Protein AF-0000000078271928 (afdb_homodimer)

Structure (mmCIF, N/CA/C/O backbone):
data_AF-0000000078271928-model_v1
#
loop_
_entity.id
_entity.type
_entity.pdbx_description
1 polymer 'Legionaminic acid synthase'
#
loop_
_atom_site.group_PDB
_atom_site.id
_atom_site.type_symbol
_atom_site.label_atom_id
_atom_site.label_alt_id
_atom_site.label_comp_id
_atom_site.label_asym_id
_atom_site.label_entity_id
_atom_site.label_seq_id
_atom_site.pdbx_PDB_ins_code
_atom_site.Cartn_x
_atom_site.Cartn_y
_atom_site.Cartn_z
_atom_site.occupancy
_atom_site.B_iso_or_equiv
_atom_site.auth_seq_id
_atom_site.auth_comp_id
_atom_site.auth_asym_id
_atom_site.auth_atom_id
_atom_site.pdbx_PDB_model_num
ATOM 1 N N . MET A 1 1 ? -13.625 1.66 -7.652 1 68.38 1 MET A N 1
ATOM 2 C CA . MET A 1 1 ? -12.797 0.526 -8.039 1 68.38 1 MET A CA 1
ATOM 3 C C . MET A 1 1 ? -13.531 -0.791 -7.824 1 68.38 1 MET A C 1
ATOM 5 O O . MET A 1 1 ? -14.406 -0.883 -6.957 1 68.38 1 MET A O 1
ATOM 9 N N . GLN A 1 2 ? -13.359 -1.696 -8.812 1 79.31 2 GLN A N 1
ATOM 10 C CA . GLN A 1 2 ? -13.93 -3.031 -8.688 1 79.31 2 GLN A CA 1
ATOM 11 C C . GLN A 1 2 ? -13.32 -3.781 -7.504 1 79.31 2 GLN A C 1
ATOM 13 O O . GLN A 1 2 ? -12.172 -3.533 -7.133 1 79.31 2 GLN A O 1
ATOM 18 N N . LYS A 1 3 ? -14.109 -4.551 -6.777 1 96.62 3 LYS A N 1
ATOM 19 C CA . LYS A 1 3 ? -13.672 -5.363 -5.648 1 96.62 3 LYS A CA 1
ATOM 20 C C . LYS A 1 3 ? -12.5 -6.258 -6.031 1 96.62 3 LYS A C 1
ATOM 22 O O . LYS A 1 3 ? -12.539 -6.941 -7.055 1 96.62 3 LYS A O 1
ATOM 27 N N . VAL A 1 4 ? -11.406 -6.168 -5.281 1 98.81 4 VAL A N 1
ATOM 28 C CA . VAL A 1 4 ? -10.234 -7.004 -5.508 1 98.81 4 VAL A CA 1
ATOM 29 C C . VAL A 1 4 ? -10.539 -8.445 -5.105 1 98.81 4 VAL A C 1
ATOM 31 O O . VAL A 1 4 ? -11.086 -8.695 -4.031 1 98.81 4 VAL A O 1
ATOM 34 N N . TYR A 1 5 ? -10.305 -9.352 -5.98 1 98.81 5 TYR A N 1
ATOM 35 C CA . TYR A 1 5 ? -10.445 -10.773 -5.719 1 98.81 5 TYR A CA 1
ATOM 36 C C . TYR A 1 5 ? -9.219 -11.32 -4.984 1 98.81 5 TYR A C 1
ATOM 38 O O . TYR A 1 5 ? -8.109 -11.297 -5.52 1 98.81 5 TYR A O 1
ATOM 46 N N . ILE A 1 6 ? -9.438 -11.797 -3.736 1 98.94 6 ILE A N 1
ATOM 47 C CA . ILE A 1 6 ? -8.32 -12.219 -2.898 1 98.94 6 ILE A CA 1
ATOM 48 C C . ILE A 1 6 ? -8.297 -13.742 -2.801 1 98.94 6 ILE A C 1
ATOM 50 O O . ILE A 1 6 ? -9.258 -14.359 -2.336 1 98.94 6 ILE A O 1
ATOM 54 N N . ILE A 1 7 ? -7.16 -14.289 -3.209 1 98.94 7 ILE A N 1
ATOM 55 C CA . ILE A 1 7 ? -6.957 -15.734 -3.178 1 98.94 7 ILE A CA 1
ATOM 56 C C . ILE A 1 7 ? -5.992 -16.094 -2.051 1 98.94 7 ILE A C 1
ATOM 58 O O . ILE A 1 7 ? -4.82 -15.727 -2.086 1 98.94 7 ILE A O 1
ATOM 62 N N . ALA A 1 8 ? -6.535 -16.828 -1.062 1 98.81 8 ALA A N 1
ATOM 63 C CA . ALA A 1 8 ? -5.664 -17.453 -0.068 1 98.81 8 ALA A CA 1
ATOM 64 C C . ALA A 1 8 ? -5.051 -18.75 -0.606 1 98.81 8 ALA A C 1
ATOM 66 O O . ALA A 1 8 ? -5.73 -19.766 -0.719 1 98.81 8 ALA A O 1
ATOM 67 N N . GLU A 1 9 ? -3.799 -18.656 -0.856 1 98.56 9 GLU A N 1
ATOM 68 C CA . GLU A 1 9 ? -3.109 -19.812 -1.433 1 98.56 9 GLU A CA 1
ATOM 69 C C . GLU A 1 9 ? -2.633 -20.766 -0.346 1 98.56 9 GLU A C 1
ATOM 71 O O . GLU A 1 9 ? -1.536 -20.609 0.194 1 98.56 9 GLU A O 1
ATOM 76 N N . ALA A 1 10 ? -3.371 -21.828 -0.193 1 97.81 10 ALA A N 1
ATOM 77 C CA . ALA A 1 10 ? -2.975 -22.875 0.736 1 97.81 10 ALA A CA 1
ATOM 78 C C . ALA A 1 10 ? -1.888 -23.766 0.131 1 97.81 10 ALA A C 1
ATOM 80 O O . ALA A 1 10 ? -1.03 -24.281 0.849 1 97.81 10 ALA A O 1
ATOM 81 N N . GLY A 1 11 ? -2.002 -23.828 -1.221 1 96.25 11 GLY A N 1
ATOM 82 C CA . GLY A 1 11 ? -1.016 -24.656 -1.892 1 96.25 11 GLY A CA 1
ATOM 83 C C . GLY A 1 11 ? -0.93 -26.062 -1.319 1 96.25 11 GLY A C 1
ATOM 84 O O . GLY A 1 11 ? -1.929 -26.781 -1.276 1 96.25 11 GLY A O 1
ATOM 85 N N . VAL A 1 12 ? 0.203 -26.391 -0.828 1 94.62 12 VAL A N 1
ATOM 86 C CA . VAL A 1 12 ? 0.433 -27.719 -0.269 1 94.62 12 VAL A CA 1
ATOM 87 C C . VAL A 1 12 ? 0.642 -27.609 1.24 1 94.62 12 VAL A C 1
ATOM 89 O O . VAL A 1 12 ? 1.189 -28.516 1.862 1 94.62 12 VAL A O 1
ATOM 92 N N . ASN A 1 13 ? 0.229 -26.516 1.849 1 95.38 13 ASN A N 1
ATOM 93 C CA . ASN A 1 13 ? 0.478 -26.281 3.266 1 95.38 13 ASN A CA 1
ATOM 94 C C . ASN A 1 13 ? -0.415 -27.141 4.145 1 95.38 13 ASN A C 1
ATOM 96 O O . ASN A 1 13 ? -0.389 -27.031 5.371 1 95.38 13 ASN A O 1
ATOM 100 N N . HIS A 1 14 ? -1.197 -28.016 3.568 1 95.25 14 HIS A N 1
ATOM 101 C CA . HIS A 1 14 ? -1.958 -29.031 4.289 1 95.25 14 HIS A CA 1
ATOM 102 C C . HIS A 1 14 ? -1.08 -30.219 4.656 1 95.25 14 HIS A C 1
ATOM 104 O O . HIS A 1 14 ? -1.471 -31.062 5.473 1 95.25 14 HIS A O 1
ATOM 110 N N . ASN A 1 15 ? 0.002 -30.281 4.035 1 93.19 15 ASN A N 1
ATOM 111 C CA . ASN A 1 15 ? 0.974 -31.328 4.316 1 93.19 15 ASN A CA 1
ATOM 112 C C . ASN A 1 15 ? 0.369 -32.719 4.137 1 93.19 15 ASN A C 1
ATOM 114 O O . ASN A 1 15 ? 0.589 -33.625 4.957 1 93.19 15 ASN A O 1
ATOM 118 N N . GLY A 1 16 ? -0.46 -32.875 3.168 1 93.19 16 GLY A N 1
ATOM 119 C CA . GLY A 1 16 ? -1.031 -34.156 2.803 1 93.19 16 GLY A CA 1
ATOM 120 C C . GLY A 1 16 ? -2.186 -34.594 3.695 1 93.19 16 GLY A C 1
ATOM 121 O O . GLY A 1 16 ? -2.697 -35.688 3.578 1 93.19 16 GLY A O 1
ATOM 122 N N . ASP A 1 17 ? -2.586 -33.688 4.566 1 94.94 17 ASP A N 1
ATOM 123 C CA . ASP A 1 17 ? -3.613 -34 5.551 1 94.94 17 ASP A CA 1
ATOM 124 C C . ASP A 1 17 ? -4.918 -33.281 5.242 1 94.94 17 ASP A C 1
ATOM 126 O O . ASP A 1 17 ? -4.953 -32.062 5.195 1 94.94 17 ASP A O 1
ATOM 130 N N . LEU A 1 18 ? -5.98 -34.094 5.148 1 96.94 18 LEU A N 1
ATOM 131 C CA . LEU A 1 18 ? -7.289 -33.562 4.777 1 96.94 18 LEU A CA 1
ATOM 132 C C . LEU A 1 18 ? -7.82 -32.625 5.859 1 96.94 18 LEU A C 1
ATOM 134 O O . LEU A 1 18 ? -8.414 -31.594 5.555 1 96.94 18 LEU A O 1
ATOM 138 N N . ASN A 1 19 ? -7.641 -33 7.066 1 97.38 19 ASN A N 1
ATOM 139 C CA . ASN A 1 19 ? -8.141 -32.156 8.156 1 97.38 19 ASN A CA 1
ATOM 140 C C . ASN A 1 19 ? -7.438 -30.797 8.195 1 97.38 19 ASN A C 1
ATOM 142 O O . ASN A 1 19 ? -8.07 -29.781 8.43 1 97.38 19 ASN A O 1
ATOM 146 N N . THR A 1 20 ? -6.191 -30.859 8.008 1 97.44 20 THR A N 1
ATOM 147 C CA . THR A 1 20 ? -5.434 -29.625 7.918 1 97.44 20 THR A CA 1
ATOM 148 C C . THR A 1 20 ? -5.926 -28.766 6.754 1 97.44 20 THR A C 1
ATOM 150 O O . THR A 1 20 ? -6.074 -27.547 6.891 1 97.44 20 THR A O 1
ATOM 153 N N . ALA A 1 21 ? -6.188 -29.406 5.672 1 98.12 21 ALA A N 1
ATOM 154 C CA . ALA A 1 21 ? -6.715 -28.703 4.504 1 98.12 21 ALA A CA 1
ATOM 155 C C . ALA A 1 21 ? -8.039 -28.031 4.828 1 98.12 21 ALA A C 1
ATOM 157 O O . ALA A 1 21 ? -8.266 -26.875 4.457 1 98.12 21 ALA A O 1
ATOM 158 N N . LYS A 1 22 ? -8.859 -28.719 5.523 1 98.5 22 LYS A N 1
ATOM 159 C CA . LYS A 1 22 ? -10.156 -28.156 5.898 1 98.5 22 LYS A CA 1
ATOM 160 C C . LYS A 1 22 ? -9.992 -26.953 6.832 1 98.5 22 LYS A C 1
ATOM 162 O O . LYS A 1 22 ? -10.703 -25.953 6.711 1 98.5 22 LYS A O 1
ATOM 167 N N . LYS A 1 23 ? -9.078 -27.109 7.723 1 98.5 23 LYS A N 1
ATOM 168 C CA . LYS A 1 23 ? -8.805 -26 8.641 1 98.5 23 LYS A CA 1
ATOM 169 C C . LYS A 1 23 ? -8.312 -24.766 7.883 1 98.5 23 LYS A C 1
ATOM 171 O O . LYS A 1 23 ? -8.664 -23.641 8.234 1 98.5 23 LYS A O 1
ATOM 176 N N . LEU A 1 24 ? -7.473 -24.984 6.941 1 98.69 24 LEU A N 1
ATOM 177 C CA . LEU A 1 24 ? -6.996 -23.891 6.102 1 98.69 24 LEU A CA 1
ATOM 178 C C . LEU A 1 24 ? -8.156 -23.172 5.414 1 98.69 24 LEU A C 1
ATOM 180 O O . LEU A 1 24 ? -8.188 -21.953 5.344 1 98.69 24 LEU A O 1
ATOM 184 N N . ILE A 1 25 ? -9.086 -23.969 4.934 1 98.81 25 ILE A N 1
ATOM 185 C CA . ILE A 1 25 ? -10.273 -23.406 4.289 1 98.81 25 ILE A CA 1
ATOM 186 C C . ILE A 1 25 ? -11.023 -22.516 5.273 1 98.81 25 ILE A C 1
ATOM 188 O O . ILE A 1 25 ? -11.375 -21.375 4.953 1 98.81 25 ILE A O 1
ATOM 192 N N . ASP A 1 26 ? -11.227 -23 6.465 1 98.88 26 ASP A N 1
ATOM 193 C CA . ASP A 1 26 ? -11.969 -22.266 7.488 1 98.88 26 ASP A CA 1
ATOM 194 C C . ASP A 1 26 ? -11.289 -20.938 7.812 1 98.88 26 ASP A C 1
ATOM 196 O O . ASP A 1 26 ? -11.953 -19.906 7.906 1 98.88 26 ASP A O 1
ATOM 200 N N . GLU A 1 27 ? -9.992 -21 7.98 1 98.81 27 GLU A N 1
ATOM 201 C CA . GLU A 1 27 ? -9.242 -19.812 8.352 1 98.81 27 GLU A CA 1
ATOM 202 C C . GLU A 1 27 ? -9.219 -18.797 7.211 1 98.81 27 GLU A C 1
ATOM 204 O O . GLU A 1 27 ? -9.242 -17.578 7.449 1 98.81 27 GLU A O 1
ATOM 209 N N . ALA A 1 28 ? -9.117 -19.281 6 1 98.88 28 ALA A N 1
ATOM 210 C CA . ALA A 1 28 ? -9.172 -18.375 4.848 1 98.88 28 ALA A CA 1
ATOM 211 C C . ALA A 1 28 ? -10.5 -17.641 4.801 1 98.88 28 ALA A C 1
ATOM 213 O O . ALA A 1 28 ? -10.531 -16.422 4.594 1 98.88 28 ALA A O 1
ATOM 214 N N . LYS A 1 29 ? -11.578 -18.375 5.008 1 98.81 29 LYS A N 1
ATOM 215 C CA . LYS A 1 29 ? -12.914 -17.766 5.031 1 98.81 29 LYS A CA 1
ATOM 216 C C . LYS A 1 29 ? -13.031 -16.75 6.156 1 98.81 29 LYS A C 1
ATOM 218 O O . LYS A 1 29 ? -13.523 -15.633 5.941 1 98.81 29 LYS A O 1
ATOM 223 N N . LYS A 1 30 ? -12.609 -17.156 7.289 1 98.75 30 LYS A N 1
ATOM 224 C CA . LYS A 1 30 ? -12.672 -16.281 8.453 1 98.75 30 LYS A CA 1
ATOM 225 C C . LYS A 1 30 ? -11.906 -14.984 8.211 1 98.75 30 LYS A C 1
ATOM 227 O O . LYS A 1 30 ? -12.328 -13.914 8.656 1 98.75 30 LYS A O 1
ATOM 232 N N . ALA A 1 31 ? -10.82 -15.047 7.523 1 98.69 31 ALA A N 1
ATOM 233 C CA . ALA A 1 31 ? -9.969 -13.891 7.242 1 98.69 31 ALA A CA 1
ATOM 234 C C . ALA A 1 31 ? -10.617 -12.969 6.215 1 98.69 31 ALA A C 1
ATOM 236 O O . ALA A 1 31 ? -10.203 -11.812 6.066 1 98.69 31 ALA A O 1
ATOM 237 N N . GLY A 1 32 ? -11.555 -13.477 5.445 1 98.75 32 GLY A N 1
ATOM 238 C CA . GLY A 1 32 ? -12.273 -12.656 4.488 1 98.75 32 GLY A CA 1
ATOM 239 C C . GLY A 1 32 ? -11.812 -12.859 3.059 1 98.75 32 GLY A C 1
ATOM 240 O O . GLY A 1 32 ? -12.148 -12.07 2.174 1 98.75 32 GLY A O 1
ATOM 241 N N . ALA A 1 33 ? -11.047 -13.914 2.789 1 98.81 33 ALA A N 1
ATOM 242 C CA . ALA A 1 33 ? -10.625 -14.211 1.423 1 98.81 33 ALA A CA 1
ATOM 243 C C . ALA A 1 33 ? -11.82 -14.594 0.553 1 98.81 33 ALA A C 1
ATOM 245 O O . ALA A 1 33 ? -12.844 -15.047 1.062 1 98.81 33 ALA A O 1
ATOM 246 N N . ASP A 1 34 ? -11.625 -14.336 -0.721 1 98.69 34 ASP A N 1
ATOM 247 C CA . ASP A 1 34 ? -12.695 -14.672 -1.659 1 98.69 34 ASP A CA 1
ATOM 248 C C . ASP A 1 34 ? -12.586 -16.125 -2.111 1 98.69 34 ASP A C 1
ATOM 250 O O . ASP A 1 34 ? -13.594 -16.75 -2.455 1 98.69 34 ASP A O 1
ATOM 254 N N . ALA A 1 35 ? -11.391 -16.641 -2.107 1 98.75 35 ALA A N 1
ATOM 255 C CA . ALA A 1 35 ? -11.125 -18.016 -2.527 1 98.75 35 ALA A CA 1
ATOM 256 C C . ALA A 1 35 ? -9.953 -18.609 -1.752 1 98.75 35 ALA A C 1
ATOM 258 O O . ALA A 1 35 ? -9.094 -17.875 -1.256 1 98.75 35 ALA A O 1
ATOM 259 N N . VAL A 1 36 ? -10.008 -19.891 -1.609 1 98.75 36 VAL A N 1
ATOM 260 C CA . VAL A 1 36 ? -8.859 -20.672 -1.157 1 98.75 36 VAL A CA 1
ATOM 261 C C . VAL A 1 36 ? -8.352 -21.547 -2.297 1 98.75 36 VAL A C 1
ATOM 263 O O . VAL A 1 36 ? -9.141 -22.156 -3.025 1 98.75 36 VAL A O 1
ATOM 266 N N . LYS A 1 37 ? -7.078 -21.5 -2.463 1 98.69 37 LYS A N 1
ATOM 267 C CA . LYS A 1 37 ? -6.543 -22.219 -3.619 1 98.69 37 LYS A CA 1
ATOM 268 C C . LYS A 1 37 ? -5.559 -23.297 -3.188 1 98.69 37 LYS A C 1
ATOM 270 O O . LYS A 1 37 ? -4.711 -23.062 -2.324 1 98.69 37 LYS A O 1
ATOM 275 N N . PHE A 1 38 ? -5.695 -24.438 -3.779 1 98.25 38 PHE A N 1
ATOM 276 C CA . PHE A 1 38 ? -4.797 -25.578 -3.576 1 98.25 38 PHE A CA 1
ATOM 277 C C . PHE A 1 38 ? -4.016 -25.875 -4.848 1 98.25 38 PHE A C 1
ATOM 279 O O . PHE A 1 38 ? -4.031 -25.094 -5.797 1 98.25 38 PHE A O 1
ATOM 286 N N . GLN A 1 39 ? -3.229 -26.891 -4.762 1 97.25 39 GLN A N 1
ATOM 287 C CA . GLN A 1 39 ? -2.479 -27.391 -5.906 1 97.25 39 GLN A CA 1
ATOM 288 C C . GLN A 1 39 ? -2.826 -28.859 -6.191 1 97.25 39 GLN A C 1
ATOM 290 O O . GLN A 1 39 ? -2.881 -29.672 -5.277 1 97.25 39 GLN A O 1
ATOM 295 N N . THR A 1 40 ? -3.16 -29.094 -7.414 1 96.75 40 THR A N 1
ATOM 296 C CA . THR A 1 40 ? -3.51 -30.453 -7.816 1 96.75 40 THR A CA 1
ATOM 297 C C . THR A 1 40 ? -2.484 -31 -8.805 1 96.75 40 THR A C 1
ATOM 299 O O . THR A 1 40 ? -2.227 -30.391 -9.844 1 96.75 40 THR A O 1
ATOM 302 N N . PHE A 1 41 ? -1.963 -32.125 -8.43 1 94.94 41 PHE A N 1
ATOM 303 C CA . PHE A 1 41 ? -0.973 -32.781 -9.281 1 94.94 41 PHE A CA 1
ATOM 304 C C . PHE A 1 41 ? -0.906 -34.281 -8.992 1 94.94 41 PHE A C 1
ATOM 306 O O . PHE A 1 41 ? -1.386 -34.719 -7.949 1 94.94 41 PHE A O 1
ATOM 313 N N . LYS A 1 42 ? -0.472 -34.969 -9.945 1 92.81 42 LYS A N 1
ATOM 314 C CA . LYS A 1 42 ? 0.069 -36.312 -9.766 1 92.81 42 LYS A CA 1
ATOM 315 C C . LYS A 1 42 ? 1.595 -36.312 -9.781 1 92.81 42 LYS A C 1
ATOM 317 O O . LYS A 1 42 ? 2.205 -35.938 -10.781 1 92.81 42 LYS A O 1
ATOM 322 N N . ALA A 1 43 ? 2.127 -36.75 -8.641 1 92 43 ALA A N 1
ATOM 323 C CA . ALA A 1 43 ? 3.58 -36.656 -8.516 1 92 43 ALA A CA 1
ATOM 324 C C . ALA A 1 43 ? 4.27 -37.344 -9.695 1 92 43 ALA A C 1
ATOM 326 O O . ALA A 1 43 ? 5.246 -36.812 -10.234 1 92 43 ALA A O 1
ATOM 327 N N . GLU A 1 44 ? 3.727 -38.406 -10.156 1 90.88 44 GLU A N 1
ATOM 328 C CA . GLU A 1 44 ? 4.305 -39.188 -11.242 1 90.88 44 GLU A CA 1
ATOM 329 C C . GLU A 1 44 ? 4.242 -38.438 -12.57 1 90.88 44 GLU A C 1
ATOM 331 O O . GLU A 1 44 ? 5.016 -38.719 -13.484 1 90.88 44 GLU A O 1
ATOM 336 N N . ASN A 1 45 ? 3.344 -37.5 -12.656 1 91.81 45 ASN A N 1
ATOM 337 C CA . ASN A 1 45 ? 3.186 -36.719 -13.883 1 91.81 45 ASN A CA 1
ATOM 338 C C . ASN A 1 45 ? 3.947 -35.406 -13.812 1 91.81 45 ASN A C 1
ATOM 340 O O . ASN A 1 45 ? 4.172 -34.75 -14.836 1 91.81 45 ASN A O 1
ATOM 344 N N . LEU A 1 46 ? 4.285 -35 -12.648 1 89.44 46 LEU A N 1
ATOM 345 C CA . LEU A 1 46 ? 4.844 -33.656 -12.453 1 89.44 46 LEU A CA 1
ATOM 346 C C . LEU A 1 46 ? 6.367 -33.688 -12.531 1 89.44 46 LEU A C 1
ATOM 348 O O . LEU A 1 46 ? 6.973 -32.906 -13.258 1 89.44 46 LEU A O 1
ATOM 352 N N . ALA A 1 47 ? 6.973 -34.594 -11.859 1 90.06 47 ALA A N 1
ATOM 353 C CA . ALA A 1 47 ? 8.43 -34.594 -11.758 1 90.06 47 ALA A CA 1
ATOM 354 C C . ALA A 1 47 ? 9 -35.938 -12.211 1 90.06 47 ALA A C 1
ATOM 356 O O . ALA A 1 47 ? 8.469 -37 -11.875 1 90.06 47 ALA A O 1
ATOM 357 N N . SER A 1 48 ? 10.062 -35.812 -12.914 1 86.94 48 SER A N 1
ATOM 358 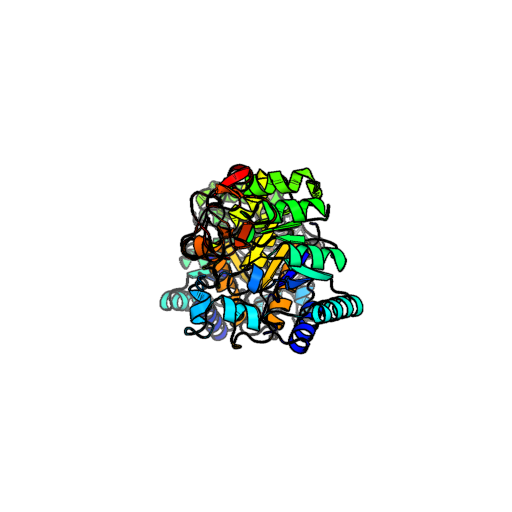C CA . SER A 1 48 ? 10.812 -37.031 -13.234 1 86.94 48 SER A CA 1
ATOM 359 C C . SER A 1 48 ? 11.648 -37.469 -12.039 1 86.94 48 SER A C 1
ATOM 361 O O . SER A 1 48 ? 11.781 -36.75 -11.055 1 86.94 48 SER A O 1
ATOM 363 N N . LYS A 1 49 ? 12.133 -38.656 -12.164 1 80.25 49 LYS A N 1
ATOM 364 C CA . LYS A 1 49 ? 12.961 -39.188 -11.094 1 80.25 49 LYS A CA 1
ATOM 365 C C . LYS A 1 49 ? 14.25 -38.375 -10.945 1 80.25 49 LYS A C 1
ATOM 367 O O . LYS A 1 49 ? 14.891 -38.406 -9.883 1 80.25 49 LYS A O 1
ATOM 372 N N . THR A 1 50 ? 14.531 -37.625 -11.961 1 80.31 50 THR A N 1
ATOM 373 C CA . THR A 1 50 ? 15.789 -36.906 -11.945 1 80.31 50 THR A CA 1
ATOM 374 C C . THR A 1 50 ? 15.578 -35.469 -11.469 1 80.31 50 THR A C 1
ATOM 376 O O . THR A 1 50 ? 16.547 -34.719 -11.266 1 80.31 50 THR A O 1
ATOM 379 N N . ALA A 1 51 ? 14.398 -35.094 -11.375 1 85.38 51 ALA A N 1
ATOM 380 C CA . ALA A 1 51 ? 14.102 -33.688 -11.07 1 85.38 51 ALA A CA 1
ATOM 381 C C . ALA A 1 51 ? 14.703 -33.281 -9.727 1 85.38 51 ALA A C 1
ATOM 383 O O . ALA A 1 51 ? 14.531 -34 -8.727 1 85.38 51 ALA A O 1
ATOM 384 N N . LEU A 1 52 ? 15.359 -32.156 -9.688 1 83.06 52 LEU A N 1
ATOM 385 C CA . LEU A 1 52 ? 15.969 -31.641 -8.469 1 83.06 52 LEU A CA 1
ATOM 386 C C . LEU A 1 52 ? 15.023 -30.672 -7.766 1 83.06 52 LEU A C 1
ATOM 388 O O . LEU A 1 52 ? 14.164 -30.062 -8.406 1 83.06 52 LEU A O 1
ATOM 392 N N . LYS A 1 53 ? 15.273 -30.562 -6.469 1 83.06 53 LYS A N 1
ATOM 393 C CA . LYS A 1 53 ? 14.555 -29.578 -5.672 1 83.06 53 LYS A CA 1
ATOM 394 C C . LYS A 1 53 ? 15.141 -28.188 -5.871 1 83.06 53 LYS A C 1
ATOM 396 O O . LYS A 1 53 ? 16.359 -28.031 -6.047 1 83.06 53 LYS A O 1
ATOM 401 N N . ALA A 1 54 ? 14.242 -27.203 -5.816 1 84.31 54 ALA A N 1
ATOM 402 C CA . ALA A 1 54 ? 14.727 -25.828 -5.754 1 84.31 54 ALA A CA 1
ATOM 403 C C . ALA A 1 54 ? 15.484 -25.562 -4.453 1 84.31 54 ALA A C 1
ATOM 405 O O . ALA A 1 54 ? 15.336 -26.328 -3.486 1 84.31 54 ALA A O 1
ATOM 406 N N . THR A 1 55 ? 16.266 -24.438 -4.426 1 83.69 55 THR A N 1
ATOM 407 C CA . THR A 1 55 ? 17.078 -24.125 -3.26 1 83.69 55 THR A CA 1
ATOM 408 C C . THR A 1 55 ? 16.219 -23.922 -2.025 1 83.69 55 THR A C 1
ATOM 410 O O . THR A 1 55 ? 16.484 -24.484 -0.961 1 83.69 55 THR A O 1
ATOM 413 N N . TYR A 1 56 ? 15.219 -23.219 -2.15 1 84.12 56 TYR A N 1
ATOM 414 C CA . TYR A 1 56 ? 14.359 -22.953 -1.004 1 84.12 56 TYR A CA 1
ATOM 415 C C . TYR A 1 56 ? 13.688 -24.234 -0.516 1 84.12 56 TYR A C 1
ATOM 417 O O . TYR A 1 56 ? 13.477 -24.406 0.687 1 84.12 56 TYR A O 1
ATOM 425 N N . GLN A 1 57 ? 13.32 -25.141 -1.374 1 85 57 GLN A N 1
ATOM 426 C CA . GLN A 1 57 ? 12.719 -26.406 -0.982 1 85 57 GLN A CA 1
ATOM 427 C C . GLN A 1 57 ? 13.703 -27.266 -0.198 1 85 57 GLN A C 1
ATOM 429 O O . GLN A 1 57 ? 13.312 -27.953 0.754 1 85 57 GLN A O 1
ATOM 434 N N . LYS A 1 58 ? 14.945 -27.219 -0.655 1 86.25 58 LYS A N 1
ATOM 435 C CA . LYS A 1 58 ? 15.992 -27.953 0.048 1 86.25 58 LYS A CA 1
ATOM 436 C C . LYS A 1 58 ? 16.156 -27.453 1.477 1 86.25 58 LYS A C 1
ATOM 438 O O . LYS A 1 58 ? 16.422 -28.234 2.393 1 86.25 58 LYS A O 1
ATOM 443 N N . GLN A 1 59 ? 15.945 -26.156 1.632 1 84.56 59 GLN A N 1
ATOM 444 C CA . GLN A 1 59 ? 16.156 -25.516 2.924 1 84.56 59 GLN A CA 1
ATOM 445 C C . GLN A 1 59 ? 14.984 -25.75 3.863 1 84.56 59 GLN A C 1
ATOM 447 O O . GLN A 1 59 ? 15.148 -25.734 5.086 1 84.56 59 GLN A O 1
ATOM 452 N N . THR A 1 60 ? 13.859 -26.078 3.309 1 83.94 60 THR A N 1
ATOM 453 C CA . THR A 1 60 ? 12.664 -26.078 4.145 1 83.94 60 THR A CA 1
ATOM 454 C C . THR A 1 60 ? 12.125 -27.5 4.297 1 83.94 60 THR A C 1
ATOM 456 O O . THR A 1 60 ? 11.188 -27.734 5.059 1 83.94 60 THR A O 1
ATOM 459 N N . THR A 1 61 ? 12.68 -28.422 3.539 1 86.94 61 THR A N 1
ATOM 460 C CA . THR A 1 61 ? 12.289 -29.828 3.615 1 86.94 61 THR A CA 1
ATOM 461 C C . THR A 1 61 ? 13.508 -30.719 3.789 1 86.94 61 THR A C 1
ATOM 463 O O . THR A 1 61 ? 14.633 -30.219 3.898 1 86.94 61 THR A O 1
ATOM 466 N N . ASP A 1 62 ? 13.289 -32.062 3.881 1 83.12 62 ASP A N 1
ATOM 467 C CA . ASP A 1 62 ? 14.383 -33 4.031 1 83.12 62 ASP A CA 1
ATOM 468 C C . ASP A 1 62 ? 15.305 -32.969 2.812 1 83.12 62 ASP A C 1
ATOM 470 O O . ASP A 1 62 ? 14.883 -33.312 1.703 1 83.12 62 ASP A O 1
ATOM 474 N N . SER A 1 63 ? 16.547 -32.594 3.029 1 81.06 63 SER A N 1
ATOM 475 C CA . SER A 1 63 ? 17.5 -32.406 1.943 1 81.06 63 SER A CA 1
ATOM 476 C C . SER A 1 63 ? 17.828 -33.719 1.249 1 81.06 63 SER A C 1
ATOM 478 O O . SER A 1 63 ? 18.234 -33.75 0.086 1 81.06 63 SER A O 1
ATOM 480 N N . LYS A 1 64 ? 17.75 -34.875 2.014 1 79.62 64 LYS A N 1
ATOM 481 C CA . LYS A 1 64 ? 18.109 -36.188 1.469 1 79.62 64 LYS A CA 1
ATOM 482 C C . LYS A 1 64 ? 17 -36.75 0.587 1 79.62 64 LYS A C 1
ATOM 484 O O . LYS A 1 64 ? 17.219 -37.656 -0.186 1 79.62 64 LYS A O 1
ATOM 489 N N . GLN A 1 65 ? 15.703 -36 0.477 1 85.38 65 GLN A N 1
ATOM 490 C CA . GLN A 1 65 ? 14.523 -36.438 -0.264 1 85.38 65 GLN A CA 1
ATOM 491 C C . GLN A 1 65 ? 14.5 -35.844 -1.666 1 85.38 65 GLN A C 1
ATOM 493 O O . GLN A 1 65 ? 14.836 -34.656 -1.849 1 85.38 65 GLN A O 1
ATOM 498 N N . SER A 1 66 ? 14.109 -36.688 -2.701 1 85.19 66 SER A N 1
ATOM 499 C CA . SER A 1 66 ? 13.961 -36.156 -4.059 1 85.19 66 SER A CA 1
ATOM 500 C C . SER A 1 66 ? 12.727 -35.281 -4.184 1 85.19 66 SER A C 1
ATOM 502 O O . SER A 1 66 ? 11.867 -35.25 -3.297 1 85.19 66 SER A O 1
ATOM 504 N N . GLN A 1 67 ? 12.695 -34.469 -5.266 1 88.62 67 GLN A N 1
ATOM 505 C CA . GLN A 1 67 ? 11.5 -33.688 -5.5 1 88.62 67 GLN A CA 1
ATOM 506 C C . GLN A 1 67 ? 10.266 -34.562 -5.645 1 88.62 67 GLN A C 1
ATOM 508 O O . GLN A 1 67 ? 9.195 -34.25 -5.133 1 88.62 67 GLN A O 1
ATOM 513 N N . TYR A 1 68 ? 10.438 -35.688 -6.297 1 88.06 68 TYR A N 1
ATOM 514 C CA . TYR A 1 68 ? 9.344 -36.625 -6.488 1 88.06 68 TYR A CA 1
ATOM 515 C C . TYR A 1 68 ? 8.789 -37.094 -5.148 1 88.06 68 TYR A C 1
ATOM 517 O O . TYR A 1 68 ? 7.578 -37.094 -4.926 1 88.06 68 TYR A O 1
ATOM 525 N N . GLU A 1 69 ? 9.602 -37.5 -4.289 1 88.31 69 GLU A N 1
ATOM 526 C CA . GLU A 1 69 ? 9.188 -38 -2.979 1 88.31 69 GLU A CA 1
ATOM 527 C C . GLU A 1 69 ? 8.484 -36.938 -2.17 1 88.31 69 GLU A C 1
ATOM 529 O O . GLU A 1 69 ? 7.484 -37.188 -1.5 1 88.31 69 GLU A O 1
ATOM 534 N N . MET A 1 70 ? 9.039 -35.781 -2.254 1 89 70 MET A N 1
ATOM 535 C CA . MET A 1 70 ? 8.422 -34.656 -1.575 1 89 70 MET A CA 1
ATOM 536 C C . MET A 1 70 ? 7 -34.438 -2.08 1 89 70 MET A C 1
ATOM 538 O O . MET A 1 70 ? 6.062 -34.344 -1.288 1 89 70 MET A O 1
ATOM 542 N N . LEU A 1 71 ? 6.863 -34.406 -3.385 1 91.38 71 LEU A N 1
ATOM 543 C CA . LEU A 1 71 ? 5.574 -34.156 -4.012 1 91.38 71 LEU A CA 1
ATOM 544 C C . LEU A 1 71 ? 4.586 -35.281 -3.713 1 91.38 71 LEU A C 1
ATOM 546 O O . LEU A 1 71 ? 3.402 -35 -3.479 1 91.38 71 LEU A O 1
ATOM 550 N N . LYS A 1 72 ? 5.043 -36.5 -3.711 1 90.88 72 LYS A N 1
ATOM 551 C CA . LYS A 1 72 ? 4.188 -37.656 -3.443 1 90.88 72 LYS A CA 1
ATOM 552 C C . LYS A 1 72 ? 3.57 -37.562 -2.049 1 90.88 72 LYS A C 1
ATOM 554 O O . LYS A 1 72 ? 2.4 -37.906 -1.859 1 90.88 72 LYS A O 1
ATOM 559 N N . ALA A 1 73 ? 4.332 -37.062 -1.144 1 89.44 73 ALA A N 1
ATOM 560 C CA . ALA A 1 73 ? 3.873 -36.938 0.238 1 89.44 73 ALA A CA 1
ATOM 561 C C . ALA A 1 73 ? 2.783 -35.875 0.361 1 89.44 73 ALA A C 1
ATOM 563 O O . ALA A 1 73 ? 2.004 -35.906 1.316 1 89.44 73 ALA A O 1
ATOM 564 N N . LEU A 1 74 ? 2.734 -35 -0.614 1 91.38 74 LEU A N 1
ATOM 565 C CA . LEU A 1 74 ? 1.831 -33.844 -0.557 1 91.38 74 LEU A CA 1
ATOM 566 C C . LEU A 1 74 ? 0.61 -34.062 -1.441 1 91.38 74 LEU A C 1
ATOM 568 O O . LEU A 1 74 ? -0.308 -33.25 -1.464 1 91.38 74 LEU A O 1
ATOM 572 N N . GLU A 1 75 ? 0.584 -35.125 -2.139 1 92.12 75 GLU A N 1
ATOM 573 C CA . GLU A 1 75 ? -0.499 -35.438 -3.066 1 92.12 75 GLU A CA 1
ATOM 574 C C . GLU A 1 75 ? -1.783 -35.781 -2.318 1 92.12 75 GLU A C 1
ATOM 576 O O . GLU A 1 75 ? -1.76 -36.562 -1.354 1 92.12 75 GLU A O 1
ATOM 581 N N . LEU A 1 76 ? -2.914 -35.219 -2.701 1 92.44 76 LEU A N 1
ATOM 582 C CA . LEU A 1 76 ? -4.227 -35.531 -2.146 1 92.44 76 LEU A CA 1
ATOM 583 C C . LEU A 1 76 ? -5.016 -36.406 -3.1 1 92.44 76 LEU A C 1
ATOM 585 O O . LEU A 1 76 ? -4.859 -36.312 -4.316 1 92.44 76 LEU A O 1
ATOM 589 N N . SER A 1 77 ? -5.91 -37.188 -2.562 1 92.06 77 SER A N 1
ATOM 590 C CA . SER A 1 77 ? -6.742 -38.094 -3.361 1 92.06 77 SER A CA 1
ATOM 591 C C . SER A 1 77 ? -7.914 -37.344 -3.984 1 92.06 77 SER A C 1
ATOM 593 O O . SER A 1 77 ? -8.266 -36.25 -3.539 1 92.06 77 SER A O 1
ATOM 595 N N . ILE A 1 78 ? -8.461 -37.938 -5.004 1 92.12 78 ILE A N 1
ATOM 596 C CA . ILE A 1 78 ? -9.641 -37.375 -5.648 1 92.12 78 ILE A CA 1
ATOM 597 C C . ILE A 1 78 ? -10.75 -37.219 -4.625 1 92.12 78 ILE A C 1
ATOM 599 O O . ILE A 1 78 ? -11.445 -36.188 -4.621 1 92.12 78 ILE A O 1
ATOM 603 N N . LYS A 1 79 ? -10.906 -38.156 -3.754 1 94.81 79 LYS A N 1
ATOM 604 C CA . LYS A 1 79 ? -11.922 -38.094 -2.703 1 94.81 79 LYS A CA 1
ATOM 605 C C . LYS A 1 79 ? -11.688 -36.906 -1.792 1 94.81 79 LYS A C 1
ATOM 607 O O . LYS A 1 79 ? -12.641 -36.25 -1.343 1 94.81 79 LYS A O 1
ATOM 612 N N . SER A 1 80 ? -10.461 -36.688 -1.542 1 95.31 80 SER A N 1
ATOM 613 C CA . SER A 1 80 ? -10.125 -35.531 -0.707 1 95.31 80 SER A CA 1
ATOM 614 C C . SER A 1 80 ? -10.57 -34.219 -1.356 1 95.31 80 SER A C 1
ATOM 616 O O . SER A 1 80 ? -11.125 -33.344 -0.688 1 95.31 80 SER A O 1
ATOM 618 N N . TYR A 1 81 ? -10.375 -34.125 -2.625 1 95.75 81 TYR A N 1
ATOM 619 C CA . TYR A 1 81 ? -10.766 -32.906 -3.33 1 95.75 81 TYR A CA 1
ATOM 620 C C . TYR A 1 81 ? -12.281 -32.719 -3.301 1 95.75 81 TYR A C 1
ATOM 622 O O . TYR A 1 81 ? -12.773 -31.594 -3.121 1 95.75 81 TYR A O 1
ATOM 630 N N . THR A 1 82 ? -12.984 -33.781 -3.479 1 96.88 82 THR A N 1
ATOM 631 C CA . THR A 1 82 ? -14.438 -33.719 -3.416 1 96.88 82 THR A CA 1
ATOM 632 C C . THR A 1 82 ? -14.898 -33.188 -2.053 1 96.88 82 THR A C 1
ATOM 634 O O . THR A 1 82 ? -15.773 -32.344 -1.97 1 96.88 82 THR A O 1
ATOM 637 N N . LYS A 1 83 ? -14.273 -33.688 -1.057 1 97.69 83 LYS A N 1
ATOM 638 C CA . LYS A 1 83 ? -14.609 -33.281 0.302 1 97.69 83 LYS A CA 1
ATOM 639 C C . LYS A 1 83 ? -14.266 -31.812 0.531 1 97.69 83 LYS A C 1
ATOM 641 O O . LYS A 1 83 ? -15.016 -31.094 1.188 1 97.69 83 LYS A O 1
ATOM 646 N N . LEU A 1 84 ? -13.148 -31.422 0.036 1 98.19 84 LEU A N 1
ATOM 647 C CA . LEU A 1 84 ? -12.734 -30.031 0.189 1 98.19 84 LEU A CA 1
ATOM 648 C C . LEU A 1 84 ? -13.695 -29.109 -0.538 1 98.19 84 LEU A C 1
ATOM 650 O O . LEU A 1 84 ? -14.086 -28.062 0.004 1 98.19 84 LEU A O 1
ATOM 654 N N . ILE A 1 85 ? -14.102 -29.406 -1.732 1 98.12 85 ILE A N 1
ATOM 655 C CA . ILE A 1 85 ? -15.016 -28.609 -2.531 1 98.12 85 ILE A CA 1
ATOM 656 C C . ILE A 1 85 ? -16.359 -28.5 -1.823 1 98.12 85 ILE A C 1
ATOM 658 O O . ILE A 1 85 ? -16.938 -27.406 -1.731 1 98.12 85 ILE A O 1
ATOM 662 N N . GLU A 1 86 ? -16.797 -29.625 -1.344 1 97.88 86 GLU A N 1
ATOM 663 C CA . GLU A 1 86 ? -18.062 -29.625 -0.594 1 97.88 86 GLU A CA 1
ATOM 664 C C . GLU A 1 86 ? -17.969 -28.703 0.622 1 97.88 86 GLU A C 1
ATOM 666 O O . GLU A 1 86 ? -18.906 -27.938 0.901 1 97.88 86 GLU A O 1
ATOM 671 N N . HIS A 1 87 ? -16.859 -28.812 1.326 1 98.31 87 HIS A N 1
ATOM 672 C CA . HIS A 1 87 ? -16.656 -27.984 2.514 1 98.31 87 HIS A CA 1
ATOM 673 C C . HIS A 1 87 ? -16.672 -26.516 2.162 1 98.31 87 HIS A C 1
ATOM 675 O O . HIS A 1 87 ? -17.312 -25.703 2.848 1 98.31 87 HIS A O 1
ATOM 681 N N . THR A 1 88 ? -15.969 -26.141 1.099 1 98.38 88 THR A N 1
ATOM 682 C CA . THR A 1 88 ? -15.922 -24.75 0.679 1 98.38 88 THR A CA 1
ATOM 683 C C . THR A 1 88 ? -17.312 -24.25 0.298 1 98.38 88 THR A C 1
ATOM 685 O O . THR A 1 88 ? -17.688 -23.125 0.597 1 98.38 88 THR A O 1
ATOM 688 N N . LYS A 1 89 ? -18.125 -25.062 -0.336 1 97.81 89 LYS A N 1
ATOM 689 C CA . LYS A 1 89 ? -19.5 -24.703 -0.683 1 97.81 89 LYS A CA 1
ATOM 690 C C . LYS A 1 89 ? -20.328 -24.453 0.568 1 97.81 89 LYS A C 1
ATOM 692 O O . LYS A 1 89 ? -21.094 -23.484 0.629 1 97.81 89 LYS A O 1
ATOM 697 N N . ASN A 1 90 ? -20.141 -25.281 1.479 1 98.25 90 ASN A N 1
ATOM 698 C CA . ASN A 1 90 ? -20.922 -25.203 2.711 1 98.25 90 ASN A CA 1
ATOM 699 C C . ASN A 1 90 ? -20.656 -23.906 3.463 1 98.25 90 ASN A C 1
ATOM 701 O O . ASN A 1 90 ? -21.578 -23.312 4.023 1 98.25 90 ASN A O 1
ATOM 705 N N . ILE A 1 91 ? -19.438 -23.469 3.488 1 98.06 91 ILE A N 1
ATOM 706 C CA . ILE A 1 91 ? -19.141 -22.312 4.332 1 98.06 91 ILE A CA 1
ATOM 707 C C . ILE A 1 91 ? -19.125 -21.047 3.486 1 98.06 91 ILE A C 1
ATOM 709 O O . ILE A 1 91 ? -19 -19.938 4.02 1 98.06 91 ILE A O 1
ATOM 713 N N . GLY A 1 92 ? -19.172 -21.172 2.188 1 98.12 92 GLY A N 1
ATOM 714 C CA . GLY A 1 92 ? -19.359 -20.031 1.314 1 98.12 92 GLY A CA 1
ATOM 715 C C . GLY A 1 92 ? -18.062 -19.344 0.915 1 98.12 92 GLY A C 1
ATOM 716 O O . GLY A 1 92 ? -17.953 -18.125 1.015 1 98.12 92 GLY A O 1
ATOM 717 N N . ILE A 1 93 ? -17.062 -20.094 0.546 1 98.62 93 ILE A N 1
ATOM 718 C CA . ILE A 1 93 ? -15.828 -19.594 -0.05 1 98.62 93 ILE A CA 1
ATOM 719 C C . ILE A 1 93 ? -15.523 -20.344 -1.339 1 98.62 93 ILE A C 1
ATOM 721 O O . ILE A 1 93 ? -15.828 -21.547 -1.447 1 98.62 93 ILE A O 1
ATOM 725 N N . GLU A 1 94 ? -14.945 -19.703 -2.297 1 98.56 94 GLU A N 1
ATOM 726 C CA . GLU A 1 94 ? -14.688 -20.359 -3.576 1 98.56 94 GLU A CA 1
ATOM 727 C C . GLU A 1 94 ? -13.477 -21.281 -3.492 1 98.56 94 GLU A C 1
ATOM 729 O O . GLU A 1 94 ? -12.461 -20.922 -2.896 1 98.56 94 GLU A O 1
ATOM 734 N N . PHE A 1 95 ? -13.641 -22.469 -4.043 1 98.44 95 PHE A N 1
ATOM 735 C CA . PHE A 1 95 ? -12.539 -23.406 -4.164 1 98.44 95 PHE A CA 1
ATOM 736 C C . PHE A 1 95 ? -11.805 -23.219 -5.488 1 98.44 95 PHE A C 1
ATOM 738 O O . PHE A 1 95 ? -12.438 -23.203 -6.551 1 98.44 95 PHE A O 1
ATOM 745 N N . LEU A 1 96 ? -10.508 -23.031 -5.398 1 98.38 96 LEU A N 1
ATOM 746 C CA . LEU A 1 96 ? -9.648 -23.031 -6.57 1 98.38 96 LEU A CA 1
ATOM 747 C C . LEU A 1 96 ? -8.508 -24.031 -6.418 1 98.38 96 LEU A C 1
ATOM 749 O O . LEU A 1 96 ? -8.18 -24.438 -5.301 1 98.38 96 LEU A O 1
ATOM 753 N N . SER A 1 97 ? -8 -24.406 -7.508 1 98.12 97 SER A N 1
ATOM 754 C CA . SER A 1 97 ? -6.797 -25.234 -7.5 1 98.12 97 SER A CA 1
ATOM 755 C C . SER A 1 97 ? -5.992 -25.047 -8.781 1 98.12 97 SER A C 1
ATOM 757 O O . SER A 1 97 ? -6.562 -24.797 -9.852 1 98.12 97 SER A O 1
ATOM 759 N N . THR A 1 98 ? -4.742 -25.141 -8.656 1 97.94 98 THR A N 1
ATOM 760 C CA . THR A 1 98 ? -3.828 -25.094 -9.789 1 97.94 98 THR A CA 1
ATOM 761 C C . THR A 1 98 ? -3.508 -26.484 -10.289 1 97.94 98 THR A C 1
ATOM 763 O O . THR A 1 98 ? -2.965 -27.312 -9.555 1 97.94 98 THR A O 1
ATOM 766 N N . PRO A 1 99 ? -3.826 -26.797 -11.523 1 98.19 99 PRO A N 1
ATOM 767 C CA . PRO A 1 99 ? -3.375 -28.078 -12.094 1 98.19 99 PRO A CA 1
ATOM 768 C C . PRO A 1 99 ? -1.941 -28.016 -12.617 1 98.19 99 PRO A C 1
ATOM 770 O O . PRO A 1 99 ? -1.566 -27.047 -13.289 1 98.19 99 PRO A O 1
ATOM 773 N N . PHE A 1 100 ? -1.177 -29.078 -12.391 1 97.5 100 PHE A N 1
ATOM 774 C CA . PHE A 1 100 ? 0.214 -29.094 -12.828 1 97.5 100 PHE A CA 1
ATOM 775 C C . PHE A 1 100 ? 0.422 -30.141 -13.922 1 97.5 100 PHE A C 1
ATOM 777 O O . PHE A 1 100 ? 1.547 -30.344 -14.375 1 97.5 100 PHE A O 1
ATOM 784 N N . ASP A 1 101 ? -0.633 -30.812 -14.352 1 96.38 101 ASP A N 1
ATOM 785 C CA . ASP A 1 101 ? -0.604 -31.766 -15.453 1 96.38 101 ASP A CA 1
ATOM 786 C C . ASP A 1 101 ? -1.985 -31.906 -16.094 1 96.38 101 ASP A C 1
ATOM 788 O O . ASP A 1 101 ? -2.982 -31.453 -15.531 1 96.38 101 ASP A O 1
ATOM 792 N N . ILE A 1 102 ? -2.045 -32.531 -17.188 1 97.25 102 ILE A N 1
ATOM 793 C CA . ILE A 1 102 ? -3.27 -32.625 -17.969 1 97.25 102 ILE A CA 1
ATOM 794 C C . ILE A 1 102 ? -4.316 -33.438 -17.203 1 97.25 102 ILE A C 1
ATOM 796 O O . ILE A 1 102 ? -5.496 -33.062 -17.188 1 97.25 102 ILE A O 1
ATOM 800 N N . ASP A 1 103 ? -3.914 -34.531 -16.562 1 96.56 103 ASP A N 1
ATOM 801 C CA . ASP A 1 103 ? -4.836 -35.344 -15.773 1 96.56 103 ASP A CA 1
ATOM 802 C C . ASP A 1 103 ? -5.484 -34.531 -14.656 1 96.56 103 ASP A C 1
ATOM 804 O O . ASP A 1 103 ? -6.691 -34.594 -14.438 1 96.56 103 ASP A O 1
ATOM 808 N N . SER A 1 104 ? -4.672 -33.719 -14 1 97.62 104 SER A N 1
ATOM 809 C CA . SER A 1 104 ? -5.16 -32.875 -12.922 1 97.62 104 SER A CA 1
ATOM 810 C C . SER A 1 104 ? -6.094 -31.797 -13.461 1 97.62 104 SER A C 1
ATOM 812 O O . SER A 1 104 ? -7.105 -31.469 -12.828 1 97.62 104 SER A O 1
ATOM 814 N N . ALA A 1 105 ? -5.766 -31.234 -14.648 1 98.31 105 ALA A N 1
ATOM 815 C CA . ALA A 1 105 ? -6.641 -30.25 -15.273 1 98.31 105 ALA A CA 1
ATOM 816 C C . ALA A 1 105 ? -8.008 -30.859 -15.594 1 98.31 105 ALA A C 1
ATOM 818 O O . ALA A 1 105 ? -9.039 -30.266 -15.289 1 98.31 105 ALA A O 1
ATOM 819 N N . ASN A 1 106 ? -7.957 -32.031 -16.156 1 97.88 106 ASN A N 1
ATOM 820 C CA . ASN A 1 106 ? -9.195 -32.719 -16.484 1 97.88 106 ASN A CA 1
ATOM 821 C C . ASN A 1 106 ? -10.016 -33.031 -15.234 1 97.88 106 ASN A C 1
ATOM 823 O O . ASN A 1 106 ? -11.234 -32.875 -15.227 1 97.88 106 ASN A O 1
ATOM 827 N N . LEU A 1 107 ? -9.328 -33.5 -14.227 1 97.25 107 LEU A N 1
ATOM 828 C CA . LEU A 1 107 ? -10 -33.781 -12.969 1 97.25 107 LEU A CA 1
ATOM 829 C C . LEU A 1 107 ? -10.719 -32.562 -12.43 1 97.25 107 LEU A C 1
ATOM 831 O O . LEU A 1 107 ? -11.898 -32.625 -12.07 1 97.25 107 LEU A O 1
ATOM 835 N N . LEU A 1 108 ? -9.992 -31.469 -12.375 1 98 108 LEU A N 1
ATOM 836 C CA . LEU A 1 108 ? -10.562 -30.234 -11.836 1 98 108 LEU A CA 1
ATOM 837 C C . LEU A 1 108 ? -11.727 -29.75 -12.68 1 98 108 LEU A C 1
ATOM 839 O O . LEU A 1 108 ? -12.703 -29.203 -12.148 1 98 108 LEU A O 1
ATOM 843 N N . PHE A 1 109 ? -11.633 -29.906 -13.984 1 98.06 109 PHE A N 1
ATOM 844 C CA . PHE A 1 109 ? -12.742 -29.578 -14.883 1 98.06 109 PHE A CA 1
ATOM 845 C C . PHE A 1 109 ? -13.969 -30.422 -14.57 1 98.06 109 PHE A C 1
ATOM 847 O O . PHE A 1 109 ? -15.078 -29.906 -14.477 1 98.06 109 PHE A O 1
ATOM 854 N N . GLU A 1 110 ? -13.742 -31.688 -14.383 1 97.44 110 GLU A N 1
ATOM 855 C CA . GLU A 1 110 ? -14.82 -32.625 -14.094 1 97.44 110 GLU A CA 1
ATOM 856 C C . GLU A 1 110 ? -15.469 -32.312 -12.742 1 97.44 110 GLU A C 1
ATOM 858 O O . GLU A 1 110 ? -16.672 -32.531 -12.562 1 97.44 110 GLU A O 1
ATOM 863 N N . LEU A 1 111 ? -14.641 -31.828 -11.844 1 96.81 111 LEU A N 1
ATOM 864 C CA . LEU A 1 111 ? -15.133 -31.5 -10.516 1 96.81 111 LEU A CA 1
ATOM 865 C C . LEU A 1 111 ? -15.93 -30.203 -10.539 1 96.81 111 LEU A C 1
ATOM 867 O O . LEU A 1 111 ? -16.547 -29.812 -9.539 1 96.81 111 LEU A O 1
ATOM 871 N N . GLY A 1 112 ? -15.859 -29.406 -11.648 1 95.88 112 GLY A N 1
ATOM 872 C CA . GLY A 1 112 ? -16.75 -28.266 -11.844 1 95.88 112 GLY A CA 1
ATOM 873 C C . GLY A 1 112 ? -16.125 -26.938 -11.453 1 95.88 112 GLY A C 1
ATOM 874 O O . GLY A 1 112 ? -16.844 -26 -11.102 1 95.88 112 GLY A O 1
ATOM 875 N N . LEU A 1 113 ? -14.867 -26.812 -11.523 1 96.25 113 LEU A N 1
ATOM 876 C CA . LEU A 1 113 ? -14.242 -25.531 -11.203 1 96.25 113 LEU A CA 1
ATOM 877 C C . LEU A 1 113 ? -14.75 -24.438 -12.133 1 96.25 113 LEU A C 1
ATOM 879 O O . LEU A 1 113 ? -14.914 -24.656 -13.336 1 96.25 113 LEU A O 1
ATOM 883 N N . SER A 1 114 ? -14.922 -23.25 -11.594 1 94.62 114 SER A N 1
ATOM 884 C CA . SER A 1 114 ? -15.492 -22.141 -12.344 1 94.62 114 SER A CA 1
ATOM 885 C C . SER A 1 114 ? -14.406 -21.359 -13.078 1 94.62 114 SER A C 1
ATOM 887 O O . SER A 1 114 ? -14.695 -20.609 -14.016 1 94.62 114 SER A O 1
ATOM 889 N N . LYS A 1 115 ? -13.18 -21.438 -12.664 1 97.81 115 LYS A N 1
ATOM 890 C CA . LYS A 1 115 ? -12.039 -20.766 -13.289 1 97.81 115 LYS A CA 1
ATOM 891 C C . LYS A 1 115 ? -10.75 -21.547 -13.047 1 97.81 115 LYS A C 1
ATOM 893 O O . LYS A 1 115 ? -10.68 -22.375 -12.133 1 97.81 115 LYS A O 1
ATOM 898 N N . PHE A 1 116 ? -9.766 -21.344 -13.898 1 98.62 116 PHE A N 1
ATOM 899 C CA . PHE A 1 116 ? -8.531 -22.109 -13.82 1 98.62 116 PHE A CA 1
ATOM 900 C C . PHE A 1 116 ? -7.34 -21.188 -13.578 1 98.62 116 PHE A C 1
ATOM 902 O O . PHE A 1 116 ? -7.25 -20.109 -14.172 1 98.62 116 PHE A O 1
ATOM 909 N N . LYS A 1 117 ? -6.551 -21.609 -12.656 1 98.75 117 LYS A N 1
ATOM 910 C CA . LYS A 1 117 ? -5.285 -20.953 -12.367 1 98.75 117 LYS A CA 1
ATOM 911 C C . LYS A 1 117 ? -4.113 -21.688 -13.008 1 98.75 117 LYS A C 1
ATOM 913 O O . LYS A 1 117 ? -3.988 -22.906 -12.867 1 98.75 117 LYS A O 1
ATOM 918 N N . ILE A 1 118 ? -3.301 -20.969 -13.758 1 98.81 118 ILE A N 1
ATOM 919 C CA . ILE A 1 118 ? -2.084 -21.516 -14.352 1 98.81 118 ILE A CA 1
ATOM 920 C C . ILE A 1 118 ? -0.861 -20.953 -13.625 1 98.81 118 ILE A C 1
ATOM 922 O O . ILE A 1 118 ? -0.629 -19.75 -13.641 1 98.81 118 ILE A O 1
ATOM 926 N N . PRO A 1 119 ? -0.078 -21.844 -12.992 1 98.38 119 PRO A N 1
ATOM 927 C CA . PRO A 1 119 ? 1.076 -21.359 -12.234 1 98.38 119 PRO A CA 1
ATOM 928 C C . PRO A 1 119 ? 2.242 -20.953 -13.133 1 98.38 119 PRO A C 1
ATOM 930 O O . PRO A 1 119 ? 2.287 -21.344 -14.305 1 98.38 119 PRO A O 1
ATOM 933 N N . SER A 1 120 ? 3.152 -20.25 -12.625 1 98.62 120 SER A N 1
ATOM 934 C CA . SER A 1 120 ? 4.277 -19.688 -13.367 1 98.62 120 SER A CA 1
ATOM 935 C C . SER A 1 120 ? 5.082 -20.781 -14.062 1 98.62 120 SER A C 1
ATOM 937 O O . SER A 1 120 ? 5.527 -20.609 -15.195 1 98.62 120 SER A O 1
ATOM 939 N N . GLY A 1 121 ? 5.25 -21.859 -13.43 1 97.75 121 GLY A N 1
ATOM 940 C CA . GLY A 1 121 ? 6.062 -22.938 -13.984 1 97.75 121 GLY A CA 1
ATOM 941 C C . GLY A 1 121 ? 5.461 -23.562 -15.227 1 97.75 121 GLY A C 1
ATOM 942 O O . GLY A 1 121 ? 6.172 -24.188 -16.016 1 97.75 121 GLY A O 1
ATOM 943 N N . GLU A 1 122 ? 4.18 -23.453 -15.383 1 98.44 122 GLU A N 1
ATOM 944 C CA . GLU A 1 122 ? 3.477 -24.109 -16.484 1 98.44 122 GLU A CA 1
ATOM 945 C C . GLU A 1 122 ? 3.18 -23.125 -17.609 1 98.44 122 GLU A C 1
ATOM 947 O O . GLU A 1 122 ? 2.508 -23.484 -18.594 1 98.44 122 GLU A O 1
ATOM 952 N N . LEU A 1 123 ? 3.688 -21.906 -17.469 1 98.25 123 LEU A N 1
ATOM 953 C CA . LEU A 1 123 ? 3.488 -20.875 -18.469 1 98.25 123 LEU A CA 1
ATOM 954 C C . LEU A 1 123 ? 4.031 -21.312 -19.828 1 98.25 123 LEU A C 1
ATOM 956 O O . LEU A 1 123 ? 3.514 -20.906 -20.875 1 98.25 123 LEU A O 1
ATOM 960 N N . THR A 1 124 ? 5.035 -22.156 -19.844 1 98.44 124 THR A N 1
ATOM 961 C CA . THR A 1 124 ? 5.672 -22.609 -21.078 1 98.44 124 THR A CA 1
ATOM 962 C C . THR A 1 124 ? 5.336 -24.062 -21.344 1 98.44 124 THR A C 1
ATOM 964 O O . THR A 1 124 ? 6.176 -24.828 -21.844 1 98.44 124 THR A O 1
ATOM 967 N N . ASN A 1 125 ? 4.191 -24.5 -21.016 1 98.75 125 ASN A N 1
ATOM 968 C CA . ASN A 1 125 ? 3.703 -25.859 -21.219 1 98.75 125 ASN A CA 1
ATOM 969 C C . ASN A 1 125 ? 2.559 -25.891 -22.234 1 98.75 125 ASN A C 1
ATOM 971 O O . ASN A 1 125 ? 1.39 -25.953 -21.844 1 98.75 125 ASN A O 1
ATOM 975 N N . LEU A 1 126 ? 2.904 -25.969 -23.5 1 98.75 126 LEU A N 1
ATOM 976 C CA . LEU A 1 126 ? 1.962 -25.812 -24.609 1 98.75 126 LEU A CA 1
ATOM 977 C C . LEU A 1 126 ? 0.819 -26.812 -24.5 1 98.75 126 LEU A C 1
ATOM 979 O O . LEU A 1 126 ? -0.354 -26.438 -24.547 1 98.75 126 LEU A O 1
ATOM 983 N N . PRO A 1 127 ? 1.062 -28.141 -24.281 1 98.5 127 PRO A N 1
ATOM 984 C CA . PRO A 1 127 ? -0.052 -29.078 -24.219 1 98.5 127 PRO A CA 1
ATOM 985 C C . PRO A 1 127 ? -1.009 -28.781 -23.062 1 98.5 127 PRO A C 1
ATOM 987 O O . PRO A 1 127 ? -2.227 -28.906 -23.219 1 98.5 127 PRO A O 1
ATOM 990 N N . LEU A 1 128 ? -0.488 -28.406 -21.953 1 98.62 128 LEU A N 1
ATOM 991 C CA . LEU A 1 128 ? -1.344 -28.078 -20.812 1 98.62 128 LEU A CA 1
ATOM 992 C C . LEU A 1 128 ? -2.156 -26.812 -21.094 1 98.62 128 LEU A C 1
ATOM 994 O O . LEU A 1 128 ? -3.357 -26.766 -20.812 1 98.62 128 LEU A O 1
ATOM 998 N N . LEU A 1 129 ? -1.468 -25.781 -21.656 1 98.81 129 LEU A N 1
ATOM 999 C CA . LEU A 1 129 ? -2.145 -24.531 -21.984 1 98.81 129 LEU A CA 1
ATOM 1000 C C . LEU A 1 129 ? -3.301 -24.781 -22.938 1 98.81 129 LEU A C 1
ATOM 1002 O O . LEU A 1 129 ? -4.402 -24.266 -22.75 1 98.81 129 LEU A O 1
ATOM 1006 N N . ARG A 1 130 ? -3.055 -25.594 -23.953 1 98.69 130 ARG A N 1
ATOM 1007 C CA . ARG A 1 130 ? -4.086 -25.922 -24.938 1 98.69 130 ARG A CA 1
ATOM 1008 C C . ARG A 1 130 ? -5.258 -26.641 -24.281 1 98.69 130 ARG A C 1
ATOM 1010 O O . ARG A 1 130 ? -6.418 -26.344 -24.562 1 98.69 130 ARG A O 1
ATOM 1017 N N . THR A 1 131 ? -4.922 -27.562 -23.422 1 98.56 131 THR A N 1
ATOM 1018 C CA . THR A 1 131 ? -5.953 -28.328 -22.719 1 98.56 131 THR A CA 1
ATOM 1019 C C . THR A 1 131 ? -6.84 -27.406 -21.891 1 98.56 131 THR A C 1
ATOM 1021 O O . THR A 1 131 ? -8.07 -27.469 -21.984 1 98.56 131 THR A O 1
ATOM 1024 N N . ILE A 1 132 ? -6.254 -26.516 -21.141 1 98.69 132 ILE A N 1
ATOM 1025 C CA . ILE A 1 132 ? -6.992 -25.625 -20.25 1 98.69 132 ILE A CA 1
ATOM 1026 C C . ILE A 1 132 ? -7.816 -24.641 -21.094 1 98.69 132 ILE A C 1
ATOM 1028 O O . ILE A 1 132 ? -8.961 -24.344 -20.75 1 98.69 132 ILE A O 1
ATOM 1032 N N . ALA A 1 133 ? -7.254 -24.109 -22.188 1 98.56 133 ALA A N 1
ATOM 1033 C CA . ALA A 1 133 ? -7.969 -23.188 -23.062 1 98.56 133 ALA A CA 1
ATOM 1034 C C . ALA A 1 133 ? -9.25 -23.828 -23.594 1 98.56 133 ALA A C 1
ATOM 1036 O O . ALA A 1 133 ? -10.258 -23.141 -23.781 1 98.56 133 ALA A O 1
ATOM 1037 N N . LYS A 1 134 ? -9.195 -25.109 -23.797 1 98.12 134 LYS A N 1
ATOM 1038 C CA . LYS A 1 134 ? -10.32 -25.828 -24.391 1 98.12 134 LYS A CA 1
ATOM 1039 C C . LYS A 1 134 ? -11.5 -25.906 -23.422 1 98.12 134 LYS A C 1
ATOM 1041 O O . LYS A 1 134 ? -12.633 -26.156 -23.828 1 98.12 134 LYS A O 1
ATOM 1046 N N . PHE A 1 135 ? -11.227 -25.734 -22.109 1 98.25 135 PHE A N 1
ATOM 1047 C CA . PHE A 1 135 ? -12.297 -25.781 -21.125 1 98.25 135 PHE A CA 1
ATOM 1048 C C . PHE A 1 135 ? -13.195 -24.547 -21.25 1 98.25 135 PHE A C 1
ATOM 1050 O O . PHE A 1 135 ? -14.305 -24.531 -20.719 1 98.25 135 PHE A O 1
ATOM 1057 N N . LYS A 1 136 ? -12.711 -23.438 -21.891 1 97.88 136 LYS A N 1
ATOM 1058 C CA . LYS A 1 136 ? -13.453 -22.203 -22.125 1 97.88 136 LYS A CA 1
ATOM 1059 C C . LYS A 1 136 ? -13.961 -21.594 -20.828 1 97.88 136 LYS A C 1
ATOM 1061 O O . LYS A 1 136 ? -15.109 -21.172 -20.734 1 97.88 136 LYS A O 1
ATOM 1066 N N . LYS A 1 137 ? -13.164 -21.719 -19.781 1 98.38 137 LYS A N 1
ATOM 1067 C CA . LYS A 1 137 ? -13.422 -21.094 -18.484 1 98.38 137 LYS A CA 1
ATOM 1068 C C . LYS A 1 137 ? -12.477 -19.922 -18.25 1 98.38 137 LYS A C 1
ATOM 1070 O O . LYS A 1 137 ? -11.398 -19.844 -18.844 1 98.38 137 LYS A O 1
ATOM 1075 N N . PRO A 1 138 ? -12.914 -18.938 -17.391 1 98.62 138 PRO A N 1
ATOM 1076 C CA . PRO A 1 138 ? -11.992 -17.859 -17.031 1 98.62 138 PRO A CA 1
ATOM 1077 C C . PRO A 1 138 ? -10.656 -18.375 -16.516 1 98.62 138 PRO A C 1
ATOM 1079 O O . PRO A 1 138 ? -10.609 -19.422 -15.844 1 98.62 138 PRO A O 1
ATOM 1082 N N . ILE A 1 139 ? -9.562 -17.609 -16.812 1 98.75 139 ILE A N 1
ATOM 1083 C CA . ILE A 1 139 ? -8.211 -18.062 -16.5 1 98.75 139 ILE A CA 1
ATOM 1084 C C . ILE A 1 139 ? -7.484 -16.984 -15.703 1 98.75 139 ILE A C 1
ATOM 1086 O O . ILE A 1 139 ? -7.609 -15.789 -16 1 98.75 139 ILE A O 1
ATOM 1090 N N . ILE A 1 140 ? -6.777 -17.406 -14.719 1 98.88 140 ILE A N 1
ATOM 1091 C CA . ILE A 1 140 ? -5.789 -16.594 -14.008 1 98.88 140 ILE A CA 1
ATOM 1092 C C . ILE A 1 140 ? -4.391 -17.141 -14.273 1 98.88 140 ILE A C 1
ATOM 1094 O O . ILE A 1 140 ? -4.086 -18.281 -13.914 1 98.88 140 ILE A O 1
ATOM 1098 N N . LEU A 1 141 ? -3.527 -16.344 -14.906 1 98.88 141 LEU A N 1
ATOM 1099 C CA . LEU A 1 141 ? -2.207 -16.781 -15.344 1 98.88 141 LEU A CA 1
ATOM 1100 C C . LEU A 1 141 ? -1.111 -16.078 -14.555 1 98.88 141 LEU A C 1
ATOM 1102 O O . LEU A 1 141 ? -1.016 -14.844 -14.57 1 98.88 141 LEU A O 1
ATOM 1106 N N . SER A 1 142 ? -0.296 -16.812 -13.852 1 98.88 142 SER A N 1
ATOM 1107 C CA . SER A 1 142 ? 0.874 -16.25 -13.195 1 98.88 142 SER A CA 1
ATOM 1108 C C . SER A 1 142 ? 2.086 -16.25 -14.117 1 98.88 142 SER A C 1
ATOM 1110 O O . SER A 1 142 ? 2.24 -17.141 -14.953 1 98.88 142 SER A O 1
ATOM 1112 N N . THR A 1 143 ? 3.029 -15.328 -13.836 1 98.88 143 THR A N 1
ATOM 1113 C CA . THR A 1 143 ? 4.055 -15.125 -14.852 1 98.88 143 THR A CA 1
ATOM 1114 C C . THR A 1 143 ? 5.438 -15.047 -14.219 1 98.88 143 THR A C 1
ATOM 1116 O O . THR A 1 143 ? 6.324 -14.359 -14.727 1 98.88 143 THR A O 1
ATOM 1119 N N . GLY A 1 144 ? 5.633 -15.656 -13.055 1 98.75 144 GLY A N 1
ATOM 1120 C CA . GLY A 1 144 ? 6.977 -15.758 -12.5 1 98.75 144 GLY A CA 1
ATOM 1121 C C . GLY A 1 144 ? 7.98 -16.328 -13.477 1 98.75 144 GLY A C 1
ATOM 1122 O O . GLY A 1 144 ? 7.656 -17.234 -14.258 1 98.75 144 GLY A O 1
ATOM 1123 N N . MET A 1 145 ? 9.195 -15.828 -13.477 1 98.56 145 MET A N 1
ATOM 1124 C CA . MET A 1 145 ? 10.312 -16.344 -14.266 1 98.56 145 MET A CA 1
ATOM 1125 C C . MET A 1 145 ? 10.133 -15.992 -15.742 1 98.56 145 MET A C 1
ATOM 1127 O O . MET A 1 145 ? 10.953 -16.375 -16.578 1 98.56 145 MET A O 1
ATOM 1131 N N . ALA A 1 146 ? 9.164 -15.289 -16.125 1 98.75 146 ALA A N 1
ATOM 1132 C CA . ALA A 1 146 ? 8.82 -15.148 -17.547 1 98.75 146 ALA A CA 1
ATOM 1133 C C . ALA A 1 146 ? 9.344 -13.828 -18.109 1 98.75 146 ALA A C 1
ATOM 1135 O O . ALA A 1 146 ? 9.484 -12.852 -17.375 1 98.75 146 ALA A O 1
ATOM 1136 N N . THR A 1 147 ? 9.656 -13.805 -19.375 1 98.5 147 THR A N 1
ATOM 1137 C CA . THR A 1 147 ? 9.781 -12.586 -20.172 1 98.5 147 THR A CA 1
ATOM 1138 C C . THR A 1 147 ? 8.438 -12.164 -20.75 1 98.5 147 THR A C 1
ATOM 1140 O O . THR A 1 147 ? 7.484 -12.953 -20.75 1 98.5 147 THR A O 1
ATOM 1143 N N . MET A 1 148 ? 8.398 -10.914 -21.234 1 98.69 148 MET A N 1
ATOM 1144 C CA . MET A 1 148 ? 7.176 -10.438 -21.859 1 98.69 148 MET A CA 1
ATOM 1145 C C . MET A 1 148 ? 6.82 -11.297 -23.078 1 98.69 148 MET A C 1
ATOM 1147 O O . MET A 1 148 ? 5.648 -11.594 -23.312 1 98.69 148 MET A O 1
ATOM 1151 N N . ALA A 1 149 ? 7.816 -11.75 -23.797 1 98.62 149 ALA A N 1
ATOM 1152 C CA . ALA A 1 149 ? 7.605 -12.578 -24.984 1 98.62 149 ALA A CA 1
ATOM 1153 C C . ALA A 1 149 ? 6.965 -13.914 -24.609 1 98.62 149 ALA A C 1
ATOM 1155 O O . ALA A 1 149 ? 6.051 -14.383 -25.297 1 98.62 149 ALA A O 1
ATOM 1156 N N . GLU A 1 150 ? 7.406 -14.492 -23.562 1 98.81 150 GLU A N 1
ATOM 1157 C CA . GLU A 1 150 ? 6.848 -15.766 -23.125 1 98.81 150 GLU A CA 1
ATOM 1158 C C . GLU A 1 150 ? 5.395 -15.602 -22.688 1 98.81 150 GLU A C 1
ATOM 1160 O O . GLU A 1 150 ? 4.578 -16.5 -22.891 1 98.81 150 GLU A O 1
ATOM 1165 N N . ILE A 1 151 ? 5.117 -14.484 -22.078 1 98.94 151 ILE A N 1
ATOM 1166 C CA . ILE A 1 151 ? 3.738 -14.219 -21.688 1 98.94 151 ILE A CA 1
ATOM 1167 C C . ILE A 1 151 ? 2.867 -14.086 -22.938 1 98.94 151 ILE A C 1
ATOM 1169 O O . ILE A 1 151 ? 1.758 -14.625 -22.984 1 98.94 151 ILE A O 1
ATOM 1173 N N . TRP A 1 152 ? 3.412 -13.43 -23.969 1 98.75 152 TRP A N 1
ATOM 1174 C CA . TRP A 1 152 ? 2.693 -13.305 -25.234 1 98.75 152 TRP A CA 1
ATOM 1175 C C . TRP A 1 152 ? 2.383 -14.672 -25.828 1 98.75 152 TRP A C 1
ATOM 1177 O O . TRP A 1 152 ? 1.267 -14.914 -26.281 1 98.75 152 TRP A O 1
ATOM 1187 N N . ASP A 1 153 ? 3.332 -15.539 -25.766 1 98.75 153 ASP A N 1
ATOM 1188 C CA . ASP A 1 153 ? 3.139 -16.875 -26.312 1 98.75 153 ASP A CA 1
ATOM 1189 C C . ASP A 1 153 ? 2.004 -17.609 -25.594 1 98.75 153 ASP A C 1
ATOM 1191 O O . ASP A 1 153 ? 1.104 -18.141 -26.25 1 98.75 153 ASP A O 1
ATOM 1195 N N . ALA A 1 154 ? 2.041 -17.609 -24.312 1 98.88 154 ALA A N 1
ATOM 1196 C CA . ALA A 1 154 ? 1.005 -18.281 -23.516 1 98.88 154 ALA A CA 1
ATOM 1197 C C . ALA A 1 154 ? -0.356 -17.625 -23.734 1 98.88 154 ALA A C 1
ATOM 1199 O O . ALA A 1 154 ? -1.361 -18.312 -23.922 1 98.88 154 ALA A O 1
ATOM 1200 N N . PHE A 1 155 ? -0.346 -16.312 -23.734 1 98.81 155 PHE A N 1
ATOM 1201 C CA . PHE A 1 155 ? -1.565 -15.531 -23.922 1 98.81 155 PHE A CA 1
ATOM 1202 C C . PHE A 1 155 ? -2.234 -15.867 -25.25 1 98.81 155 PHE A C 1
ATOM 1204 O O . PHE A 1 155 ? -3.451 -16.062 -25.297 1 98.81 155 PHE A O 1
ATOM 1211 N N . ASN A 1 156 ? -1.424 -15.93 -26.266 1 98.56 156 ASN A N 1
ATOM 1212 C CA . ASN A 1 156 ? -1.956 -16.219 -27.594 1 98.56 156 ASN A CA 1
ATOM 1213 C C . ASN A 1 156 ? -2.607 -17.609 -27.641 1 98.56 156 ASN A C 1
ATOM 1215 O O . ASN A 1 156 ? -3.631 -17.797 -28.297 1 98.56 156 ASN A O 1
ATOM 1219 N N . ILE A 1 157 ? -2.064 -18.531 -26.969 1 98.56 157 ILE A N 1
ATOM 1220 C CA . ILE A 1 157 ? -2.607 -19.891 -26.906 1 98.56 157 ILE A CA 1
ATOM 1221 C C . ILE A 1 157 ? -3.943 -19.875 -26.172 1 98.56 157 ILE A C 1
ATOM 1223 O O . ILE A 1 157 ? -4.934 -20.438 -26.656 1 98.56 157 ILE A O 1
ATOM 1227 N N . LEU A 1 158 ? -3.979 -19.203 -25.031 1 98.62 158 LEU A N 1
ATOM 1228 C CA . LEU A 1 158 ? -5.172 -19.172 -24.188 1 98.62 158 LEU A CA 1
ATOM 1229 C C . LEU A 1 158 ? -6.297 -18.406 -24.875 1 98.62 158 LEU A C 1
ATOM 1231 O O . LEU A 1 158 ? -7.453 -18.844 -24.859 1 98.62 158 LEU A O 1
ATOM 1235 N N . ASN A 1 159 ? -5.965 -17.297 -25.531 1 97.94 159 ASN A N 1
ATOM 1236 C CA . ASN A 1 159 ? -6.941 -16.391 -26.125 1 97.94 159 ASN A CA 1
ATOM 1237 C C . ASN A 1 159 ? -7.551 -16.969 -27.406 1 97.94 159 ASN A C 1
ATOM 1239 O O . ASN A 1 159 ? -8.477 -16.375 -27.969 1 97.94 159 ASN A O 1
ATOM 1243 N N . THR A 1 160 ? -7.109 -18.094 -27.844 1 97.31 160 THR A N 1
ATOM 1244 C CA . THR A 1 160 ? -7.75 -18.781 -28.953 1 97.31 160 THR A CA 1
ATOM 1245 C C . THR A 1 160 ? -9.164 -19.219 -28.578 1 97.31 160 THR A C 1
ATOM 1247 O O . THR A 1 160 ? -10.055 -19.266 -29.422 1 97.31 160 THR A O 1
ATOM 1250 N N . ASN A 1 161 ? -9.328 -19.531 -27.234 1 97.38 161 ASN A N 1
ATOM 1251 C CA . ASN A 1 161 ? -10.609 -20.109 -26.828 1 97.38 161 ASN A CA 1
ATOM 1252 C C . ASN A 1 161 ? -11.211 -19.359 -25.641 1 97.38 161 ASN A C 1
ATOM 1254 O O . ASN A 1 161 ? -12.359 -19.609 -25.266 1 97.38 161 ASN A O 1
ATOM 1258 N N . VAL A 1 162 ? -10.438 -18.562 -25.031 1 97.88 162 VAL A N 1
ATOM 1259 C CA . VAL A 1 162 ? -10.906 -17.828 -23.859 1 97.88 162 VAL A CA 1
ATOM 1260 C C . VAL A 1 162 ? -10.977 -16.328 -24.203 1 97.88 162 VAL A C 1
ATOM 1262 O O . VAL A 1 162 ? -10.023 -15.766 -24.75 1 97.88 162 VAL A O 1
ATOM 1265 N N . ALA A 1 163 ? -12.102 -15.695 -23.875 1 97.5 163 ALA A N 1
ATOM 1266 C CA . ALA A 1 163 ? -12.297 -14.281 -24.172 1 97.5 163 ALA A CA 1
ATOM 1267 C C . ALA A 1 163 ? -11.336 -13.414 -23.359 1 97.5 163 ALA A C 1
ATOM 1269 O O . ALA A 1 163 ? -10.969 -13.758 -22.25 1 97.5 163 ALA A O 1
ATOM 1270 N N . LEU A 1 164 ? -11.008 -12.328 -23.984 1 97 164 LEU A N 1
ATOM 1271 C CA . LEU A 1 164 ? -10.055 -11.391 -23.391 1 97 164 LEU A CA 1
ATOM 1272 C C . LEU A 1 164 ? -10.484 -11 -21.984 1 97 164 LEU A C 1
ATOM 1274 O O . LEU A 1 164 ? -9.648 -10.945 -21.078 1 97 164 LEU A O 1
ATOM 1278 N N . GLU A 1 165 ? -11.75 -10.766 -21.75 1 97 165 GLU A N 1
ATOM 1279 C CA . GLU A 1 165 ? -12.273 -10.305 -20.469 1 97 165 GLU A CA 1
ATOM 1280 C C . GLU A 1 165 ? -12.195 -11.398 -19.406 1 97 165 GLU A C 1
ATOM 1282 O O . GLU A 1 165 ? -12.328 -11.125 -18.219 1 97 165 GLU A O 1
ATOM 1287 N N . ASP A 1 166 ? -11.938 -12.648 -19.844 1 98.31 166 ASP A N 1
ATOM 1288 C CA . ASP A 1 166 ? -11.906 -13.789 -18.938 1 98.31 166 ASP A CA 1
ATOM 1289 C C . ASP A 1 166 ? -10.469 -14.211 -18.625 1 98.31 166 ASP A C 1
ATOM 1291 O O . ASP A 1 166 ? -10.242 -15.25 -18 1 98.31 166 ASP A O 1
ATOM 1295 N N . ILE A 1 167 ? -9.5 -13.422 -19.094 1 98.75 167 ILE A N 1
ATOM 1296 C CA . ILE A 1 167 ? -8.102 -13.711 -18.812 1 98.75 167 ILE A CA 1
ATOM 1297 C C . ILE A 1 167 ? -7.535 -12.648 -17.875 1 98.75 167 ILE A C 1
ATOM 1299 O O . ILE A 1 167 ? -7.613 -11.453 -18.172 1 98.75 167 ILE A O 1
ATOM 1303 N N . THR A 1 168 ? -7.078 -13.062 -16.75 1 98.88 168 THR A N 1
ATOM 1304 C CA . THR A 1 168 ? -6.352 -12.219 -15.805 1 98.88 168 THR A CA 1
ATOM 1305 C C . THR A 1 168 ? -4.895 -12.672 -15.695 1 98.88 168 THR A C 1
ATOM 1307 O O . THR A 1 168 ? -4.613 -13.859 -15.57 1 98.88 168 THR A O 1
ATOM 1310 N N . ILE A 1 169 ? -3.98 -11.75 -15.789 1 98.94 169 ILE A N 1
ATOM 1311 C CA . ILE A 1 169 ? -2.566 -12.094 -15.703 1 98.94 169 ILE A CA 1
ATOM 1312 C C . ILE A 1 169 ? -1.977 -11.547 -14.406 1 98.94 169 ILE A C 1
ATOM 1314 O O . ILE A 1 169 ? -2.111 -10.359 -14.109 1 98.94 169 ILE A O 1
ATOM 1318 N N . LEU A 1 170 ? -1.396 -12.391 -13.633 1 98.94 170 LEU A N 1
ATOM 1319 C CA . LEU A 1 170 ? -0.746 -12.008 -12.383 1 98.94 170 LEU A CA 1
ATOM 1320 C C . LEU A 1 170 ? 0.766 -11.906 -12.57 1 98.94 170 LEU A C 1
ATOM 1322 O O . LEU A 1 170 ? 1.411 -12.883 -12.961 1 98.94 170 LEU A O 1
ATOM 1326 N N . HIS A 1 171 ? 1.293 -10.727 -12.273 1 98.94 171 HIS A N 1
ATOM 1327 C CA . HIS A 1 171 ? 2.734 -10.664 -12.055 1 98.94 171 HIS A CA 1
ATOM 1328 C C . HIS A 1 171 ? 3.146 -11.469 -10.836 1 98.94 171 HIS A C 1
ATOM 1330 O O . HIS A 1 171 ? 2.371 -11.617 -9.891 1 98.94 171 HIS A O 1
ATOM 1336 N N . ALA A 1 172 ? 4.344 -12.062 -10.93 1 98.62 172 ALA A N 1
ATOM 1337 C CA . ALA A 1 172 ? 4.84 -12.898 -9.836 1 98.62 172 ALA A CA 1
ATOM 1338 C C . ALA A 1 172 ? 6.355 -13.062 -9.922 1 98.62 172 ALA A C 1
ATOM 1340 O O . ALA A 1 172 ? 6.953 -12.828 -10.969 1 98.62 172 ALA A O 1
ATOM 1341 N N . ASN A 1 173 ? 6.945 -13.312 -8.844 1 98.44 173 ASN A N 1
ATOM 1342 C CA . ASN A 1 173 ? 8.32 -13.773 -8.719 1 98.44 173 ASN A CA 1
ATOM 1343 C C . ASN A 1 173 ? 8.398 -15.141 -8.039 1 98.44 173 ASN A C 1
ATOM 1345 O O . ASN A 1 173 ? 7.836 -15.336 -6.961 1 98.44 173 ASN A O 1
ATOM 1349 N N . THR A 1 174 ? 9.07 -16.078 -8.68 1 97.75 174 THR A N 1
ATOM 1350 C CA . THR A 1 174 ? 9.117 -17.453 -8.188 1 97.75 174 THR A CA 1
ATOM 1351 C C . THR A 1 174 ? 10.305 -17.656 -7.258 1 97.75 174 THR A C 1
ATOM 1353 O O . THR A 1 174 ? 11.242 -18.391 -7.582 1 97.75 174 THR A O 1
ATOM 1356 N N . GLU A 1 175 ? 10.414 -17.016 -6.223 1 97.19 175 GLU A N 1
ATOM 1357 C CA . GLU A 1 175 ? 11.312 -17.156 -5.082 1 97.19 175 GLU A CA 1
ATOM 1358 C C . GLU A 1 175 ? 10.555 -17.078 -3.762 1 97.19 175 GLU A C 1
ATOM 1360 O O . GLU A 1 175 ? 9.664 -16.234 -3.609 1 97.19 175 GLU A O 1
ATOM 1365 N N . TYR A 1 176 ? 10.938 -18.016 -2.799 1 94.38 176 TYR A N 1
ATOM 1366 C CA . TYR A 1 176 ? 10.148 -18.172 -1.583 1 94.38 176 TYR A CA 1
ATOM 1367 C C . TYR A 1 176 ? 11.023 -18.047 -0.343 1 94.38 176 TYR A C 1
ATOM 1369 O O . TYR A 1 176 ? 11.617 -19.031 0.102 1 94.38 176 TYR A O 1
ATOM 1377 N N . PRO A 1 177 ? 11.148 -16.875 0.236 1 96.56 177 PRO A N 1
ATOM 1378 C CA . PRO A 1 177 ? 10.414 -15.656 -0.108 1 96.56 177 PRO A CA 1
ATOM 1379 C C . PRO A 1 177 ? 11.109 -14.844 -1.201 1 96.56 177 PRO A C 1
ATOM 1381 O O . PRO A 1 177 ? 12.32 -14.961 -1.391 1 96.56 177 PRO A O 1
ATOM 1384 N N . THR A 1 178 ? 10.297 -14.023 -1.879 1 98.19 178 THR A N 1
ATOM 1385 C CA . THR A 1 178 ? 10.828 -13.07 -2.85 1 98.19 178 THR A CA 1
ATOM 1386 C C . THR A 1 178 ? 11.484 -11.883 -2.146 1 98.19 178 THR A C 1
ATOM 1388 O O . THR A 1 178 ? 10.859 -11.234 -1.305 1 98.19 178 THR A O 1
ATOM 1391 N N . PRO A 1 179 ? 12.805 -11.609 -2.494 1 98.31 179 PRO A N 1
ATOM 1392 C CA . PRO A 1 179 ? 13.352 -10.336 -2.018 1 98.31 179 PRO A CA 1
ATOM 1393 C C . PRO A 1 179 ? 12.586 -9.125 -2.551 1 98.31 179 PRO A C 1
ATOM 1395 O O . PRO A 1 179 ? 12.18 -9.109 -3.715 1 98.31 179 PRO A O 1
ATOM 1398 N N . PHE A 1 180 ? 12.445 -8.133 -1.71 1 98.44 180 PHE A N 1
ATOM 1399 C CA . PHE A 1 180 ? 11.641 -6.977 -2.094 1 98.44 180 PHE A CA 1
ATOM 1400 C C . PHE A 1 180 ? 12.195 -6.332 -3.359 1 98.44 180 PHE A C 1
ATOM 1402 O O . PHE A 1 180 ? 11.438 -5.91 -4.23 1 98.44 180 PHE A O 1
ATOM 1409 N N . CYS A 1 181 ? 13.492 -6.246 -3.529 1 98.25 181 CYS A N 1
ATOM 1410 C CA . CYS A 1 181 ? 14.125 -5.57 -4.66 1 98.25 181 CYS A CA 1
ATOM 1411 C C . CYS A 1 181 ? 13.875 -6.328 -5.957 1 98.25 181 CYS A C 1
ATOM 1413 O O . CYS A 1 181 ? 14.094 -5.793 -7.047 1 98.25 181 CYS A O 1
ATOM 1415 N N . ASP A 1 182 ? 13.328 -7.586 -5.887 1 98.62 182 ASP A N 1
ATOM 1416 C CA . ASP A 1 182 ? 13.102 -8.406 -7.07 1 98.62 182 ASP A CA 1
ATOM 1417 C C . ASP A 1 182 ? 11.617 -8.461 -7.43 1 98.62 182 ASP A C 1
ATOM 1419 O O . ASP A 1 182 ? 11.219 -9.164 -8.359 1 98.62 182 ASP A O 1
ATOM 1423 N N . VAL A 1 183 ? 10.805 -7.742 -6.711 1 98.75 183 VAL A N 1
ATOM 1424 C CA . VAL A 1 183 ? 9.359 -7.789 -6.883 1 98.75 183 VAL A CA 1
ATOM 1425 C C . VAL A 1 183 ? 8.977 -7.137 -8.211 1 98.75 183 VAL A C 1
ATOM 1427 O O . VAL A 1 183 ? 8.352 -7.77 -9.062 1 98.75 183 VAL A O 1
ATOM 1430 N N . ASN A 1 184 ? 9.367 -5.867 -8.406 1 98.62 184 ASN A N 1
ATOM 1431 C CA . ASN A 1 184 ? 9.102 -5.086 -9.609 1 98.62 184 ASN A CA 1
ATOM 1432 C C . ASN A 1 184 ? 7.605 -4.938 -9.859 1 98.62 184 ASN A C 1
ATOM 1434 O O . ASN A 1 184 ? 7.117 -5.289 -10.938 1 98.62 184 ASN A O 1
ATOM 1438 N N . LEU A 1 185 ? 6.879 -4.309 -8.953 1 98.75 185 LEU A N 1
ATOM 1439 C CA . LEU A 1 185 ? 5.43 -4.152 -9.039 1 98.75 185 LEU A CA 1
ATOM 1440 C C . LEU A 1 185 ? 5.035 -3.393 -10.297 1 98.75 185 LEU A C 1
ATOM 1442 O O . LEU A 1 185 ? 3.953 -3.611 -10.844 1 98.75 185 LEU A O 1
ATOM 1446 N N . LYS A 1 186 ? 5.883 -2.564 -10.773 1 98.69 186 LYS A N 1
ATOM 1447 C CA . LYS A 1 186 ? 5.562 -1.811 -11.984 1 98.69 186 LYS A CA 1
ATOM 1448 C C . LYS A 1 186 ? 5.418 -2.738 -13.188 1 98.69 186 LYS A C 1
ATOM 1450 O O . LYS A 1 186 ? 4.715 -2.412 -14.148 1 98.69 186 LYS A O 1
ATOM 1455 N N . ALA A 1 187 ? 6.051 -3.898 -13.141 1 98.88 187 ALA A N 1
ATOM 1456 C CA . ALA A 1 187 ? 5.879 -4.883 -14.203 1 98.88 187 ALA A CA 1
ATOM 1457 C C . ALA A 1 187 ? 4.441 -5.391 -14.258 1 98.88 187 ALA A C 1
ATOM 1459 O O . ALA A 1 187 ? 3.926 -5.703 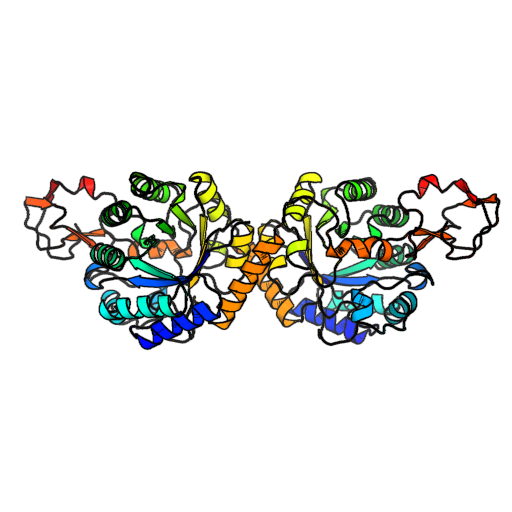-15.336 1 98.88 187 ALA A O 1
ATOM 1460 N N . MET A 1 188 ? 3.797 -5.449 -13.117 1 98.88 188 MET A N 1
ATOM 1461 C CA . MET A 1 188 ? 2.383 -5.812 -13.047 1 98.88 188 MET A CA 1
ATOM 1462 C C . MET A 1 188 ? 1.541 -4.875 -13.906 1 98.88 188 MET A C 1
ATOM 1464 O O . MET A 1 188 ? 0.719 -5.332 -14.703 1 98.88 188 MET A O 1
ATOM 1468 N N . VAL A 1 189 ? 1.81 -3.617 -13.797 1 98.75 189 VAL A N 1
ATOM 1469 C CA . VAL A 1 189 ? 1.081 -2.594 -14.531 1 98.75 189 VAL A CA 1
ATOM 1470 C C . VAL A 1 189 ? 1.406 -2.703 -16.016 1 98.75 189 VAL A C 1
ATOM 1472 O O . VAL A 1 189 ? 0.512 -2.617 -16.859 1 98.75 189 VAL A O 1
ATOM 1475 N N . SER A 1 190 ? 2.691 -2.922 -16.359 1 98.81 190 SER A N 1
ATOM 1476 C CA . SER A 1 190 ? 3.121 -3.084 -17.75 1 98.81 190 SER A CA 1
ATOM 1477 C C . SER A 1 190 ? 2.393 -4.246 -18.422 1 98.81 190 SER A C 1
ATOM 1479 O O . SER A 1 190 ? 1.987 -4.141 -19.578 1 98.81 190 SER A O 1
ATOM 1481 N N . ILE A 1 191 ? 2.262 -5.324 -17.672 1 98.88 191 ILE A N 1
ATOM 1482 C CA . ILE A 1 191 ? 1.583 -6.504 -18.203 1 98.88 191 ILE A CA 1
ATOM 1483 C C . ILE A 1 191 ? 0.133 -6.16 -18.531 1 98.88 191 ILE A C 1
ATOM 1485 O O . ILE A 1 191 ? -0.353 -6.473 -19.625 1 98.88 191 ILE A O 1
ATOM 1489 N N . GLY A 1 192 ? -0.561 -5.492 -17.609 1 98.31 192 GLY A N 1
ATOM 1490 C CA . GLY A 1 192 ? -1.932 -5.082 -17.859 1 98.31 192 GLY A CA 1
ATOM 1491 C C . GLY A 1 192 ? -2.072 -4.207 -19.094 1 98.31 192 GLY A C 1
ATOM 1492 O O . GLY A 1 192 ? -2.971 -4.418 -19.906 1 98.31 192 GLY A O 1
ATOM 1493 N N . ALA A 1 193 ? -1.159 -3.281 -19.234 1 98.25 193 ALA A N 1
ATOM 1494 C CA . ALA A 1 193 ? -1.201 -2.342 -20.359 1 98.25 193 ALA A CA 1
ATOM 1495 C C . ALA A 1 193 ? -0.93 -3.053 -21.672 1 98.25 193 ALA A C 1
ATOM 1497 O O . ALA A 1 193 ? -1.557 -2.746 -22.688 1 98.25 193 ALA A O 1
ATOM 1498 N N . GLU A 1 194 ? 0.005 -3.945 -21.625 1 98.44 194 GLU A N 1
ATOM 1499 C CA . GLU A 1 194 ? 0.438 -4.645 -22.828 1 98.44 194 GLU A CA 1
ATOM 1500 C C . GLU A 1 194 ? -0.672 -5.535 -23.375 1 98.44 194 GLU A C 1
ATOM 1502 O O . GLU A 1 194 ? -0.905 -5.566 -24.594 1 98.44 194 GLU A O 1
ATOM 1507 N N . PHE A 1 195 ? -1.426 -6.188 -22.547 1 98.5 195 PHE A N 1
ATOM 1508 C CA . PHE A 1 195 ? -2.338 -7.23 -23 1 98.5 195 PHE A CA 1
ATOM 1509 C C . PHE A 1 195 ? -3.781 -6.738 -22.969 1 98.5 195 PHE A C 1
ATOM 1511 O O . PHE A 1 195 ? -4.672 -7.371 -23.547 1 98.5 195 PHE A O 1
ATOM 1518 N N . GLY A 1 196 ? -4.023 -5.602 -22.266 1 97.62 196 GLY A N 1
ATOM 1519 C CA . GLY A 1 196 ? -5.371 -5.07 -22.156 1 97.62 196 GLY A CA 1
ATOM 1520 C C . GLY A 1 196 ? -6.309 -5.969 -21.375 1 97.62 196 GLY A C 1
ATOM 1521 O O . GLY A 1 196 ? -7.48 -6.117 -21.734 1 97.62 196 GLY A O 1
ATOM 1522 N N . VAL A 1 197 ? -5.789 -6.672 -20.391 1 97.88 197 VAL A N 1
ATOM 1523 C CA . VAL A 1 197 ? -6.566 -7.594 -19.562 1 97.88 197 VAL A CA 1
ATOM 1524 C C . VAL A 1 197 ? -6.508 -7.152 -18.094 1 97.88 197 VAL A C 1
ATOM 1526 O O . VAL A 1 197 ? -5.707 -6.285 -17.734 1 97.88 197 VAL A O 1
ATOM 1529 N N . LYS A 1 198 ? -7.398 -7.719 -17.266 1 98.12 198 LYS A N 1
ATOM 1530 C CA . LYS A 1 198 ? -7.238 -7.59 -15.828 1 98.12 198 LYS A CA 1
ATOM 1531 C C . LYS A 1 198 ? -5.895 -8.141 -15.375 1 98.12 198 LYS A C 1
ATOM 1533 O O . LYS A 1 198 ? -5.387 -9.109 -15.945 1 98.12 198 LYS A O 1
ATOM 1538 N N . PHE A 1 199 ? -5.32 -7.477 -14.43 1 98.81 199 PHE A N 1
ATOM 1539 C CA . PHE A 1 199 ? -4.023 -7.922 -13.93 1 98.81 199 PHE A CA 1
ATOM 1540 C C . PHE A 1 199 ? -3.99 -7.887 -12.406 1 98.81 199 PHE A C 1
ATOM 1542 O O . PHE A 1 199 ? -4.883 -7.316 -11.773 1 98.81 199 PHE A O 1
ATOM 1549 N N . GLY A 1 200 ? -3.068 -8.562 -11.82 1 98.88 200 GLY A N 1
ATOM 1550 C CA . GLY A 1 200 ? -2.865 -8.617 -10.383 1 98.88 200 GLY A CA 1
ATOM 1551 C C . GLY A 1 200 ? -1.485 -9.117 -9.992 1 98.88 200 GLY A C 1
ATOM 1552 O O . GLY A 1 200 ? -0.546 -9.039 -10.789 1 98.88 200 GLY A O 1
ATOM 1553 N N . TYR A 1 201 ? -1.433 -9.547 -8.789 1 98.94 201 TYR A N 1
ATOM 1554 C CA . TYR A 1 201 ? -0.125 -9.922 -8.266 1 98.94 201 TYR A CA 1
ATOM 1555 C C . TYR A 1 201 ? -0.218 -11.203 -7.434 1 98.94 201 TYR A C 1
ATOM 1557 O O . TYR A 1 201 ? -1.085 -11.32 -6.566 1 98.94 201 TYR A O 1
ATOM 1565 N N . SER A 1 202 ? 0.562 -12.211 -7.75 1 98.88 202 SER A N 1
ATOM 1566 C CA . SER A 1 202 ? 0.794 -13.391 -6.922 1 98.88 202 SER A CA 1
ATOM 1567 C C . SER A 1 202 ? 2.027 -13.211 -6.043 1 98.88 202 SER A C 1
ATOM 1569 O O . SER A 1 202 ? 3.156 -13.242 -6.535 1 98.88 202 SER A O 1
ATOM 1571 N N . ASP A 1 203 ? 1.825 -13.125 -4.766 1 98.56 203 ASP A N 1
ATOM 1572 C CA . ASP A 1 203 ? 2.848 -12.562 -3.889 1 98.56 203 ASP A CA 1
ATOM 1573 C C . ASP A 1 203 ? 3.539 -13.656 -3.082 1 98.56 203 ASP A C 1
ATOM 1575 O O . ASP A 1 203 ? 2.877 -14.508 -2.479 1 98.56 203 ASP A O 1
ATOM 1579 N N . HIS A 1 204 ? 4.898 -13.562 -3.059 1 98.12 204 HIS A N 1
ATOM 1580 C CA . HIS A 1 204 ? 5.703 -14.477 -2.26 1 98.12 204 HIS A CA 1
ATOM 1581 C C . HIS A 1 204 ? 6.633 -13.719 -1.318 1 98.12 204 HIS A C 1
ATOM 1583 O O . HIS A 1 204 ? 7.602 -14.281 -0.804 1 98.12 204 HIS A O 1
ATOM 1589 N N . THR A 1 205 ? 6.434 -12.406 -1.171 1 98.25 205 THR A N 1
ATOM 1590 C CA . THR A 1 205 ? 7.215 -11.625 -0.221 1 98.25 205 THR A CA 1
ATOM 1591 C C . THR A 1 205 ? 6.727 -11.859 1.206 1 98.25 205 THR A C 1
ATOM 1593 O O . THR A 1 205 ? 5.656 -12.438 1.415 1 98.25 205 THR A O 1
ATOM 1596 N N . LEU A 1 206 ? 7.578 -11.406 2.152 1 97.19 206 LEU A N 1
ATOM 1597 C CA . LEU A 1 206 ? 7.152 -11.445 3.547 1 97.19 206 LEU A CA 1
ATOM 1598 C C . LEU A 1 206 ? 6.242 -10.266 3.869 1 97.19 206 LEU A C 1
ATOM 1600 O O . LEU A 1 206 ? 6.461 -9.156 3.377 1 97.19 206 LEU A O 1
ATOM 1604 N N . GLY A 1 207 ? 5.23 -10.562 4.648 1 97.12 207 GLY A N 1
ATOM 1605 C CA . GLY A 1 207 ? 4.383 -9.492 5.145 1 97.12 207 GLY A CA 1
ATOM 1606 C C . GLY A 1 207 ? 3.254 -9.133 4.191 1 97.12 207 GLY A C 1
ATOM 1607 O O . GLY A 1 207 ? 2.916 -9.914 3.303 1 97.12 207 GLY A O 1
ATOM 1608 N N . ILE A 1 208 ? 2.58 -7.953 4.453 1 98.44 208 ILE A N 1
ATOM 1609 C CA . ILE A 1 208 ? 1.346 -7.656 3.734 1 98.44 208 ILE A CA 1
ATOM 1610 C C . ILE A 1 208 ? 1.497 -6.34 2.971 1 98.44 208 ILE A C 1
ATOM 1612 O O . ILE A 1 208 ? 0.552 -5.875 2.328 1 98.44 208 ILE A O 1
ATOM 1616 N N . ALA A 1 209 ? 2.695 -5.695 2.975 1 98.75 209 ALA A N 1
ATOM 1617 C CA . ALA A 1 209 ? 2.898 -4.379 2.371 1 98.75 209 ALA A CA 1
ATOM 1618 C C . ALA A 1 209 ? 2.75 -4.445 0.853 1 98.75 209 ALA A C 1
ATOM 1620 O O . ALA A 1 209 ? 2.086 -3.598 0.25 1 98.75 209 ALA A O 1
ATOM 1621 N N . VAL A 1 210 ? 3.309 -5.477 0.228 1 98.88 210 VAL A N 1
ATOM 1622 C CA . VAL A 1 210 ? 3.393 -5.547 -1.228 1 98.88 210 VAL A CA 1
ATOM 1623 C C . VAL A 1 210 ? 2.004 -5.785 -1.814 1 98.88 210 VAL A C 1
ATOM 1625 O O . VAL A 1 210 ? 1.601 -5.113 -2.766 1 98.88 210 VAL A O 1
ATOM 1628 N N . PRO A 1 211 ? 1.203 -6.719 -1.211 1 98.88 211 PRO A N 1
ATOM 1629 C CA . PRO A 1 211 ? -0.164 -6.852 -1.719 1 98.88 211 PRO A CA 1
ATOM 1630 C C . PRO A 1 211 ? -0.954 -5.547 -1.637 1 98.88 211 PRO A C 1
ATOM 1632 O O . PRO A 1 211 ? -1.704 -5.219 -2.559 1 98.88 211 PRO A O 1
ATOM 1635 N N . ILE A 1 212 ? -0.812 -4.824 -0.595 1 98.81 212 ILE A N 1
ATOM 1636 C CA . ILE A 1 212 ? -1.515 -3.559 -0.423 1 98.81 212 ILE A CA 1
ATOM 1637 C C . ILE A 1 212 ? -1.073 -2.572 -1.503 1 98.81 212 ILE A C 1
ATOM 1639 O O . ILE A 1 212 ? -1.909 -1.935 -2.148 1 98.81 212 ILE A O 1
ATOM 1643 N N . ALA A 1 213 ? 0.201 -2.471 -1.706 1 98.88 213 ALA A N 1
ATOM 1644 C CA . ALA A 1 213 ? 0.757 -1.595 -2.734 1 98.88 213 ALA A CA 1
ATOM 1645 C C . ALA A 1 213 ? 0.27 -1.999 -4.121 1 98.88 213 ALA A C 1
ATOM 1647 O O . ALA A 1 213 ? -0.028 -1.142 -4.957 1 98.88 213 ALA A O 1
ATOM 1648 N N . ALA A 1 214 ? 0.203 -3.307 -4.348 1 98.94 214 ALA A N 1
ATOM 1649 C CA . ALA A 1 214 ? -0.256 -3.807 -5.641 1 98.94 214 ALA A CA 1
ATOM 1650 C C . ALA A 1 214 ? -1.672 -3.326 -5.945 1 98.94 214 ALA A C 1
ATOM 1652 O O . ALA A 1 214 ? -1.972 -2.934 -7.074 1 98.94 214 ALA A O 1
ATOM 1653 N N . VAL A 1 215 ? -2.521 -3.355 -4.984 1 98.88 215 VAL A N 1
ATOM 1654 C CA . VAL A 1 215 ? -3.904 -2.922 -5.152 1 98.88 215 VAL A CA 1
ATOM 1655 C C . VAL A 1 215 ? -3.943 -1.429 -5.473 1 98.88 215 VAL A C 1
ATOM 1657 O O . VAL A 1 215 ? -4.711 -0.99 -6.332 1 98.88 215 VAL A O 1
ATOM 1660 N N . ALA A 1 216 ? -3.096 -0.668 -4.801 1 98.75 216 ALA A N 1
ATOM 1661 C CA . ALA A 1 216 ? -3.016 0.762 -5.09 1 98.75 216 ALA A CA 1
ATOM 1662 C C . ALA A 1 216 ? -2.645 1.007 -6.551 1 98.75 216 ALA A C 1
ATOM 1664 O O . ALA A 1 216 ? -3.096 1.981 -7.156 1 98.75 216 ALA A O 1
ATOM 1665 N N . LEU A 1 217 ? -1.86 0.081 -7.109 1 98.62 217 LEU A N 1
ATOM 1666 C CA . LEU A 1 217 ? -1.376 0.223 -8.477 1 98.62 217 LEU A CA 1
ATOM 1667 C C . LEU A 1 217 ? -2.363 -0.382 -9.469 1 98.62 217 LEU A C 1
ATOM 1669 O O . LEU A 1 217 ? -2.086 -0.442 -10.672 1 98.62 217 LEU A O 1
ATOM 1673 N N . GLY A 1 218 ? -3.461 -0.954 -9 1 98.38 218 GLY A N 1
ATOM 1674 C CA . GLY A 1 218 ? -4.535 -1.327 -9.914 1 98.38 218 GLY A CA 1
ATOM 1675 C C . GLY A 1 218 ? -4.785 -2.822 -9.961 1 98.38 218 GLY A C 1
ATOM 1676 O O . GLY A 1 218 ? -5.582 -3.299 -10.766 1 98.38 218 GLY A O 1
ATOM 1677 N N . ALA A 1 219 ? -4.145 -3.586 -9.078 1 98.81 219 ALA A N 1
ATOM 1678 C CA . ALA A 1 219 ? -4.355 -5.031 -9.078 1 98.81 219 ALA A CA 1
ATOM 1679 C C . ALA A 1 219 ? -5.824 -5.371 -8.836 1 98.81 219 ALA A C 1
ATOM 1681 O O . ALA A 1 219 ? -6.438 -4.848 -7.902 1 98.81 219 ALA A O 1
ATOM 1682 N N . SER A 1 220 ? -6.367 -6.246 -9.656 1 98.62 220 SER A N 1
ATOM 1683 C CA . SER A 1 220 ? -7.738 -6.711 -9.469 1 98.62 220 SER A CA 1
ATOM 1684 C C . SER A 1 220 ? -7.773 -8.055 -8.75 1 98.62 220 SER A C 1
ATOM 1686 O O . SER A 1 220 ? -8.828 -8.484 -8.273 1 98.62 220 SER A O 1
ATOM 1688 N N . VAL A 1 221 ? -6.609 -8.75 -8.695 1 98.88 221 VAL A N 1
ATOM 1689 C CA . VAL A 1 221 ? -6.477 -10.039 -8.031 1 98.88 221 VAL A CA 1
ATOM 1690 C C . VAL A 1 221 ? -5.199 -10.062 -7.191 1 98.88 221 VAL A C 1
ATOM 1692 O O . VAL A 1 221 ? -4.141 -9.625 -7.652 1 98.88 221 VAL A O 1
ATOM 1695 N N . ILE A 1 222 ? -5.34 -10.453 -5.984 1 98.94 222 ILE A N 1
ATOM 1696 C CA . ILE A 1 222 ? -4.184 -10.711 -5.129 1 98.94 222 ILE A CA 1
ATOM 1697 C C . ILE A 1 222 ? -4.176 -12.172 -4.699 1 98.94 222 ILE A C 1
ATOM 1699 O O . ILE A 1 222 ? -5.188 -12.695 -4.234 1 98.94 222 ILE A O 1
ATOM 1703 N N . GLU A 1 223 ? -3.109 -12.812 -4.965 1 98.94 223 GLU A N 1
ATOM 1704 C CA . GLU A 1 223 ? -2.873 -14.164 -4.461 1 98.94 223 GLU A CA 1
ATOM 1705 C C . GLU A 1 223 ? -1.709 -14.188 -3.475 1 98.94 223 GLU A C 1
ATOM 1707 O O . GLU A 1 223 ? -0.647 -13.625 -3.744 1 98.94 223 GLU A O 1
ATOM 1712 N N . LYS A 1 224 ? -1.898 -14.789 -2.322 1 98.75 224 LYS A N 1
ATOM 1713 C CA . LYS A 1 224 ? -0.898 -14.82 -1.26 1 98.75 224 LYS A CA 1
ATOM 1714 C C . LYS A 1 224 ? -0.873 -16.172 -0.567 1 98.75 224 LYS A C 1
ATOM 1716 O O . LYS A 1 224 ? -1.922 -16.719 -0.214 1 98.75 224 LYS A O 1
ATOM 1721 N N . HIS A 1 225 ? 0.347 -16.734 -0.402 1 98.06 225 HIS A N 1
ATOM 1722 C CA . HIS A 1 225 ? 0.49 -17.969 0.352 1 98.06 225 HIS A CA 1
ATOM 1723 C C . HIS A 1 225 ? 0.068 -17.781 1.805 1 98.06 225 HIS A C 1
ATOM 1725 O O . HIS A 1 225 ? 0.356 -16.75 2.412 1 98.06 225 HIS A O 1
ATOM 1731 N N . PHE A 1 226 ? -0.562 -18.828 2.242 1 96.25 226 PHE A N 1
ATOM 1732 C CA . PHE A 1 226 ? -1.051 -18.781 3.615 1 96.25 226 PHE A CA 1
ATOM 1733 C C . PHE A 1 226 ? -0.926 -20.156 4.277 1 96.25 226 PHE A C 1
ATOM 1735 O O . PHE A 1 226 ? -0.927 -21.188 3.594 1 96.25 226 PHE A O 1
ATOM 1742 N N . THR A 1 227 ? -0.694 -20.141 5.605 1 97.94 227 THR A N 1
ATOM 1743 C CA . THR A 1 227 ? -0.486 -21.328 6.41 1 97.94 227 THR A CA 1
ATOM 1744 C C . THR A 1 227 ? -1.122 -21.172 7.789 1 97.94 227 THR A C 1
ATOM 1746 O O . THR A 1 227 ? -1.502 -20.062 8.18 1 97.94 227 THR A O 1
ATOM 1749 N N . LEU A 1 228 ? -1.307 -22.312 8.469 1 97.69 228 LEU A N 1
ATOM 1750 C CA . LEU A 1 228 ? -1.779 -22.25 9.844 1 97.69 228 LEU A CA 1
ATOM 1751 C C . LEU A 1 228 ? -0.648 -21.875 10.797 1 97.69 228 LEU A C 1
ATOM 1753 O O . LEU A 1 228 ? -0.887 -21.266 11.844 1 97.69 228 LEU A O 1
ATOM 1757 N N . ASP A 1 229 ? 0.544 -22.297 10.367 1 95.62 229 ASP A N 1
ATOM 1758 C CA . ASP A 1 229 ? 1.737 -22.094 11.188 1 95.62 229 ASP A CA 1
ATOM 1759 C C . ASP A 1 229 ? 2.994 -22.047 10.32 1 95.62 229 ASP A C 1
ATOM 1761 O O . ASP A 1 229 ? 3.363 -23.062 9.703 1 95.62 229 ASP A O 1
ATOM 1765 N N . LYS A 1 230 ? 3.773 -20.969 10.461 1 93.88 230 LYS A N 1
ATOM 1766 C CA . LYS A 1 230 ? 4.926 -20.734 9.586 1 93.88 230 LYS A CA 1
ATOM 1767 C C . LYS A 1 230 ? 6.082 -21.656 9.961 1 93.88 230 LYS A C 1
ATOM 1769 O O . LYS A 1 230 ? 7.012 -21.844 9.18 1 93.88 230 LYS A O 1
ATOM 1774 N N . THR A 1 231 ? 6.008 -22.203 11.07 1 91.56 231 THR A N 1
ATOM 1775 C CA . THR A 1 231 ? 7.145 -22.969 11.57 1 91.56 231 THR A CA 1
ATOM 1776 C C . THR A 1 231 ? 7.035 -24.438 11.164 1 91.56 231 THR A C 1
ATOM 1778 O O . THR A 1 231 ? 7.961 -25.219 11.375 1 91.56 231 THR A O 1
ATOM 1781 N N . GLN A 1 232 ? 5.965 -24.844 10.562 1 90.81 232 GLN A N 1
ATOM 1782 C CA . GLN A 1 232 ? 5.789 -26.234 10.133 1 90.81 232 GLN A CA 1
ATOM 1783 C C . GLN A 1 232 ? 6.766 -26.594 9.016 1 90.81 232 GLN A C 1
ATOM 1785 O O . GLN A 1 232 ? 7.207 -25.719 8.266 1 90.81 232 GLN A O 1
ATOM 1790 N N . PRO A 1 233 ? 7.098 -27.797 8.961 1 88.25 233 PRO A N 1
ATOM 1791 C CA . PRO A 1 233 ? 7.93 -28.234 7.832 1 88.25 233 PRO A CA 1
ATOM 1792 C C . PRO A 1 233 ? 7.164 -28.25 6.508 1 88.25 233 PRO A C 1
ATOM 1794 O O . PRO A 1 233 ? 5.98 -28.594 6.48 1 88.25 233 PRO A O 1
ATOM 1797 N N . GLY A 1 234 ? 7.848 -27.859 5.477 1 88.12 234 GLY A N 1
ATOM 1798 C CA . GLY A 1 234 ? 7.27 -27.812 4.145 1 88.12 234 GLY A CA 1
ATOM 1799 C C . GLY A 1 234 ? 7.828 -26.688 3.297 1 88.12 234 GLY A C 1
ATOM 1800 O O . GLY A 1 234 ? 8.453 -25.75 3.82 1 88.12 234 GLY A O 1
ATOM 1801 N N . PRO A 1 235 ? 7.605 -26.734 2.098 1 85 235 PRO A N 1
ATOM 1802 C CA . PRO A 1 235 ? 8.32 -25.844 1.181 1 85 235 PRO A CA 1
ATOM 1803 C C . PRO A 1 235 ? 7.812 -24.406 1.244 1 85 235 PRO A C 1
ATOM 1805 O O . PRO A 1 235 ? 8.586 -23.469 1.028 1 85 235 PRO A O 1
ATOM 1808 N N . ASP A 1 236 ? 6.586 -24.219 1.578 1 89 236 ASP A N 1
ATOM 1809 C CA . ASP A 1 236 ? 6.012 -22.906 1.307 1 89 236 ASP A CA 1
ATOM 1810 C C . ASP A 1 236 ? 5.617 -22.188 2.602 1 89 236 ASP A C 1
ATOM 1812 O O . ASP A 1 236 ? 5.184 -21.047 2.58 1 89 236 ASP A O 1
ATOM 1816 N N . HIS A 1 237 ? 5.781 -22.797 3.738 1 89.31 237 HIS A N 1
ATOM 1817 C CA . HIS A 1 237 ? 5.262 -22.266 4.996 1 89.31 237 HIS A CA 1
ATOM 1818 C C . HIS A 1 237 ? 5.945 -20.953 5.367 1 89.31 237 HIS A C 1
ATOM 1820 O O . HIS A 1 237 ? 5.281 -20 5.777 1 89.31 237 HIS A O 1
ATOM 1826 N N . LYS A 1 238 ? 7.199 -20.891 5.164 1 87.81 238 LYS A N 1
ATOM 1827 C CA . LYS A 1 238 ? 7.988 -19.766 5.625 1 87.81 238 LYS A CA 1
ATOM 1828 C C . LYS A 1 238 ? 7.605 -18.484 4.879 1 87.81 238 LYS A C 1
ATOM 1830 O O . LYS A 1 238 ? 7.68 -17.391 5.434 1 87.81 238 LYS A O 1
ATOM 1835 N N . ALA A 1 239 ? 7.191 -18.625 3.703 1 90.38 239 ALA A N 1
ATOM 1836 C CA . ALA A 1 239 ? 6.832 -17.484 2.877 1 90.38 239 ALA A CA 1
ATOM 1837 C C . ALA A 1 239 ? 5.336 -17.188 2.957 1 90.38 239 ALA A C 1
ATOM 1839 O O . ALA A 1 239 ? 4.816 -16.359 2.211 1 90.38 239 ALA A O 1
ATOM 1840 N N . SER A 1 240 ? 4.648 -17.812 3.869 1 96.75 240 SER A N 1
ATOM 1841 C CA . SER A 1 240 ? 3.193 -17.734 3.959 1 96.75 240 SER A CA 1
ATOM 1842 C C . SER A 1 240 ? 2.756 -16.797 5.074 1 96.75 240 SER A C 1
ATOM 1844 O O . SER A 1 240 ? 3.531 -16.516 5.988 1 96.75 240 SER A O 1
ATOM 1846 N N . LEU A 1 241 ? 1.581 -16.297 4.98 1 98.31 241 LEU A N 1
ATOM 1847 C CA . LEU A 1 241 ? 0.943 -15.555 6.066 1 98.31 241 LEU A CA 1
ATOM 1848 C C . LEU A 1 241 ? 0.253 -16.516 7.035 1 98.31 241 LEU A C 1
ATOM 1850 O O . LEU A 1 241 ? -0.324 -17.516 6.617 1 98.31 241 LEU A O 1
ATOM 1854 N N . GLU A 1 242 ? 0.24 -16.188 8.273 1 98.31 242 GLU A N 1
ATOM 1855 C CA . GLU A 1 242 ? -0.639 -16.844 9.227 1 98.31 242 GLU A CA 1
ATOM 1856 C C . GLU A 1 242 ? -2.035 -16.234 9.219 1 98.31 242 GLU A C 1
ATOM 1858 O O . GLU A 1 242 ? -2.252 -15.188 8.602 1 98.31 242 GLU A O 1
ATOM 1863 N N . PRO A 1 243 ? -3.01 -16.859 9.859 1 98.44 243 PRO A N 1
ATOM 1864 C CA . PRO A 1 243 ? -4.406 -16.453 9.734 1 98.44 243 PRO A CA 1
ATOM 1865 C C . PRO A 1 243 ? -4.625 -14.984 10.109 1 98.44 243 PRO A C 1
ATOM 1867 O O . PRO A 1 243 ? -5.316 -14.258 9.391 1 98.44 243 PRO A O 1
ATOM 1870 N N . ASN A 1 244 ? -4.031 -14.547 11.164 1 97.94 244 ASN A N 1
ATOM 1871 C CA . ASN A 1 244 ? -4.191 -13.156 11.578 1 97.94 244 ASN A CA 1
ATOM 1872 C C . ASN A 1 244 ? -3.586 -12.195 10.555 1 97.94 244 ASN A C 1
ATOM 1874 O O . ASN A 1 244 ? -4.145 -11.125 10.305 1 97.94 244 ASN A O 1
ATOM 1878 N N . GLU A 1 245 ? -2.455 -12.539 10.023 1 98.19 245 GLU A N 1
ATOM 1879 C CA . GLU A 1 245 ? -1.816 -11.719 9 1 98.19 245 GLU A CA 1
ATOM 1880 C C . GLU A 1 245 ? -2.664 -11.656 7.734 1 98.19 245 GLU A C 1
ATOM 1882 O O . GLU A 1 245 ? -2.762 -10.609 7.098 1 98.19 245 GLU A O 1
ATOM 1887 N N . LEU A 1 246 ? -3.238 -12.828 7.426 1 98.81 246 LEU A N 1
ATOM 1888 C CA . LEU A 1 246 ? -4.125 -12.852 6.27 1 98.81 246 LEU A CA 1
ATOM 1889 C C . LEU A 1 246 ? -5.316 -11.922 6.477 1 98.81 246 LEU A C 1
ATOM 1891 O O . LEU A 1 246 ? -5.691 -11.18 5.566 1 98.81 246 LEU A O 1
ATOM 1895 N N . ALA A 1 247 ? -5.867 -11.945 7.633 1 98.81 247 ALA A N 1
ATOM 1896 C CA . ALA A 1 247 ? -6.988 -11.062 7.957 1 98.81 247 ALA A CA 1
ATOM 1897 C C . ALA A 1 247 ? -6.582 -9.602 7.836 1 98.81 247 ALA A C 1
ATOM 1899 O O . ALA A 1 247 ? -7.348 -8.773 7.328 1 98.81 247 ALA A O 1
ATOM 1900 N N . GLN A 1 248 ? -5.418 -9.297 8.289 1 98.44 248 GLN A N 1
ATOM 1901 C CA . GLN A 1 248 ? -4.902 -7.934 8.195 1 98.44 248 GLN A CA 1
ATOM 1902 C C . GLN A 1 248 ? -4.719 -7.52 6.738 1 98.44 248 GLN A C 1
ATOM 1904 O O . GLN A 1 248 ? -5.012 -6.383 6.367 1 98.44 248 GLN A O 1
ATOM 1909 N N . MET A 1 249 ? -4.199 -8.453 5.953 1 98.69 249 MET A N 1
ATOM 1910 C CA . MET A 1 249 ? -4.027 -8.172 4.531 1 98.69 249 MET A CA 1
ATOM 1911 C C . MET A 1 249 ? -5.367 -7.871 3.869 1 98.69 249 MET A C 1
ATOM 1913 O O . MET A 1 249 ? -5.496 -6.887 3.137 1 98.69 249 MET A O 1
ATOM 1917 N N . VAL A 1 250 ? -6.348 -8.695 4.168 1 98.88 250 VAL A N 1
ATOM 1918 C CA . VAL A 1 250 ? -7.676 -8.523 3.594 1 98.88 250 VAL A CA 1
ATOM 1919 C C . VAL A 1 250 ? -8.25 -7.172 4.012 1 98.88 250 VAL A C 1
ATOM 1921 O O . VAL A 1 250 ? -8.742 -6.418 3.17 1 98.88 250 VAL A O 1
ATOM 1924 N N . ALA A 1 251 ? -8.125 -6.875 5.254 1 98.75 251 ALA A N 1
ATOM 1925 C CA . ALA A 1 251 ? -8.633 -5.605 5.762 1 98.75 251 ALA A CA 1
ATOM 1926 C C . ALA A 1 251 ? -7.938 -4.426 5.082 1 98.75 251 ALA A C 1
ATOM 1928 O O . ALA A 1 251 ? -8.578 -3.438 4.73 1 98.75 251 ALA A O 1
ATOM 1929 N N . GLY A 1 252 ? -6.648 -4.496 4.965 1 98.69 252 GLY A N 1
ATOM 1930 C CA . GLY A 1 252 ? -5.895 -3.459 4.281 1 98.69 252 GLY A CA 1
ATOM 1931 C C . GLY A 1 252 ? -6.328 -3.258 2.842 1 98.69 252 GLY A C 1
ATOM 1932 O O . GLY A 1 252 ? -6.488 -2.123 2.389 1 98.69 252 GLY A O 1
ATOM 1933 N N . ILE A 1 253 ? -6.508 -4.375 2.16 1 98.81 253 ILE A N 1
ATOM 1934 C CA . ILE A 1 253 ? -6.922 -4.324 0.762 1 98.81 253 ILE A CA 1
ATOM 1935 C C . ILE A 1 253 ? -8.297 -3.676 0.654 1 98.81 253 ILE A C 1
ATOM 1937 O O . ILE A 1 253 ? -8.523 -2.811 -0.197 1 98.81 253 ILE A O 1
ATOM 1941 N N . ARG A 1 254 ? -9.242 -4.09 1.52 1 98.81 254 ARG A N 1
ATOM 1942 C CA . ARG A 1 254 ? -10.578 -3.502 1.518 1 98.81 254 ARG A CA 1
ATOM 1943 C C . ARG A 1 254 ? -10.523 -2.004 1.802 1 98.81 254 ARG A C 1
ATOM 1945 O O . ARG A 1 254 ? -11.258 -1.222 1.194 1 98.81 254 ARG A O 1
ATOM 1952 N N . ALA A 1 255 ? -9.656 -1.589 2.676 1 98.62 255 ALA A N 1
ATOM 1953 C CA . ALA A 1 255 ? -9.461 -0.172 2.975 1 98.62 255 ALA A CA 1
ATOM 1954 C C . ALA A 1 255 ? -9 0.592 1.737 1 98.62 255 ALA A C 1
ATOM 1956 O O . ALA A 1 255 ? -9.5 1.685 1.453 1 98.62 255 ALA A O 1
ATOM 1957 N N . ILE A 1 256 ? -8.078 0.025 1 1 98.75 256 ILE A N 1
ATOM 1958 C CA . ILE A 1 256 ? -7.52 0.707 -0.165 1 98.75 256 ILE A CA 1
ATOM 1959 C C . ILE A 1 256 ? -8.578 0.795 -1.264 1 98.75 256 ILE A C 1
ATOM 1961 O O . ILE A 1 256 ? -8.656 1.798 -1.978 1 98.75 256 ILE A O 1
ATOM 1965 N N . GLU A 1 257 ? -9.438 -0.248 -1.362 1 98.56 257 GLU A N 1
ATOM 1966 C CA . GLU A 1 257 ? -10.555 -0.18 -2.303 1 98.56 257 GLU A CA 1
ATOM 1967 C C . GLU A 1 257 ? -11.375 1.09 -2.096 1 98.56 257 GLU A C 1
ATOM 1969 O O . GLU A 1 257 ? -11.773 1.74 -3.064 1 98.56 257 GLU A O 1
ATOM 1974 N N . LEU A 1 258 ? -11.516 1.412 -0.915 1 98.31 258 LEU A N 1
ATOM 1975 C CA . LEU A 1 258 ? -12.32 2.576 -0.564 1 98.31 258 LEU A CA 1
ATOM 1976 C C . LEU A 1 258 ? -11.508 3.859 -0.694 1 98.31 258 LEU A C 1
ATOM 1978 O O . LEU A 1 258 ? -12.047 4.906 -1.056 1 98.31 258 LEU A O 1
ATOM 1982 N N . ALA A 1 259 ? -10.25 3.818 -0.482 1 98.69 259 ALA A N 1
ATOM 1983 C CA . ALA A 1 259 ? -9.414 4.992 -0.229 1 98.69 259 ALA A CA 1
ATOM 1984 C C . ALA A 1 259 ? -8.914 5.598 -1.535 1 98.69 259 ALA A C 1
ATOM 1986 O O . ALA A 1 259 ? -8.43 6.734 -1.556 1 98.69 259 ALA A O 1
ATOM 1987 N N . LEU A 1 260 ? -8.914 4.934 -2.635 1 98.62 260 LEU A N 1
ATOM 1988 C CA . LEU A 1 260 ? -8.328 5.406 -3.883 1 98.62 260 LEU A CA 1
ATOM 1989 C C . LEU A 1 260 ? -9.039 6.656 -4.383 1 98.62 260 LEU A C 1
ATOM 1991 O O . LEU A 1 260 ? -8.398 7.68 -4.641 1 98.62 260 LEU A O 1
ATOM 1995 N N . GLY A 1 261 ? -10.422 6.559 -4.434 1 97.88 261 GLY A N 1
ATOM 1996 C CA . GLY A 1 261 ? -11.234 7.715 -4.777 1 97.88 261 GLY A CA 1
ATOM 1997 C C . GLY A 1 261 ? -11.188 8.055 -6.258 1 97.88 261 GLY A C 1
ATOM 1998 O O . GLY A 1 261 ? -10.797 7.223 -7.078 1 97.88 261 GLY A O 1
ATOM 1999 N N . ASP A 1 262 ? -11.648 9.266 -6.676 1 97.56 262 ASP A N 1
ATOM 2000 C CA . ASP A 1 262 ? -11.875 9.617 -8.07 1 97.56 262 ASP A CA 1
ATOM 2001 C C . ASP A 1 262 ? -10.797 10.578 -8.578 1 97.56 262 ASP A C 1
ATOM 2003 O O . ASP A 1 262 ? -10.766 10.914 -9.766 1 97.56 262 ASP A O 1
ATOM 2007 N N . GLY A 1 263 ? -9.945 11.086 -7.715 1 98.31 263 GLY A N 1
ATOM 2008 C CA . GLY A 1 263 ? -8.828 11.914 -8.117 1 98.31 263 GLY A CA 1
ATOM 2009 C C . GLY A 1 263 ? -9.18 13.391 -8.211 1 98.31 263 GLY A C 1
ATOM 2010 O O . GLY A 1 263 ? -8.312 14.227 -8.469 1 98.31 263 GLY A O 1
ATOM 2011 N N . ILE A 1 264 ? -10.414 13.727 -7.93 1 98.44 264 ILE A N 1
ATOM 2012 C CA . ILE A 1 264 ? -10.844 15.125 -7.949 1 98.44 264 ILE A CA 1
ATOM 2013 C C . ILE A 1 264 ? -10.664 15.742 -6.562 1 98.44 264 ILE A C 1
ATOM 2015 O O . ILE A 1 264 ? -11.352 15.352 -5.613 1 98.44 264 ILE A O 1
ATOM 2019 N N . LYS A 1 265 ? -9.836 16.688 -6.469 1 98.69 265 LYS A N 1
ATOM 2020 C CA . LYS A 1 265 ? -9.539 17.328 -5.188 1 98.69 265 LYS A CA 1
ATOM 2021 C C . LYS A 1 265 ? -10.656 18.281 -4.773 1 98.69 265 LYS A C 1
ATOM 2023 O O . LYS A 1 265 ? -10.953 19.234 -5.484 1 98.69 265 LYS A O 1
ATOM 2028 N N . SER A 1 266 ? -11.281 18 -3.705 1 98.44 266 SER A N 1
ATOM 2029 C CA . SER A 1 266 ? -12.32 18.812 -3.078 1 98.44 266 SER A CA 1
ATOM 2030 C C . SER A 1 266 ? -12.547 18.391 -1.628 1 98.44 266 SER A C 1
ATOM 2032 O O . SER A 1 266 ? -12.164 17.297 -1.227 1 98.44 266 SER A O 1
ATOM 2034 N N . PRO A 1 267 ? -13.102 19.312 -0.822 1 98.62 267 PRO A N 1
ATOM 2035 C CA . PRO A 1 267 ? -13.438 18.875 0.536 1 98.62 267 PRO A CA 1
ATOM 2036 C C . PRO A 1 267 ? -14.398 17.703 0.555 1 98.62 267 PRO A C 1
ATOM 2038 O O . PRO A 1 267 ? -15.383 17.688 -0.186 1 98.62 267 PRO A O 1
ATOM 2041 N N . SER A 1 268 ? -14.094 16.719 1.336 1 98.38 268 SER A N 1
ATOM 2042 C CA . SER A 1 268 ? -14.945 15.547 1.453 1 98.38 268 SER A CA 1
ATOM 2043 C C . SER A 1 268 ? -16.078 15.773 2.441 1 98.38 268 SER A C 1
ATOM 2045 O O . SER A 1 268 ? -16.062 16.75 3.191 1 98.38 268 SER A O 1
ATOM 2047 N N . PRO A 1 269 ? -17.062 14.836 2.502 1 97.88 269 PRO A N 1
ATOM 2048 C CA . PRO A 1 269 ? -18.188 14.961 3.436 1 97.88 269 PRO A CA 1
ATOM 2049 C C . PRO A 1 269 ? -17.734 14.977 4.895 1 97.88 269 PRO A C 1
ATOM 2051 O O . PRO A 1 269 ? -18.312 15.703 5.711 1 97.88 269 PRO A O 1
ATOM 2054 N N . SER A 1 270 ? -16.688 14.289 5.152 1 97.75 270 SER A N 1
ATOM 2055 C CA . SER A 1 270 ? -16.281 14.156 6.551 1 97.75 270 SER A CA 1
ATOM 2056 C C . SER A 1 270 ? -15.57 15.398 7.043 1 97.75 270 SER A C 1
ATOM 2058 O O . SER A 1 270 ? -15.555 15.68 8.242 1 97.75 270 SER A O 1
ATOM 2060 N N . GLU A 1 271 ? -14.945 16.172 6.082 1 98.06 271 GLU A N 1
ATOM 2061 C CA . GLU A 1 271 ? -14.078 17.234 6.582 1 98.06 271 GLU A CA 1
ATOM 2062 C C . GLU A 1 271 ? -14.688 18.609 6.312 1 98.06 271 GLU A C 1
ATOM 2064 O O . GLU A 1 271 ? -14.172 19.625 6.789 1 98.06 271 GLU A O 1
ATOM 2069 N N . ILE A 1 272 ? -15.844 18.672 5.613 1 97.69 272 ILE A N 1
ATOM 2070 C CA . ILE A 1 272 ? -16.438 19.953 5.254 1 97.69 272 ILE A CA 1
ATOM 2071 C C . ILE A 1 272 ? -16.812 20.734 6.52 1 97.69 272 ILE A C 1
ATOM 2073 O O . ILE A 1 272 ? -16.672 21.953 6.57 1 97.69 272 ILE A O 1
ATOM 2077 N N . LYS A 1 273 ? -17.297 20.047 7.559 1 95.56 273 LYS A N 1
ATOM 2078 C CA . LYS A 1 273 ? -17.703 20.672 8.812 1 95.56 273 LYS A CA 1
ATOM 2079 C C . LYS A 1 273 ? -16.531 21.328 9.523 1 95.56 273 LYS A C 1
ATOM 2081 O O . LYS A 1 273 ? -16.703 22.203 10.367 1 95.56 273 LYS A O 1
ATOM 2086 N N . ASN A 1 274 ? -15.328 20.922 9.188 1 96.44 274 ASN A N 1
ATOM 2087 C CA . ASN A 1 274 ? -14.141 21.391 9.898 1 96.44 274 ASN A CA 1
ATOM 2088 C C . ASN A 1 274 ? -13.562 22.641 9.25 1 96.44 274 ASN A C 1
ATOM 2090 O O . ASN A 1 274 ? -12.695 23.297 9.828 1 96.44 274 ASN A O 1
ATOM 2094 N N . ILE A 1 275 ? -14.023 23.031 8.055 1 97.12 275 ILE A N 1
ATOM 2095 C CA . ILE A 1 275 ? -13.484 24.172 7.316 1 97.12 275 ILE A CA 1
ATOM 2096 C C . ILE A 1 275 ? -13.602 25.438 8.156 1 97.12 275 ILE A C 1
ATOM 2098 O O . ILE A 1 275 ? -12.609 26.125 8.398 1 97.12 275 ILE A O 1
ATOM 2102 N N . ASN A 1 276 ? -14.773 25.641 8.758 1 93.5 276 ASN A N 1
ATOM 2103 C CA . ASN A 1 276 ? -15.023 26.875 9.484 1 93.5 276 ASN A CA 1
ATOM 2104 C C . ASN A 1 276 ? -14.391 26.844 10.875 1 93.5 276 ASN A C 1
ATOM 2106 O O . ASN A 1 276 ? -14.273 27.891 11.523 1 93.5 276 ASN A O 1
ATOM 2110 N N . ILE A 1 277 ? -14 25.688 11.273 1 93.62 277 ILE A N 1
ATOM 2111 C CA . ILE A 1 277 ? -13.414 25.531 12.602 1 93.62 277 ILE A CA 1
ATOM 2112 C C . ILE A 1 277 ? -11.898 25.688 12.516 1 93.62 277 ILE A C 1
ATOM 2114 O O . ILE A 1 277 ? -11.281 26.297 13.398 1 93.62 277 ILE A O 1
ATOM 2118 N N . ALA A 1 278 ? -11.359 25.188 11.43 1 94.81 278 ALA A N 1
ATOM 2119 C CA . ALA A 1 278 ? -9.906 25.078 11.328 1 94.81 278 ALA A CA 1
ATOM 2120 C C . ALA A 1 278 ? -9.32 26.297 10.609 1 94.81 278 ALA A C 1
ATOM 2122 O O . ALA A 1 278 ? -8.164 26.656 10.836 1 94.81 278 ALA A O 1
ATOM 2123 N N . ARG A 1 279 ? -10.062 26.969 9.781 1 97.38 279 ARG A N 1
ATOM 2124 C CA . ARG A 1 279 ? -9.555 28.094 9.023 1 97.38 279 ARG A CA 1
ATOM 2125 C C . ARG A 1 279 ? -9.766 29.406 9.781 1 97.38 279 ARG A C 1
ATOM 2127 O O . ARG A 1 279 ? -10.617 29.484 10.672 1 97.38 279 ARG A O 1
ATOM 2134 N N . LYS A 1 280 ? -9.047 30.375 9.406 1 97.81 280 LYS A N 1
ATOM 2135 C CA . LYS A 1 280 ? -9.039 31.625 10.172 1 97.81 280 LYS A CA 1
ATOM 2136 C C . LYS A 1 280 ? -9.789 32.719 9.43 1 97.81 280 LYS A C 1
ATOM 2138 O O . LYS A 1 280 ? -10.047 32.625 8.234 1 97.81 280 LYS A O 1
ATOM 2143 N N . SER A 1 281 ? -10.172 33.688 10.211 1 97.69 281 SER A N 1
ATOM 2144 C CA . SER A 1 281 ? -10.781 34.938 9.727 1 97.69 281 SER A CA 1
ATOM 2145 C C . SER A 1 281 ? -9.945 36.156 10.109 1 97.69 281 SER A C 1
ATOM 2147 O O . SER A 1 281 ? -9.094 36.062 11 1 97.69 281 SER A O 1
ATOM 2149 N N . ILE A 1 282 ? -10.195 37.156 9.414 1 98 282 ILE A N 1
ATOM 2150 C CA . ILE A 1 282 ? -9.547 38.406 9.797 1 98 282 ILE A CA 1
ATOM 2151 C C . ILE A 1 282 ? -10.25 39 11.016 1 98 282 ILE A C 1
ATOM 2153 O O . ILE A 1 282 ? -11.469 39.156 11.031 1 98 282 ILE A O 1
ATOM 2157 N N . VAL A 1 283 ? -9.477 39.312 12.016 1 97.62 283 VAL A N 1
ATOM 2158 C CA . VAL A 1 283 ? -10.016 39.875 13.25 1 97.62 283 VAL A CA 1
ATOM 2159 C C . VAL A 1 283 ? -9.195 41.094 13.672 1 97.62 283 VAL A C 1
ATOM 2161 O O . VAL A 1 283 ? -8.086 41.281 13.172 1 97.62 283 VAL A O 1
ATOM 2164 N N . ALA A 1 284 ? -9.797 41.844 14.562 1 97.31 284 ALA A N 1
ATOM 2165 C CA . ALA A 1 284 ? -9.07 42.969 15.148 1 97.31 284 ALA A CA 1
ATOM 2166 C C . ALA A 1 284 ? -7.98 42.469 16.094 1 97.31 284 ALA A C 1
ATOM 2168 O O . ALA A 1 284 ? -8.25 41.656 17 1 97.31 284 ALA A O 1
ATOM 2169 N N . LYS A 1 285 ? -6.801 42.906 15.773 1 96.56 285 LYS A N 1
ATOM 2170 C CA . LYS A 1 285 ? -5.688 42.594 16.672 1 96.56 285 LYS A CA 1
ATOM 2171 C C . LYS A 1 285 ? -5.77 43.438 17.953 1 96.56 285 LYS A C 1
ATOM 2173 O O . LYS A 1 285 ? -5.43 42.938 19.031 1 96.56 285 LYS A O 1
ATOM 2178 N N . PHE A 1 286 ? -6.137 44.625 17.781 1 95.62 286 PHE A N 1
ATOM 2179 C CA . PHE A 1 286 ? -6.418 45.594 18.844 1 95.62 286 PHE A CA 1
ATOM 2180 C C . PHE A 1 286 ? -7.777 46.25 18.625 1 95.62 286 PHE A C 1
ATOM 2182 O O . PHE A 1 286 ? -8.422 46.031 17.594 1 95.62 286 PHE A O 1
ATOM 2189 N N . ASP A 1 287 ? -8.148 47.031 19.688 1 97.44 287 ASP A N 1
ATOM 2190 C CA . ASP A 1 287 ? -9.344 47.844 19.484 1 97.44 287 ASP A CA 1
ATOM 2191 C C . ASP A 1 287 ? -9.141 48.812 18.312 1 97.44 287 ASP A C 1
ATOM 2193 O O . ASP A 1 287 ? -8.078 49.438 18.172 1 97.44 287 ASP A O 1
ATOM 2197 N N . ILE A 1 288 ? -10.164 48.875 17.422 1 98.06 288 ILE A N 1
ATOM 2198 C CA . ILE A 1 288 ? -10.125 49.75 16.25 1 98.06 288 ILE A CA 1
ATOM 2199 C C . ILE A 1 288 ? -11.336 50.656 16.234 1 98.06 288 ILE A C 1
ATOM 2201 O O . ILE A 1 288 ? -12.477 50.219 16.391 1 98.06 288 ILE A O 1
ATOM 2205 N N . LYS A 1 289 ? -11.07 51.875 16.094 1 97.94 289 LYS A N 1
ATOM 2206 C CA . LYS A 1 289 ? -12.164 52.844 16.094 1 97.94 289 LYS A CA 1
ATOM 2207 C C . LYS A 1 289 ? -12.773 52.969 14.688 1 97.94 289 LYS A C 1
ATOM 2209 O O . LYS A 1 289 ? -12.078 52.781 13.688 1 97.94 289 LYS A O 1
ATOM 2214 N N . LYS A 1 290 ? -14.078 53.281 14.75 1 97.81 290 LYS A N 1
ATOM 2215 C CA . LYS A 1 290 ? -14.719 53.562 13.477 1 97.81 290 LYS A CA 1
ATOM 2216 C C . LYS A 1 290 ? -13.922 54.594 12.688 1 97.81 290 LYS A C 1
ATOM 2218 O O . LYS A 1 290 ? -13.469 55.594 13.242 1 97.81 290 LYS A O 1
ATOM 2223 N N . GLY A 1 291 ? -13.68 54.312 11.453 1 97.94 291 GLY A N 1
ATOM 2224 C CA . GLY A 1 291 ? -12.984 55.219 10.57 1 97.94 291 GLY A CA 1
ATOM 2225 C C . GLY A 1 291 ? -11.484 54.969 10.523 1 97.94 291 GLY A C 1
ATOM 2226 O O . GLY A 1 291 ? -10.805 55.469 9.617 1 97.94 291 GLY A O 1
ATOM 2227 N N . GLU A 1 292 ? -10.945 54.312 11.508 1 98.12 292 GLU A N 1
ATOM 2228 C CA . GLU A 1 292 ? -9.523 53.969 11.523 1 98.12 292 GLU A CA 1
ATOM 2229 C C . GLU A 1 292 ? -9.18 53.031 10.367 1 98.12 292 GLU A C 1
ATOM 2231 O O . GLU A 1 292 ? -9.945 52.125 10.055 1 98.12 292 GLU A O 1
ATOM 2236 N N . ILE A 1 293 ? -8.016 53.188 9.773 1 98.38 293 ILE A N 1
ATOM 2237 C CA . ILE A 1 293 ? -7.59 52.406 8.617 1 98.38 293 ILE A CA 1
ATOM 2238 C C . ILE A 1 293 ? -7.059 51.062 9.078 1 98.38 293 ILE A C 1
ATOM 2240 O O . ILE A 1 293 ? -6.281 50.969 10.031 1 98.38 293 ILE A O 1
ATOM 2244 N N . PHE A 1 294 ? -7.566 49.969 8.469 1 98.31 294 PHE A N 1
ATOM 2245 C CA . PHE A 1 294 ? -7.012 48.656 8.742 1 98.31 294 PHE A CA 1
ATOM 2246 C C . PHE A 1 294 ? -5.574 48.562 8.242 1 98.31 294 PHE A C 1
ATOM 2248 O O . PHE A 1 294 ? -5.285 48.938 7.102 1 98.31 294 PHE A O 1
ATOM 2255 N N . THR A 1 295 ? -4.652 48.188 9.039 1 97.94 295 THR A N 1
ATOM 2256 C CA . THR A 1 295 ? -3.242 48 8.711 1 97.94 295 THR A CA 1
ATOM 2257 C C . THR A 1 295 ? -2.754 46.625 9.172 1 97.94 295 THR A C 1
ATOM 2259 O O . THR A 1 295 ? -3.453 45.906 9.906 1 97.94 295 THR A O 1
ATOM 2262 N N . ASP A 1 296 ? -1.559 46.281 8.734 1 97 296 ASP A N 1
ATOM 2263 C CA . ASP A 1 296 ? -0.939 45.031 9.156 1 97 296 ASP A CA 1
ATOM 2264 C C . ASP A 1 296 ? -0.74 45.031 10.672 1 97 296 ASP A C 1
ATOM 2266 O O . ASP A 1 296 ? -0.562 43.938 11.258 1 97 296 ASP A O 1
ATOM 2270 N N . ASP A 1 297 ? -0.9 46.188 11.25 1 96.25 297 ASP A N 1
ATOM 2271 C CA . ASP A 1 297 ? -0.567 46.281 12.672 1 96.25 297 ASP A CA 1
ATOM 2272 C C . ASP A 1 297 ? -1.817 46.156 13.539 1 96.25 297 ASP A C 1
ATOM 2274 O O . ASP A 1 297 ? -1.727 45.812 14.719 1 96.25 297 ASP A O 1
ATOM 2278 N N . ASN A 1 298 ? -2.939 46.438 12.969 1 97.25 298 ASN A N 1
ATOM 2279 C CA . ASN A 1 298 ? -4.086 46.531 13.867 1 97.25 298 ASN A CA 1
ATOM 2280 C C . ASN A 1 298 ? -5.098 45.406 13.57 1 97.25 298 ASN A C 1
ATOM 2282 O O . ASN A 1 298 ? -6.121 45.312 14.258 1 97.25 298 ASN A O 1
ATOM 2286 N N . ILE A 1 299 ? -4.832 44.562 12.547 1 97.75 299 ILE A N 1
ATOM 2287 C CA . ILE A 1 299 ? -5.652 43.375 12.312 1 97.75 299 ILE A CA 1
ATOM 2288 C C . ILE A 1 299 ? -4.77 42.125 12.312 1 97.75 299 ILE A C 1
ATOM 2290 O O . ILE A 1 299 ? -3.541 42.219 12.258 1 97.75 299 ILE A O 1
ATOM 2294 N N . THR A 1 300 ? -5.32 40.969 12.469 1 97.75 300 THR A N 1
ATOM 2295 C CA . THR A 1 300 ? -4.645 39.688 12.477 1 97.75 300 THR A CA 1
ATOM 2296 C C . THR A 1 300 ? -5.609 38.562 12.086 1 97.75 300 THR A C 1
ATOM 2298 O O . THR A 1 300 ? -6.711 38.812 11.602 1 97.75 300 THR A O 1
ATOM 2301 N N . THR A 1 301 ? -5.16 37.375 12.094 1 97.88 301 THR A N 1
ATOM 2302 C CA . THR A 1 301 ? -5.988 36.219 11.703 1 97.88 301 THR A CA 1
ATOM 2303 C C . THR A 1 301 ? -6.152 35.25 12.875 1 97.88 301 THR A C 1
ATOM 2305 O O . THR A 1 301 ? -5.188 34.969 13.586 1 97.88 301 THR A O 1
ATOM 2308 N N . LYS A 1 302 ? -7.363 34.812 13.18 1 97.44 302 LYS A N 1
ATOM 2309 C CA . LYS A 1 302 ? -7.66 33.812 14.211 1 97.44 302 LYS A CA 1
ATOM 2310 C C . LYS A 1 302 ? -8.805 32.906 13.781 1 97.44 302 LYS A C 1
ATOM 2312 O O . LYS A 1 302 ? -9.578 33.25 12.883 1 97.44 302 LYS A O 1
ATOM 2317 N N . ARG A 1 303 ? -8.852 31.719 14.367 1 96.44 303 ARG A N 1
ATOM 2318 C CA . ARG A 1 303 ? -10.039 30.891 14.234 1 96.44 303 ARG A CA 1
ATOM 2319 C C . ARG A 1 303 ? -11.242 31.531 14.914 1 96.44 303 ARG A C 1
ATOM 2321 O O . ARG A 1 303 ? -11.133 32 16.062 1 96.44 303 ARG A O 1
ATOM 2328 N N . THR A 1 304 ? -12.273 31.578 14.219 1 94.31 304 THR A N 1
ATOM 2329 C CA . THR A 1 304 ? -13.469 32.219 14.758 1 94.31 304 THR A CA 1
ATOM 2330 C C . THR A 1 304 ? -14.703 31.359 14.453 1 94.31 304 THR A C 1
ATOM 2332 O O . THR A 1 304 ? -14.711 30.578 13.5 1 94.31 304 THR A O 1
ATOM 2335 N N . THR A 1 305 ? -15.695 31.516 15.32 1 91.38 305 THR A N 1
ATOM 2336 C CA . THR A 1 305 ? -17.031 31.016 15.047 1 91.38 305 THR A CA 1
ATOM 2337 C C . THR A 1 305 ? -18.078 32.094 15.266 1 91.38 305 THR A C 1
ATOM 2339 O O . THR A 1 305 ? -18.203 32.625 16.375 1 91.38 305 THR A O 1
ATOM 2342 N N . PRO A 1 306 ? -18.812 32.469 14.312 1 92.88 306 PRO A N 1
ATOM 2343 C CA . PRO A 1 306 ? -18.812 31.969 12.93 1 92.88 306 PRO A CA 1
ATOM 2344 C C . PRO A 1 306 ? -17.594 32.438 12.141 1 92.88 306 PRO A C 1
ATOM 2346 O O . PRO A 1 306 ? -16.828 33.281 12.625 1 92.88 306 PRO A O 1
ATOM 2349 N N . ALA A 1 307 ? -17.5 31.922 10.977 1 94.06 307 ALA A N 1
ATOM 2350 C CA . ALA A 1 307 ? -16.406 32.312 10.086 1 94.06 307 ALA A CA 1
ATOM 2351 C C . ALA A 1 307 ? -16.609 33.75 9.562 1 94.06 307 ALA A C 1
ATOM 2353 O O . ALA A 1 307 ? -17.75 34.125 9.242 1 94.06 307 ALA A O 1
ATOM 2354 N N . GLY A 1 308 ? -15.5 34.5 9.492 1 95.69 308 GLY A N 1
ATOM 2355 C CA . GLY A 1 308 ? -15.523 35.844 8.898 1 95.69 308 GLY A CA 1
ATOM 2356 C C . GLY A 1 308 ? -14.852 35.875 7.539 1 95.69 308 GLY A C 1
ATOM 2357 O O . GLY A 1 308 ? -14.93 34.938 6.758 1 95.69 308 GLY A O 1
ATOM 2358 N N . ILE A 1 309 ? -14.281 37.062 7.289 1 97.19 309 ILE A N 1
ATOM 2359 C CA . ILE A 1 309 ? -13.602 37.25 6.016 1 97.19 309 ILE A CA 1
ATOM 2360 C C . ILE A 1 309 ? -12.336 36.406 5.953 1 97.19 309 ILE A C 1
ATOM 2362 O O . ILE A 1 309 ? -11.547 36.406 6.902 1 97.19 309 ILE A O 1
ATOM 2366 N N . SER A 1 310 ? -12.148 35.719 4.82 1 98.06 310 SER A N 1
ATOM 2367 C CA . SER A 1 310 ? -10.953 34.906 4.609 1 98.06 310 SER A CA 1
ATOM 2368 C C . SER A 1 310 ? -9.695 35.781 4.629 1 98.06 310 SER A C 1
ATOM 2370 O O . SER A 1 310 ? -9.664 36.875 4.027 1 98.06 310 SER A O 1
ATOM 2372 N N . PRO A 1 311 ? -8.648 35.25 5.262 1 98.62 311 PRO A N 1
ATOM 2373 C CA . PRO A 1 311 ? -7.367 35.969 5.223 1 98.62 311 PRO A CA 1
ATOM 2374 C C . PRO A 1 311 ? -6.832 36.156 3.803 1 98.62 311 PRO A C 1
ATOM 2376 O O . PRO A 1 311 ? -5.957 37 3.568 1 98.62 311 PRO A O 1
ATOM 2379 N N . MET A 1 312 ? -7.367 35.438 2.869 1 98.56 312 MET A N 1
ATOM 2380 C CA . MET A 1 312 ? -6.93 35.562 1.482 1 98.56 312 MET A CA 1
ATOM 2381 C C . MET A 1 312 ? -7.355 36.875 0.894 1 98.56 312 MET A C 1
ATOM 2383 O O . MET A 1 312 ? -6.836 37.312 -0.14 1 98.56 312 MET A O 1
ATOM 2387 N N . LYS A 1 313 ? -8.258 37.531 1.534 1 98.31 313 LYS A N 1
ATOM 2388 C CA . LYS A 1 313 ? -8.719 38.844 1.105 1 98.31 313 LYS A CA 1
ATOM 2389 C C . LYS A 1 313 ? -7.984 39.969 1.853 1 98.31 313 LYS A C 1
ATOM 2391 O O . LYS A 1 313 ? -8.461 41.094 1.907 1 98.31 313 LYS A O 1
ATOM 2396 N N . TRP A 1 314 ? -6.898 39.625 2.41 1 98.56 314 TRP A N 1
ATOM 2397 C CA . TRP A 1 314 ? -6.113 40.5 3.26 1 98.56 314 TRP A CA 1
ATOM 2398 C C . TRP A 1 314 ? -5.836 41.844 2.553 1 98.56 314 TRP A C 1
ATOM 2400 O O . TRP A 1 314 ? -6.086 42.906 3.109 1 98.56 314 TRP A O 1
ATOM 2410 N N . ASP A 1 315 ? -5.449 41.781 1.312 1 98.25 315 ASP A N 1
ATOM 2411 C CA . ASP A 1 315 ? -5.027 42.938 0.565 1 98.25 315 ASP A CA 1
ATOM 2412 C C . ASP A 1 315 ? -6.223 43.844 0.208 1 98.25 315 ASP A C 1
ATOM 2414 O O . ASP A 1 315 ? -6.07 45.031 -0.024 1 98.25 315 ASP A O 1
ATOM 2418 N N . GLU A 1 316 ? -7.391 43.219 0.167 1 98.12 316 GLU A N 1
ATOM 2419 C CA . GLU A 1 316 ? -8.609 43.969 -0.104 1 98.12 316 GLU A CA 1
ATOM 2420 C C . GLU A 1 316 ? -9.039 44.781 1.117 1 98.12 316 GLU A C 1
ATOM 2422 O O . GLU A 1 316 ? -9.727 45.812 0.985 1 98.12 316 GLU A O 1
ATOM 2427 N N . ILE A 1 317 ? -8.617 44.312 2.27 1 97.94 317 ILE A N 1
ATOM 2428 C CA . ILE A 1 317 ? -9.062 44.938 3.523 1 97.94 317 ILE A CA 1
ATOM 2429 C C . ILE A 1 317 ? -8.07 46 3.965 1 97.94 317 ILE A C 1
ATOM 2431 O O . ILE A 1 317 ? -8.469 47.062 4.41 1 97.94 317 ILE A O 1
ATOM 2435 N N . ILE A 1 318 ? -6.809 45.719 3.805 1 98.19 318 ILE A N 1
ATOM 2436 C CA . ILE A 1 318 ? -5.758 46.656 4.199 1 98.19 318 ILE A CA 1
ATOM 2437 C C . ILE A 1 318 ? -5.945 48 3.463 1 98.19 318 ILE A C 1
ATOM 2439 O O . ILE A 1 318 ? -6.191 48 2.256 1 98.19 318 ILE A O 1
ATOM 2443 N N . GLY A 1 319 ? -5.898 49.062 4.199 1 98 319 GLY A N 1
ATOM 2444 C CA . GLY A 1 319 ? -6.012 50.375 3.602 1 98 319 GLY A CA 1
ATOM 2445 C C . GLY A 1 319 ? -7.43 50.938 3.604 1 98 319 GLY A C 1
ATOM 2446 O O . GLY A 1 319 ? -7.656 52.094 3.289 1 98 319 GLY A O 1
ATOM 2447 N N . THR A 1 320 ? -8.43 50.125 4 1 98.06 320 THR A N 1
ATOM 2448 C CA . THR A 1 320 ? -9.82 50.562 4.059 1 98.06 320 THR A CA 1
ATOM 2449 C C . THR A 1 320 ? -10.188 51 5.477 1 98.06 320 THR A C 1
ATOM 2451 O O . THR A 1 320 ? -9.562 50.594 6.445 1 98.06 320 THR A O 1
ATOM 2454 N N . PRO A 1 321 ? -11.109 51.844 5.625 1 97.94 321 PRO A N 1
ATOM 2455 C CA . PRO A 1 321 ? -11.492 52.281 6.961 1 97.94 321 PRO A CA 1
ATOM 2456 C C . PRO A 1 321 ? -12.445 51.344 7.668 1 97.94 321 PRO A C 1
ATOM 2458 O O . PRO A 1 321 ? -13.305 50.719 7.031 1 97.94 321 PRO A O 1
ATOM 2461 N N . ALA A 1 322 ? -12.367 51.281 8.953 1 97.94 322 ALA A N 1
ATOM 2462 C CA . ALA A 1 322 ? -13.289 50.5 9.773 1 97.94 322 ALA A CA 1
ATOM 2463 C C . ALA A 1 322 ? -14.695 51.094 9.727 1 97.94 322 ALA A C 1
ATOM 2465 O O . ALA A 1 322 ? -14.867 52.312 9.859 1 97.94 322 ALA A O 1
ATOM 2466 N N . GLN A 1 323 ? -15.609 50.219 9.57 1 96.5 323 GLN A N 1
ATOM 2467 C CA . GLN A 1 323 ? -16.984 50.688 9.43 1 96.5 323 GLN A CA 1
ATOM 2468 C C . GLN A 1 323 ? -17.656 50.844 10.789 1 96.5 323 GLN A C 1
ATOM 2470 O O . GLN A 1 323 ? -18.719 51.469 10.898 1 96.5 323 GLN A O 1
ATOM 2475 N N . LYS A 1 324 ? -17.125 50.281 11.805 1 97.69 324 LYS A N 1
ATOM 2476 C CA . LYS A 1 324 ? -17.562 50.375 13.195 1 97.69 324 LYS A CA 1
ATOM 2477 C C . LYS A 1 324 ? -16.391 50.219 14.156 1 97.69 324 LYS A C 1
ATOM 2479 O O . LYS A 1 324 ? -15.242 50.094 13.719 1 97.69 324 LYS A O 1
ATOM 2484 N N . ASN A 1 325 ? -16.734 50.438 15.383 1 98.06 325 ASN A N 1
ATOM 2485 C CA . ASN A 1 325 ? -15.734 50.062 16.391 1 98.06 325 ASN A CA 1
ATOM 2486 C C . ASN A 1 325 ? -15.562 48.562 16.5 1 98.06 325 ASN A C 1
ATOM 2488 O O . ASN A 1 325 ? -16.547 47.812 16.438 1 98.06 325 ASN A O 1
ATOM 2492 N N . TYR A 1 326 ? -14.344 48.125 16.531 1 97.31 326 TYR A N 1
ATOM 2493 C CA . TYR A 1 326 ? -14.031 46.75 16.766 1 97.31 326 TYR A CA 1
ATOM 2494 C C . TYR A 1 326 ? -13.242 46.562 18.062 1 97.31 326 TYR A C 1
ATOM 2496 O O . TYR A 1 326 ? -12.336 47.344 18.344 1 97.31 326 TYR A O 1
ATOM 2504 N N . LYS A 1 327 ? -13.641 45.594 18.844 1 96.62 327 LYS A N 1
ATOM 2505 C CA . LYS A 1 327 ? -12.82 45.156 19.984 1 96.62 327 LYS A CA 1
ATOM 2506 C C . LYS A 1 327 ? -11.805 44.094 19.547 1 96.62 327 LYS A C 1
ATOM 2508 O O . LYS A 1 327 ? -11.969 43.469 18.516 1 96.62 327 LYS A O 1
ATOM 2513 N N . LYS A 1 328 ? -10.789 43.969 20.344 1 95.19 328 LYS A N 1
ATOM 2514 C CA . LYS A 1 328 ? -9.82 42.906 20.094 1 95.19 328 LYS A CA 1
ATOM 2515 C C . LYS A 1 328 ? -10.523 41.562 19.859 1 95.19 328 LYS A C 1
ATOM 2517 O O . LYS A 1 328 ? -11.469 41.219 20.578 1 95.19 328 LYS A O 1
ATOM 2522 N N . ASP A 1 329 ? -10.219 40.844 18.797 1 94.38 329 ASP A N 1
ATOM 2523 C CA . ASP A 1 329 ? -10.648 39.5 18.453 1 94.38 329 ASP A CA 1
ATOM 2524 C C . ASP A 1 329 ? -12 39.5 17.75 1 94.38 329 ASP A C 1
ATOM 2526 O O . ASP A 1 329 ? -12.5 38.469 17.312 1 94.38 329 ASP A O 1
ATOM 2530 N N . GLU A 1 330 ? -12.531 40.688 17.625 1 95.69 330 GLU A N 1
ATOM 2531 C CA . GLU A 1 330 ? -13.789 40.781 16.891 1 95.69 330 GLU A CA 1
ATOM 2532 C C . GLU A 1 330 ? -13.57 40.562 15.398 1 95.69 330 GLU A C 1
ATOM 2534 O O . GLU A 1 330 ? -12.594 41.062 14.828 1 95.69 330 GLU A O 1
ATOM 2539 N N . ILE A 1 331 ? -14.461 39.875 14.805 1 96.06 331 ILE A N 1
ATOM 2540 C CA . ILE A 1 331 ? -14.406 39.562 13.375 1 96.06 331 ILE A CA 1
ATOM 2541 C C . ILE A 1 331 ? -14.562 40.875 12.578 1 96.06 331 ILE A C 1
ATOM 2543 O O . ILE A 1 331 ? -15.453 41.688 12.867 1 96.06 331 ILE A O 1
ATOM 2547 N N . ILE A 1 332 ? -13.68 41.094 11.695 1 96.38 332 ILE A N 1
ATOM 2548 C CA . ILE A 1 332 ? -13.75 42.25 10.797 1 96.38 332 ILE A CA 1
ATOM 2549 C C . ILE A 1 332 ? -14.789 42 9.711 1 96.38 332 ILE A C 1
ATOM 2551 O O . ILE A 1 332 ? -14.844 40.906 9.148 1 96.38 332 ILE A O 1
ATOM 2555 N N . MET B 1 1 ? 13.5 4.477 -7.098 1 68 1 MET B N 1
ATOM 2556 C CA . MET B 1 1 ? 12.672 5.5 -6.461 1 68 1 MET B CA 1
ATOM 2557 C C . MET B 1 1 ? 13.445 6.203 -5.348 1 68 1 MET B C 1
ATOM 2559 O O . MET B 1 1 ? 14.352 5.617 -4.75 1 68 1 MET B O 1
ATOM 2563 N N . GLN B 1 2 ? 13.266 7.543 -5.301 1 78.94 2 GLN B N 1
ATOM 2564 C CA . GLN B 1 2 ? 13.867 8.328 -4.227 1 78.94 2 GLN B CA 1
ATOM 2565 C C . GLN B 1 2 ? 13.312 7.914 -2.867 1 78.94 2 GLN B C 1
ATOM 2567 O O . GLN B 1 2 ? 12.172 7.461 -2.766 1 78.94 2 GLN B O 1
ATOM 2572 N N . LYS B 1 3 ? 14.141 7.875 -1.836 1 96.62 3 LYS B N 1
ATOM 2573 C CA . LYS B 1 3 ? 13.758 7.539 -0.465 1 96.62 3 LYS B CA 1
ATOM 2574 C C . LYS B 1 3 ? 12.594 8.398 0.006 1 96.62 3 LYS B C 1
ATOM 2576 O O . LYS B 1 3 ? 12.609 9.617 -0.15 1 96.62 3 LYS B O 1
ATOM 2581 N N . VAL B 1 4 ? 11.531 7.754 0.483 1 98.81 4 VAL B N 1
ATOM 2582 C CA . VAL B 1 4 ? 10.367 8.445 1.014 1 98.81 4 VAL B CA 1
ATOM 2583 C C . VAL B 1 4 ? 10.711 9.102 2.348 1 98.81 4 VAL B C 1
ATOM 2585 O O . VAL B 1 4 ? 11.312 8.469 3.219 1 98.81 4 VAL B O 1
ATOM 2588 N N . TYR B 1 5 ? 10.453 10.359 2.459 1 98.81 5 TYR B N 1
ATOM 2589 C CA . TYR B 1 5 ? 10.633 11.102 3.701 1 98.81 5 TYR B CA 1
ATOM 2590 C C . TYR B 1 5 ? 9.453 10.875 4.641 1 98.81 5 TYR B C 1
ATOM 2592 O O . TYR B 1 5 ? 8.32 11.242 4.32 1 98.81 5 TYR B O 1
ATOM 2600 N N . ILE B 1 6 ? 9.727 10.25 5.812 1 98.94 6 ILE B N 1
ATOM 2601 C CA . ILE B 1 6 ? 8.648 9.875 6.723 1 98.94 6 ILE B CA 1
ATOM 2602 C C . ILE B 1 6 ? 8.656 10.797 7.941 1 98.94 6 ILE B C 1
ATOM 2604 O O . ILE B 1 6 ? 9.648 10.867 8.672 1 98.94 6 ILE B O 1
ATOM 2608 N N . ILE B 1 7 ? 7.52 11.445 8.125 1 98.94 7 ILE B N 1
ATOM 2609 C CA . ILE B 1 7 ? 7.348 12.367 9.242 1 98.94 7 ILE B CA 1
ATOM 2610 C C . ILE B 1 7 ? 6.438 11.734 10.297 1 98.94 7 ILE B C 1
ATOM 2612 O O . ILE B 1 7 ? 5.254 11.492 10.039 1 98.94 7 ILE B O 1
ATOM 2616 N N . ALA B 1 8 ? 7.027 11.484 11.477 1 98.81 8 ALA B N 1
ATOM 2617 C CA . ALA B 1 8 ? 6.211 11.125 12.633 1 98.81 8 ALA B CA 1
ATOM 2618 C C . ALA B 1 8 ? 5.598 12.367 13.273 1 98.81 8 ALA B C 1
ATOM 2620 O O . ALA B 1 8 ? 6.293 13.141 13.93 1 98.81 8 ALA B O 1
ATOM 2621 N N . GLU B 1 9 ? 4.336 12.469 13.102 1 98.56 9 GLU B N 1
ATOM 2622 C CA . GLU B 1 9 ? 3.646 13.648 13.625 1 98.56 9 GLU B CA 1
ATOM 2623 C C . GLU B 1 9 ? 3.236 13.445 15.078 1 98.56 9 GLU B C 1
ATOM 2625 O O . GLU B 1 9 ? 2.16 12.914 15.359 1 98.56 9 GLU B O 1
ATOM 2630 N N . ALA B 1 10 ? 3.998 14.039 15.945 1 97.88 10 ALA B N 1
ATOM 2631 C CA . ALA B 1 10 ? 3.66 14.023 17.359 1 97.88 10 ALA B CA 1
ATOM 2632 C C . ALA B 1 10 ? 2.562 15.039 17.672 1 97.88 10 ALA B C 1
ATOM 2634 O O . ALA B 1 10 ? 1.746 14.82 18.578 1 97.88 10 ALA B O 1
ATOM 2635 N N . GLY B 1 11 ? 2.625 16.109 16.828 1 96.31 11 GLY B N 1
ATOM 2636 C CA . GLY B 1 11 ? 1.626 17.141 17.062 1 96.31 11 GLY B CA 1
ATOM 2637 C C . GLY B 1 11 ? 1.585 17.625 18.5 1 96.31 11 GLY B C 1
ATOM 2638 O O . GLY B 1 11 ? 2.598 18.078 19.031 1 96.31 11 GLY B O 1
ATOM 2639 N N . VAL B 1 12 ? 0.482 17.438 19.109 1 94.75 12 VAL B N 1
ATOM 2640 C CA . VAL B 1 12 ? 0.297 17.891 20.484 1 94.75 12 VAL B CA 1
ATOM 2641 C C . VAL B 1 12 ? 0.153 16.688 21.406 1 94.75 12 VAL B C 1
ATOM 2643 O O . VAL B 1 12 ? -0.354 16.797 22.516 1 94.75 12 VAL B O 1
ATOM 2646 N N . ASN B 1 13 ? 0.572 15.508 20.969 1 95.44 13 ASN B N 1
ATOM 2647 C CA . ASN B 1 13 ? 0.381 14.281 21.734 1 95.44 13 ASN B CA 1
ATOM 2648 C C . ASN B 1 13 ? 1.328 14.211 22.922 1 95.44 13 ASN B C 1
ATOM 2650 O O . ASN B 1 13 ? 1.347 13.211 23.641 1 95.44 13 ASN B O 1
ATOM 2654 N N . HIS B 1 14 ? 2.105 15.234 23.156 1 95.31 14 HIS B N 1
ATOM 2655 C CA . HIS B 1 14 ? 2.914 15.375 24.359 1 95.31 14 HIS B CA 1
ATOM 2656 C C . HIS B 1 14 ? 2.076 15.867 25.531 1 95.31 14 HIS B C 1
ATOM 2658 O O . HIS B 1 14 ? 2.516 15.805 26.688 1 95.31 14 HIS B O 1
ATOM 2664 N N . ASN B 1 15 ? 0.968 16.359 25.219 1 93.38 15 ASN B N 1
ATOM 2665 C CA . ASN B 1 15 ? 0.028 16.812 26.25 1 93.38 15 ASN B CA 1
ATOM 2666 C C . ASN B 1 15 ? 0.647 17.875 27.141 1 93.38 15 ASN B C 1
ATOM 2668 O O . ASN B 1 15 ? 0.48 17.828 28.359 1 93.38 15 ASN B O 1
ATOM 2672 N N . GLY B 1 16 ? 1.436 18.719 26.594 1 93.25 16 GLY B N 1
ATOM 2673 C CA . GLY B 1 16 ? 2.014 19.859 27.297 1 93.25 16 GLY B CA 1
ATOM 2674 C C . GLY B 1 16 ? 3.211 19.484 28.141 1 93.25 16 GLY B C 1
ATOM 2675 O O . GLY B 1 16 ? 3.74 20.312 28.875 1 93.25 16 GLY B O 1
ATOM 2676 N N . ASP B 1 17 ? 3.629 18.25 28.031 1 95 17 ASP B N 1
ATOM 2677 C CA . ASP B 1 17 ? 4.703 17.734 28.875 1 95 17 ASP B CA 1
ATOM 2678 C C . ASP B 1 17 ? 5.98 17.516 28.078 1 95 17 ASP B C 1
ATOM 2680 O O . ASP B 1 17 ? 5.992 16.75 27.109 1 95 17 ASP B O 1
ATOM 2684 N N . LEU B 1 18 ? 7.055 18.141 28.578 1 96.94 18 LEU B N 1
ATOM 2685 C CA . LEU B 1 18 ? 8.336 18.094 27.875 1 96.94 18 LEU B CA 1
ATOM 2686 C C . LEU B 1 18 ? 8.891 16.672 27.859 1 96.94 18 LEU B C 1
ATOM 2688 O O . LEU B 1 18 ? 9.461 16.234 26.859 1 96.94 18 LEU B O 1
ATOM 2692 N N . ASN B 1 19 ? 8.773 16.016 28.938 1 97.38 19 ASN B N 1
ATOM 2693 C CA . ASN B 1 19 ? 9.297 14.656 29 1 97.38 19 ASN B CA 1
ATOM 2694 C C . ASN B 1 19 ? 8.578 13.719 28.031 1 97.38 19 ASN B C 1
ATOM 2696 O O . ASN B 1 19 ? 9.203 12.883 27.391 1 97.38 19 ASN B O 1
ATOM 2700 N N . THR B 1 20 ? 7.324 13.875 28 1 97.5 20 THR B N 1
ATOM 2701 C CA . THR B 1 20 ? 6.543 13.109 27.047 1 97.5 20 THR B CA 1
ATOM 2702 C C . THR B 1 20 ? 6.969 13.43 25.609 1 97.5 20 THR B C 1
ATOM 2704 O O . THR B 1 20 ? 7.102 12.531 24.781 1 97.5 20 THR B O 1
ATOM 2707 N N . ALA B 1 21 ? 7.199 14.672 25.375 1 98.19 21 ALA B N 1
ATOM 2708 C CA . ALA B 1 21 ? 7.664 15.094 24.062 1 98.19 21 ALA B CA 1
ATOM 2709 C C . ALA B 1 21 ? 8.992 14.43 23.703 1 98.19 21 ALA B C 1
ATOM 2711 O O . ALA B 1 21 ? 9.172 13.961 22.578 1 98.19 21 ALA B O 1
ATOM 2712 N N . LYS B 1 22 ? 9.852 14.375 24.641 1 98.5 22 LYS B N 1
ATOM 2713 C CA . LYS B 1 22 ? 11.148 13.75 24.422 1 98.5 22 LYS B CA 1
ATOM 2714 C C . LYS B 1 22 ? 11 12.258 24.141 1 98.5 22 LYS B C 1
ATOM 2716 O O . LYS B 1 22 ? 11.688 11.703 23.281 1 98.5 22 LYS B O 1
ATOM 2721 N N . LYS B 1 23 ? 10.133 11.664 24.875 1 98.5 23 LYS B N 1
ATOM 2722 C CA . LYS B 1 23 ? 9.875 10.242 24.656 1 98.5 23 LYS B CA 1
ATOM 2723 C C . LYS B 1 23 ? 9.328 9.992 23.25 1 98.5 23 LYS B C 1
ATOM 2725 O O . LYS B 1 23 ? 9.664 9 22.609 1 98.5 23 LYS B O 1
ATOM 2730 N N . LEU B 1 24 ? 8.445 10.828 22.812 1 98.69 24 LEU B N 1
ATOM 2731 C CA . LEU B 1 24 ? 7.914 10.734 21.469 1 98.69 24 LEU B CA 1
ATOM 2732 C C . LEU B 1 24 ? 9.031 10.805 20.438 1 98.69 24 LEU B C 1
ATOM 2734 O O . LEU B 1 24 ? 9.039 10.055 19.453 1 98.69 24 LEU B O 1
ATOM 2738 N N . ILE B 1 25 ? 9.969 11.703 20.688 1 98.81 25 ILE B N 1
ATOM 2739 C CA . ILE B 1 25 ? 11.109 11.844 19.781 1 98.81 25 ILE B CA 1
ATOM 2740 C C . ILE B 1 25 ? 11.891 10.531 19.734 1 98.81 25 ILE B C 1
ATOM 2742 O O . ILE B 1 25 ? 12.203 10.031 18.641 1 98.81 25 ILE B O 1
ATOM 2746 N N . ASP B 1 26 ? 12.148 9.953 20.859 1 98.88 26 ASP B N 1
ATOM 2747 C CA . ASP B 1 26 ? 12.914 8.719 20.953 1 98.88 26 ASP B CA 1
ATOM 2748 C C . ASP B 1 26 ? 12.227 7.586 20.188 1 98.88 26 ASP B C 1
ATOM 2750 O O . ASP B 1 26 ? 12.875 6.852 19.438 1 98.88 26 ASP B O 1
ATOM 2754 N N . GLU B 1 27 ? 10.945 7.484 20.406 1 98.81 27 GLU B N 1
ATOM 2755 C CA . GLU B 1 27 ? 10.188 6.406 19.766 1 98.81 27 GLU B CA 1
ATOM 2756 C C . GLU B 1 27 ? 10.102 6.598 18.266 1 98.81 27 GLU B C 1
ATOM 2758 O O . GLU B 1 27 ? 10.109 5.625 17.5 1 98.81 27 GLU B O 1
ATOM 2763 N N . ALA B 1 28 ? 9.945 7.82 17.844 1 98.88 28 ALA B N 1
ATOM 2764 C CA . ALA B 1 28 ? 9.938 8.102 16.406 1 98.88 28 ALA B CA 1
ATOM 2765 C C . ALA B 1 28 ? 11.25 7.668 15.758 1 98.88 28 ALA B C 1
ATOM 2767 O O . ALA B 1 28 ? 11.25 7.027 14.703 1 98.88 28 ALA B O 1
ATOM 2768 N N . LYS B 1 29 ? 12.359 8.023 16.406 1 98.81 29 LYS B N 1
ATOM 2769 C CA . LYS B 1 29 ? 13.68 7.633 15.914 1 98.81 29 LYS B CA 1
ATOM 2770 C C . LYS B 1 29 ? 13.828 6.117 15.875 1 98.81 29 LYS B C 1
ATOM 2772 O O . LYS B 1 29 ? 14.289 5.559 14.875 1 98.81 29 LYS B O 1
ATOM 2777 N N . LYS B 1 30 ? 13.453 5.527 16.938 1 98.75 30 LYS B N 1
ATOM 2778 C CA . LYS B 1 30 ? 13.555 4.074 17.047 1 98.75 30 LYS B CA 1
ATOM 2779 C C . LYS B 1 30 ? 12.75 3.393 15.945 1 98.75 30 LYS B C 1
ATOM 2781 O O . LYS B 1 30 ? 13.172 2.365 15.406 1 98.75 30 LYS B O 1
ATOM 2786 N N . ALA B 1 31 ? 11.625 3.926 15.586 1 98.69 31 ALA B N 1
ATOM 2787 C CA . ALA B 1 31 ? 10.742 3.363 14.57 1 98.69 31 ALA B CA 1
ATOM 2788 C C . ALA B 1 31 ? 11.328 3.539 13.172 1 98.69 31 ALA B C 1
ATOM 2790 O O . ALA B 1 31 ? 10.891 2.887 12.219 1 98.69 31 ALA B O 1
ATOM 2791 N N . GLY B 1 32 ? 12.242 4.48 13.016 1 98.75 32 GLY B N 1
ATOM 2792 C CA . GLY B 1 32 ? 12.906 4.676 11.734 1 98.75 32 GLY B CA 1
ATOM 2793 C C . GLY B 1 32 ? 12.391 5.875 10.969 1 98.75 32 GLY B C 1
ATOM 2794 O O . GLY B 1 32 ? 12.672 6.031 9.781 1 98.75 32 GLY B O 1
ATOM 2795 N N . ALA B 1 33 ? 11.633 6.754 11.617 1 98.81 33 ALA B N 1
ATOM 2796 C CA . ALA B 1 33 ? 11.164 7.969 10.961 1 98.81 33 ALA B CA 1
ATOM 2797 C C . ALA B 1 33 ? 12.328 8.898 10.633 1 98.81 33 ALA B C 1
ATOM 2799 O O . ALA B 1 33 ? 13.383 8.836 11.266 1 98.81 33 ALA B O 1
ATOM 2800 N N . ASP B 1 34 ? 12.078 9.688 9.609 1 98.69 34 ASP B N 1
ATOM 2801 C CA . ASP B 1 34 ? 13.117 10.641 9.203 1 98.69 34 ASP B CA 1
ATOM 2802 C C . ASP B 1 34 ? 13.016 11.938 10.008 1 98.69 34 ASP B C 1
ATOM 2804 O O . ASP B 1 34 ? 14.016 12.625 10.211 1 98.69 34 ASP B O 1
ATOM 2808 N N . ALA B 1 35 ? 11.828 12.242 10.445 1 98.75 35 ALA B N 1
ATOM 2809 C CA . ALA B 1 35 ? 11.57 13.461 11.219 1 98.75 35 ALA B CA 1
ATOM 2810 C C . ALA B 1 35 ? 10.438 13.242 12.219 1 98.75 35 ALA B C 1
ATOM 2812 O O . ALA B 1 35 ? 9.586 12.375 12.031 1 98.75 35 ALA B O 1
ATOM 2813 N N . VAL B 1 36 ? 10.523 13.977 13.273 1 98.75 36 VAL B N 1
ATOM 2814 C CA . VAL B 1 36 ? 9.414 14.125 14.211 1 98.75 36 VAL B CA 1
ATOM 2815 C C . VAL B 1 36 ? 8.875 15.555 14.141 1 98.75 36 VAL B C 1
ATOM 2817 O O . VAL B 1 36 ? 9.648 16.516 14.086 1 98.75 36 VAL B O 1
ATOM 2820 N N . LYS B 1 37 ? 7.598 15.617 14.039 1 98.69 37 LYS B N 1
ATOM 2821 C CA . LYS B 1 37 ? 7.027 16.953 13.844 1 98.69 37 LYS B CA 1
ATOM 2822 C C . LYS B 1 37 ? 6.082 17.312 14.984 1 98.69 37 LYS B C 1
ATOM 2824 O O . LYS B 1 37 ? 5.266 16.5 15.414 1 98.69 37 LYS B O 1
ATOM 2829 N N . PHE B 1 38 ? 6.211 18.516 15.453 1 98.25 38 PHE B N 1
ATOM 2830 C CA . PHE B 1 38 ? 5.344 19.078 16.484 1 98.25 38 PHE B CA 1
ATOM 2831 C C . PHE B 1 38 ? 4.512 20.234 15.914 1 98.25 38 PHE B C 1
ATOM 2833 O O . PHE B 1 38 ? 4.477 20.422 14.695 1 98.25 38 PHE B O 1
ATOM 2840 N N . GLN B 1 39 ? 3.75 20.812 16.766 1 97.25 39 GLN B N 1
ATOM 2841 C CA . GLN B 1 39 ? 2.961 22 16.438 1 97.25 39 GLN B CA 1
ATOM 2842 C C . GLN B 1 39 ? 3.324 23.172 17.328 1 97.25 39 GLN B C 1
ATOM 2844 O O . GLN B 1 39 ? 3.432 23.031 18.547 1 97.25 39 GLN B O 1
ATOM 2849 N N . THR B 1 40 ? 3.611 24.266 16.703 1 96.75 40 THR B N 1
ATOM 2850 C CA . THR B 1 40 ? 3.967 25.469 17.438 1 96.75 40 THR B CA 1
ATOM 2851 C C . THR B 1 40 ? 2.91 26.547 17.25 1 96.75 40 THR B C 1
ATOM 2853 O O . THR B 1 40 ? 2.594 26.922 16.109 1 96.75 40 THR B O 1
ATOM 2856 N N . PHE B 1 41 ? 2.416 27 18.359 1 95.06 41 PHE B N 1
ATOM 2857 C CA . PHE B 1 41 ? 1.402 28.047 18.328 1 95.06 41 PHE B CA 1
ATOM 2858 C C . PHE B 1 41 ? 1.373 28.797 19.641 1 95.06 41 PHE B C 1
ATOM 2860 O O . PHE B 1 41 ? 1.904 28.328 20.656 1 95.06 41 PHE B O 1
ATOM 2867 N N . LYS B 1 42 ? 0.917 29.984 19.562 1 93 42 LYS B N 1
ATOM 2868 C CA . LYS B 1 42 ? 0.408 30.719 20.719 1 93 42 LYS B CA 1
ATOM 2869 C C . LYS B 1 42 ? -1.117 30.688 20.766 1 93 42 LYS B C 1
ATOM 2871 O O . LYS B 1 42 ? -1.775 31.188 19.844 1 93 42 LYS B O 1
ATOM 2876 N N . ALA B 1 43 ? -1.598 30.109 21.859 1 92.19 43 ALA B N 1
ATOM 2877 C CA . ALA B 1 43 ? -3.045 29.922 21.938 1 92.19 43 ALA B CA 1
ATOM 2878 C C . ALA B 1 43 ? -3.77 31.25 21.703 1 92.19 43 ALA B C 1
ATOM 2880 O O . ALA B 1 43 ? -4.777 31.297 21 1 92.19 43 ALA B O 1
ATOM 2881 N N . GLU B 1 44 ? -3.229 32.312 22.188 1 90.94 44 GLU B N 1
ATOM 2882 C CA . GLU B 1 44 ? -3.84 33.656 22.094 1 90.94 44 GLU B CA 1
ATOM 2883 C C . GLU B 1 44 ? -3.846 34.156 20.641 1 90.94 44 GLU B C 1
ATOM 2885 O O . GLU B 1 44 ? -4.648 35 20.297 1 90.94 44 GLU B O 1
ATOM 2890 N N . ASN B 1 45 ? -2.969 33.625 19.844 1 92.06 45 ASN B N 1
ATOM 2891 C CA . ASN B 1 45 ? -2.875 34.031 18.453 1 92.06 45 ASN B CA 1
ATOM 2892 C C . ASN B 1 45 ? -3.652 33.094 17.531 1 92.06 45 ASN B C 1
ATOM 2894 O O . ASN B 1 45 ? -3.932 33.406 16.375 1 92.06 45 ASN B O 1
ATOM 2898 N N . LEU B 1 46 ? -3.949 31.938 18.016 1 89.88 46 LEU B N 1
ATOM 2899 C CA . LEU B 1 46 ? -4.52 30.906 17.156 1 89.88 46 LEU B CA 1
ATOM 2900 C C . LEU B 1 46 ? -6.043 30.938 17.203 1 89.88 46 LEU B C 1
ATOM 2902 O O . LEU B 1 46 ? -6.695 30.969 16.156 1 89.88 46 LEU B O 1
ATOM 2906 N N . ALA B 1 47 ? -6.605 31 18.328 1 90.5 47 ALA B N 1
ATOM 2907 C CA . ALA B 1 47 ? -8.055 30.906 18.453 1 90.5 47 ALA B CA 1
ATOM 2908 C C . ALA B 1 47 ? -8.625 32.125 19.188 1 90.5 47 ALA B C 1
ATOM 2910 O O . ALA B 1 47 ? -8.055 32.562 20.188 1 90.5 47 ALA B O 1
ATOM 2911 N N . SER B 1 48 ? -9.711 32.531 18.688 1 87.19 48 SER B N 1
ATOM 2912 C CA . SER B 1 48 ? -10.461 33.562 19.422 1 87.19 48 SER B CA 1
ATOM 2913 C C . SER B 1 48 ? -11.234 32.938 20.578 1 87.19 48 SER B C 1
ATOM 2915 O O . SER B 1 48 ? -11.344 31.719 20.688 1 87.19 48 SER B O 1
ATOM 2917 N N . LYS B 1 49 ? -11.703 33.812 21.391 1 80.25 49 LYS B N 1
ATOM 2918 C CA . LYS B 1 49 ? -12.477 33.344 22.531 1 80.25 49 LYS B CA 1
ATOM 2919 C C . LYS B 1 49 ? -13.773 32.688 22.094 1 80.25 49 LYS B C 1
ATOM 2921 O O . LYS B 1 49 ? -14.367 31.906 22.828 1 80.25 49 LYS B O 1
ATOM 2926 N N . THR B 1 50 ? -14.109 32.938 20.875 1 80.38 50 THR B N 1
ATOM 2927 C CA . THR B 1 50 ? -15.383 32.438 20.391 1 80.38 50 THR B CA 1
ATOM 2928 C C . THR B 1 50 ? -15.172 31.141 19.609 1 80.38 50 THR B C 1
ATOM 2930 O O . THR B 1 50 ? -16.141 30.469 19.219 1 80.38 50 THR B O 1
ATOM 2933 N N . ALA B 1 51 ? -13.992 30.844 19.328 1 85.69 51 ALA B N 1
ATOM 2934 C CA . ALA B 1 51 ? -13.711 29.688 18.469 1 85.69 51 ALA B CA 1
ATOM 2935 C C . ALA B 1 51 ? -14.258 28.406 19.062 1 85.69 51 ALA B C 1
ATOM 2937 O O . ALA B 1 51 ? -14.039 28.109 20.25 1 85.69 51 ALA B O 1
ATOM 2938 N N . LEU B 1 52 ? -14.938 27.641 18.281 1 83.75 52 LEU B N 1
ATOM 2939 C CA . LEU B 1 52 ? -15.492 26.359 18.719 1 83.75 52 LEU B CA 1
ATOM 2940 C C . LEU B 1 52 ? -14.539 25.219 18.406 1 83.75 52 LEU B C 1
ATOM 2942 O O . LEU B 1 52 ? -13.719 25.312 17.484 1 83.75 52 LEU B O 1
ATOM 2946 N N . LYS B 1 53 ? -14.727 24.156 19.188 1 83.56 53 LYS B N 1
ATOM 2947 C CA . LYS B 1 53 ? -13.984 22.922 18.922 1 83.56 53 LYS B CA 1
ATOM 2948 C C . LYS B 1 53 ? -14.609 22.141 17.766 1 83.56 53 LYS B C 1
ATOM 2950 O O . LYS B 1 53 ? -15.828 22.141 17.594 1 83.56 53 LYS B O 1
ATOM 2955 N N . ALA B 1 54 ? -13.727 21.469 17.047 1 84.38 54 ALA B N 1
ATOM 2956 C CA . ALA B 1 54 ? -14.242 20.5 16.062 1 84.38 54 ALA B CA 1
ATOM 2957 C C . ALA B 1 54 ? -14.945 19.344 16.766 1 84.38 54 ALA B C 1
ATOM 2959 O O . ALA B 1 54 ? -14.742 19.109 17.953 1 84.38 54 ALA B O 1
ATOM 2960 N N . THR B 1 55 ? -15.75 18.578 15.969 1 84.06 55 THR B N 1
ATOM 2961 C CA . THR B 1 55 ? -16.531 17.469 16.531 1 84.06 55 THR B CA 1
ATOM 2962 C C . THR B 1 5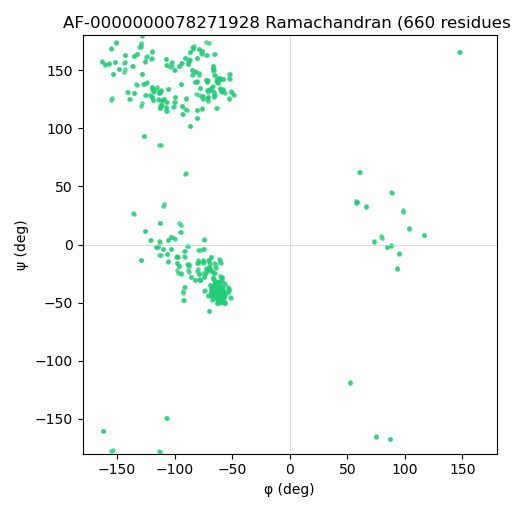5 ? -15.609 16.422 17.141 1 84.06 55 THR B C 1
ATOM 2964 O O . THR B 1 55 ? -15.828 15.977 18.266 1 84.06 55 THR B O 1
ATOM 2967 N N . TYR B 1 56 ? -14.625 16.078 16.5 1 84.31 56 TYR B N 1
ATOM 2968 C CA . TYR B 1 56 ? -13.727 15.047 17.016 1 84.31 56 TYR B CA 1
ATOM 2969 C C . TYR B 1 56 ? -13.008 15.531 18.266 1 84.31 56 TYR B C 1
ATOM 2971 O O . TYR B 1 56 ? -12.75 14.75 19.172 1 84.31 56 TYR B O 1
ATOM 2979 N N . GLN B 1 57 ? -12.664 16.797 18.359 1 84.94 57 GLN B N 1
ATOM 2980 C CA . GLN B 1 57 ? -12.016 17.344 19.547 1 84.94 57 GLN B CA 1
ATOM 2981 C C . GLN B 1 57 ? -12.945 17.297 20.75 1 84.94 57 GLN B C 1
ATOM 2983 O O . GLN B 1 57 ? -12.508 17.047 21.875 1 84.94 57 GLN B O 1
ATOM 2988 N N . LYS B 1 58 ? -14.234 17.578 20.484 1 87.12 58 LYS B N 1
ATOM 2989 C CA . LYS B 1 58 ? -15.227 17.516 21.547 1 87.12 58 LYS B CA 1
ATOM 2990 C C . LYS B 1 58 ? -15.352 16.094 22.109 1 87.12 58 LYS B C 1
ATOM 2992 O O . LYS B 1 58 ? -15.547 15.914 23.312 1 87.12 58 LYS B O 1
ATOM 2997 N N . GLN B 1 59 ? -15.133 15.133 21.219 1 84.88 59 GLN B N 1
ATOM 2998 C CA . GLN B 1 59 ? -15.305 13.734 21.594 1 84.88 59 GLN B CA 1
ATOM 2999 C C . GLN B 1 59 ? -14.086 13.211 22.344 1 84.88 59 GLN B C 1
ATOM 3001 O O . GLN B 1 59 ? -14.195 12.289 23.156 1 84.88 59 GLN B O 1
ATOM 3006 N N . THR B 1 60 ? -12.977 13.844 22.156 1 84.12 60 THR B N 1
ATOM 3007 C CA . THR B 1 60 ? -11.75 13.25 22.656 1 84.12 60 THR B CA 1
ATOM 3008 C C . THR B 1 60 ? -11.18 14.078 23.812 1 84.12 60 THR B C 1
ATOM 3010 O O . THR B 1 60 ? -10.203 13.672 24.453 1 84.12 60 THR B O 1
ATOM 3013 N N . THR B 1 61 ? -11.766 15.25 24.031 1 87.25 61 THR B N 1
ATOM 3014 C CA . THR B 1 61 ? -11.344 16.125 25.125 1 87.25 61 THR B CA 1
ATOM 3015 C C . THR B 1 61 ? -12.539 16.547 25.969 1 87.25 61 THR B C 1
ATOM 3017 O O . THR B 1 61 ? -13.672 16.125 25.703 1 87.25 61 THR B O 1
ATOM 3020 N N . ASP B 1 62 ? -12.281 17.359 27.016 1 83.25 62 ASP B N 1
ATOM 3021 C CA . ASP B 1 62 ? -13.352 17.844 27.875 1 83.25 62 ASP B CA 1
ATOM 3022 C C . ASP B 1 62 ? -14.32 18.734 27.109 1 83.25 62 ASP B C 1
ATOM 3024 O O . ASP B 1 62 ? -13.945 19.797 26.609 1 83.25 62 ASP B O 1
ATOM 3028 N N . SER B 1 63 ? -15.57 18.312 27.016 1 81.25 63 SER B N 1
ATOM 3029 C CA . SER B 1 63 ? -16.578 19 26.203 1 81.25 63 SER B CA 1
ATOM 3030 C C . SER B 1 63 ? -16.891 20.375 26.766 1 81.25 63 SER B C 1
ATOM 3032 O O . SER B 1 63 ? -17.359 21.25 26.031 1 81.25 63 SER B O 1
ATOM 3034 N N . LYS B 1 64 ? -16.734 20.578 28.109 1 79.94 64 LYS B N 1
ATOM 3035 C CA . LYS B 1 64 ? -17.078 21.844 28.75 1 79.94 64 LYS B CA 1
ATOM 3036 C C . LYS B 1 64 ? -16 22.891 28.547 1 79.94 64 LYS B C 1
ATOM 3038 O O . LYS B 1 64 ? -16.219 24.078 28.75 1 79.94 64 LYS B O 1
ATOM 3043 N N . GLN B 1 65 ? -14.75 22.484 27.859 1 85.75 65 GLN B N 1
ATOM 3044 C CA . GLN B 1 65 ? -13.594 23.359 27.641 1 85.75 65 GLN B CA 1
ATOM 3045 C C . GLN B 1 65 ? -13.648 24.016 26.266 1 85.75 65 GLN B C 1
ATOM 3047 O O . GLN B 1 65 ? -14.008 23.375 25.281 1 85.75 65 GLN B O 1
ATOM 3052 N N . SER B 1 66 ? -13.289 25.344 26.219 1 85.44 66 SER B N 1
ATOM 3053 C CA . SER B 1 66 ? -13.211 26.031 24.938 1 85.44 66 SER B CA 1
ATOM 3054 C C . SER B 1 66 ? -12 25.562 24.125 1 85.44 66 SER B C 1
ATOM 3056 O O . SER B 1 66 ? -11.102 24.922 24.672 1 85.44 66 SER B O 1
ATOM 3058 N N . GLN B 1 67 ? -12.031 25.859 22.812 1 89 67 GLN B N 1
ATOM 3059 C CA . GLN B 1 67 ? -10.859 25.547 22 1 89 67 GLN B CA 1
ATOM 3060 C C . GLN B 1 67 ? -9.617 26.266 22.531 1 89 67 GLN B C 1
ATOM 3062 O O . GLN B 1 67 ? -8.531 25.688 22.562 1 89 67 GLN B O 1
ATOM 3067 N N . TYR B 1 68 ? -9.797 27.484 22.938 1 88.31 68 TYR B N 1
ATOM 3068 C CA . TYR B 1 68 ? -8.695 28.281 23.484 1 88.31 68 TYR B CA 1
ATOM 3069 C C . TYR B 1 68 ? -8.078 27.594 24.703 1 88.31 68 TYR B C 1
ATOM 3071 O O . TYR B 1 68 ? -6.859 27.438 24.781 1 88.31 68 TYR B O 1
ATOM 3079 N N . GLU B 1 69 ? -8.852 27.188 25.609 1 88.56 69 GLU B N 1
ATOM 3080 C CA . GLU B 1 69 ? -8.375 26.547 26.812 1 88.56 69 GLU B CA 1
ATOM 3081 C C . GLU B 1 69 ? -7.652 25.234 26.5 1 88.56 69 GLU B C 1
ATOM 3083 O O . GLU B 1 69 ? -6.621 24.922 27.109 1 88.56 69 GLU B O 1
ATOM 3088 N N . MET B 1 70 ? -8.234 24.531 25.625 1 89.19 70 MET B N 1
ATOM 3089 C CA . MET B 1 70 ? -7.602 23.281 25.188 1 89.19 70 MET B CA 1
ATOM 3090 C C . MET B 1 70 ? -6.207 23.547 24.625 1 89.19 70 MET B C 1
ATOM 3092 O O . MET B 1 70 ? -5.234 22.906 25.031 1 89.19 70 MET B O 1
ATOM 3096 N N . LEU B 1 71 ? -6.129 24.531 23.75 1 91.56 71 LEU B N 1
ATOM 3097 C CA . LEU B 1 71 ? -4.871 24.859 23.078 1 91.56 71 LEU B CA 1
ATOM 3098 C C . LEU B 1 71 ? -3.852 25.391 24.094 1 91.56 71 LEU B C 1
ATOM 3100 O O . LEU B 1 71 ? -2.664 25.062 24 1 91.56 71 LEU B O 1
ATOM 3104 N N . LYS B 1 72 ? -4.293 26.172 25.031 1 91 72 LYS B N 1
ATOM 3105 C CA . LYS B 1 72 ? -3.406 26.75 26.047 1 91 72 LYS B CA 1
ATOM 3106 C C . LYS B 1 72 ? -2.734 25.656 26.875 1 91 72 LYS B C 1
ATOM 3108 O O . LYS B 1 72 ? -1.553 25.766 27.203 1 91 72 LYS B O 1
ATOM 3113 N N . ALA B 1 73 ? -3.461 24.641 27.125 1 89.56 73 ALA B N 1
ATOM 3114 C CA . ALA B 1 73 ? -2.945 23.516 27.922 1 89.56 73 ALA B CA 1
ATOM 3115 C C . ALA B 1 73 ? -1.871 22.75 27.156 1 89.56 73 ALA B C 1
ATOM 3117 O O . ALA B 1 73 ? -1.048 22.062 27.766 1 89.56 73 ALA B O 1
ATOM 3118 N N . LEU B 1 74 ? -1.884 22.906 25.844 1 91.5 74 LEU B N 1
ATOM 3119 C CA . LEU B 1 74 ? -0.999 22.125 24.984 1 91.5 74 LEU B CA 1
ATOM 3120 C C . LEU B 1 74 ? 0.187 22.969 24.516 1 91.5 74 LEU B C 1
ATOM 3122 O O . LEU B 1 74 ? 1.091 22.453 23.859 1 91.5 74 LEU B O 1
ATOM 3126 N N . GLU B 1 75 ? 0.198 24.188 24.859 1 92.31 75 GLU B N 1
ATOM 3127 C CA . GLU B 1 75 ? 1.246 25.125 24.438 1 92.31 75 GLU B CA 1
ATOM 3128 C C . GLU B 1 75 ? 2.566 24.812 25.141 1 92.31 75 GLU B C 1
ATOM 3130 O O . GLU B 1 75 ? 2.598 24.578 26.359 1 92.31 75 GLU B O 1
ATOM 3135 N N . LEU B 1 76 ? 3.676 24.734 24.391 1 92.44 76 LEU B N 1
ATOM 3136 C CA . LEU B 1 76 ? 5.016 24.547 24.938 1 92.44 76 LEU B CA 1
ATOM 3137 C C . LEU B 1 76 ? 5.781 25.875 24.953 1 92.44 76 LEU B C 1
ATOM 3139 O O . LEU B 1 76 ? 5.574 26.719 24.094 1 92.44 76 LEU B O 1
ATOM 3143 N N . SER B 1 77 ? 6.711 25.984 25.859 1 92 77 SER B N 1
ATOM 3144 C CA . SER B 1 77 ? 7.527 27.188 25.984 1 92 77 SER B CA 1
ATOM 3145 C C . SER B 1 77 ? 8.656 27.203 24.953 1 92 77 SER B C 1
ATOM 3147 O O . SER B 1 77 ? 9 26.156 24.406 1 92 77 SER B O 1
ATOM 3149 N N . ILE B 1 78 ? 9.164 28.375 24.719 1 92.06 78 ILE B N 1
ATOM 3150 C CA . ILE B 1 78 ? 10.297 28.5 23.812 1 92.06 78 ILE B CA 1
ATOM 3151 C C . ILE B 1 78 ? 11.45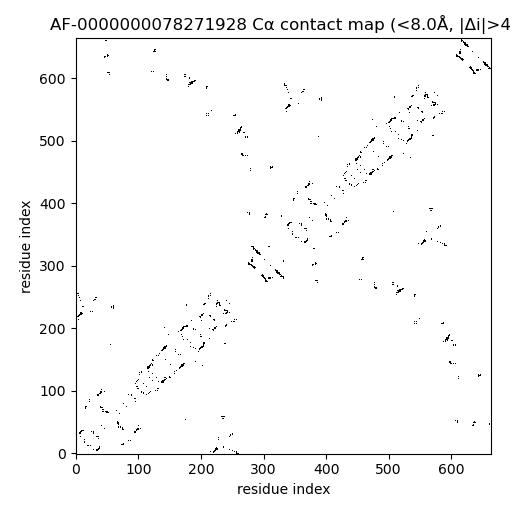3 27.641 24.312 1 92.06 78 ILE B C 1
ATOM 3153 O O . ILE B 1 78 ? 12.125 26.969 23.516 1 92.06 78 ILE B O 1
ATOM 3157 N N . LYS B 1 79 ? 11.664 27.625 25.594 1 94.62 79 LYS B N 1
ATOM 3158 C CA . LYS B 1 79 ? 12.727 26.812 26.203 1 94.62 79 LYS B CA 1
ATOM 3159 C C . LYS B 1 79 ? 12.508 25.328 25.891 1 94.62 79 LYS B C 1
ATOM 3161 O O . LYS B 1 79 ? 13.469 24.594 25.672 1 94.62 79 LYS B O 1
ATOM 3166 N N . SER B 1 80 ? 11.281 24.969 25.938 1 95.25 80 SER B N 1
ATOM 3167 C CA . SER B 1 80 ? 10.961 23.578 25.641 1 95.25 80 SER B CA 1
ATOM 3168 C C . SER B 1 80 ? 11.359 23.219 24.203 1 95.25 80 SER B C 1
ATOM 3170 O O . SER B 1 80 ? 11.922 22.156 23.969 1 95.25 80 SER B O 1
ATOM 3172 N N . TYR B 1 81 ? 11.109 24.094 23.297 1 95.69 81 TYR B N 1
ATOM 3173 C CA . TYR B 1 81 ? 11.445 23.844 21.906 1 95.69 81 TYR B CA 1
ATOM 3174 C C . TYR B 1 81 ? 12.953 23.719 21.719 1 95.69 81 TYR B C 1
ATOM 3176 O O . TYR B 1 81 ? 13.438 22.859 20.984 1 95.69 81 TYR B O 1
ATOM 3184 N N . THR B 1 82 ? 13.672 24.562 22.375 1 96.88 82 THR B N 1
ATOM 3185 C CA . THR B 1 82 ? 15.133 24.5 22.312 1 96.88 82 THR B CA 1
ATOM 3186 C C . THR B 1 82 ? 15.641 23.156 22.797 1 96.88 82 THR B C 1
ATOM 3188 O O . THR B 1 82 ? 16.5 22.547 22.172 1 96.88 82 THR B O 1
ATOM 3191 N N . LYS B 1 83 ? 15.062 22.719 23.859 1 97.62 83 LYS B N 1
ATOM 3192 C CA . LYS B 1 83 ? 15.445 21.422 24.422 1 97.62 83 LYS B CA 1
ATOM 3193 C C . LYS B 1 83 ? 15.086 20.281 23.484 1 97.62 83 LYS B C 1
ATOM 3195 O O . LYS B 1 83 ? 15.852 19.328 23.344 1 97.62 83 LYS B O 1
ATOM 3200 N N . LEU B 1 84 ? 13.945 20.375 22.906 1 98.19 84 LEU B N 1
ATOM 3201 C CA . LEU B 1 84 ? 13.516 19.344 21.984 1 98.19 84 LEU B CA 1
ATOM 3202 C C . LEU B 1 84 ? 14.43 19.297 20.766 1 98.19 84 LEU B C 1
ATOM 3204 O O . LEU B 1 84 ? 14.82 18.219 20.312 1 98.19 84 LEU B O 1
ATOM 3208 N N . ILE B 1 85 ? 14.781 20.406 20.188 1 98.06 85 ILE B N 1
ATOM 3209 C CA . ILE B 1 85 ? 15.648 20.5 19.016 1 98.06 85 ILE B CA 1
ATOM 3210 C C . ILE B 1 85 ? 17.016 19.922 19.344 1 98.06 85 ILE B C 1
ATOM 3212 O O . ILE B 1 85 ? 17.578 19.141 18.562 1 98.06 85 ILE B O 1
ATOM 3216 N N . GLU B 1 86 ? 17.5 20.297 20.5 1 97.88 86 GLU B N 1
ATOM 3217 C CA . GLU B 1 86 ? 18.781 19.766 20.938 1 97.88 86 GLU B CA 1
ATOM 3218 C C . GLU B 1 86 ? 18.734 18.234 21.047 1 97.88 86 GLU B C 1
ATOM 3220 O O . GLU B 1 86 ? 19.672 17.547 20.625 1 97.88 86 GLU B O 1
ATOM 3225 N N . HIS B 1 87 ? 17.656 17.766 21.641 1 98.31 87 HIS B N 1
ATOM 3226 C CA . HIS B 1 87 ? 17.5 16.328 21.797 1 98.31 87 HIS B CA 1
ATOM 3227 C C . HIS B 1 87 ? 17.469 15.617 20.453 1 98.31 87 HIS B C 1
ATOM 3229 O O . HIS B 1 87 ? 18.109 14.586 20.266 1 98.31 87 HIS B O 1
ATOM 3235 N N . THR B 1 88 ? 16.703 16.156 19.516 1 98.38 88 THR B N 1
ATOM 3236 C CA . THR B 1 88 ? 16.625 15.555 18.188 1 98.38 88 THR B CA 1
ATOM 3237 C C . THR B 1 88 ? 17.984 15.547 17.5 1 98.38 88 THR B C 1
ATOM 3239 O O . THR B 1 88 ? 18.344 14.578 16.828 1 98.38 88 THR B O 1
ATOM 3242 N N . LYS B 1 89 ? 18.781 16.578 17.672 1 97.81 89 LYS B N 1
ATOM 3243 C CA . LYS B 1 89 ? 20.141 16.641 17.109 1 97.81 89 LYS B CA 1
ATOM 3244 C C . LYS B 1 89 ? 21.016 15.547 17.719 1 97.81 89 LYS B C 1
ATOM 3246 O O . LYS B 1 89 ? 21.766 14.883 17 1 97.81 89 LYS B O 1
ATOM 3251 N N . ASN B 1 90 ? 20.891 15.391 18.938 1 98.25 90 ASN B N 1
ATOM 3252 C CA . ASN B 1 90 ? 21.719 14.43 19.656 1 98.25 90 ASN B CA 1
ATOM 3253 C C . ASN B 1 90 ? 21.453 13 19.188 1 98.25 90 ASN B C 1
ATOM 3255 O O . ASN B 1 90 ? 22.391 12.203 19.078 1 98.25 90 ASN B O 1
ATOM 3259 N N . ILE B 1 91 ? 20.234 12.664 18.906 1 98.06 91 ILE B N 1
ATOM 3260 C CA . ILE B 1 91 ? 19.938 11.266 18.609 1 98.06 91 ILE B CA 1
ATOM 3261 C C . ILE B 1 91 ? 19.875 11.062 17.094 1 98.06 91 ILE B C 1
ATOM 3263 O O . ILE B 1 91 ? 19.75 9.938 16.625 1 98.06 91 ILE B O 1
ATOM 3267 N N . GLY B 1 92 ? 19.859 12.125 16.344 1 98.12 92 GLY B N 1
ATOM 3268 C CA . GLY B 1 92 ? 20 12.031 14.898 1 98.12 92 GLY B CA 1
ATOM 3269 C C . GLY B 1 92 ? 18.672 11.859 14.18 1 98.12 92 GLY B C 1
ATOM 3270 O O . GLY B 1 92 ? 18.531 10.977 13.336 1 98.12 92 GLY B O 1
ATOM 3271 N N . ILE B 1 93 ? 17.656 12.609 14.539 1 98.62 93 ILE B N 1
ATOM 3272 C CA . ILE B 1 93 ? 16.391 12.711 13.82 1 98.62 93 ILE B CA 1
ATOM 3273 C C . ILE B 1 93 ? 16.062 14.172 13.562 1 98.62 93 ILE B C 1
ATOM 3275 O O . ILE B 1 93 ? 16.391 15.047 14.375 1 98.62 93 ILE B O 1
ATOM 3279 N N . GLU B 1 94 ? 15.43 14.461 12.469 1 98.56 94 GLU B N 1
ATOM 3280 C CA . GLU B 1 94 ? 15.141 15.844 12.133 1 98.56 94 GLU B CA 1
ATOM 3281 C C . GLU B 1 94 ? 13.945 16.375 12.938 1 98.56 94 GLU B C 1
ATOM 3283 O O . GLU B 1 94 ? 12.945 15.664 13.102 1 98.56 94 GLU B O 1
ATOM 3288 N N . PHE B 1 95 ? 14.102 17.562 13.461 1 98.44 95 PHE B N 1
ATOM 3289 C CA . PHE B 1 95 ? 13.008 18.266 14.141 1 98.44 95 PHE B CA 1
ATOM 3290 C C . PHE B 1 95 ? 12.219 19.125 13.164 1 98.44 95 PHE B C 1
ATOM 3292 O O . PHE B 1 95 ? 12.805 19.906 12.422 1 98.44 95 PHE B O 1
ATOM 3299 N N . LEU B 1 96 ? 10.93 18.906 13.133 1 98.38 96 LEU B N 1
ATOM 3300 C CA . LEU B 1 96 ? 10.016 19.766 12.391 1 98.38 96 LEU B CA 1
ATOM 3301 C C . LEU B 1 96 ? 8.906 20.281 13.289 1 98.38 96 LEU B C 1
ATOM 3303 O O . LEU B 1 96 ? 8.625 19.703 14.344 1 98.38 96 LEU B O 1
ATOM 3307 N N . SER B 1 97 ? 8.352 21.344 12.883 1 98.06 97 SER B N 1
ATOM 3308 C CA . SER B 1 97 ? 7.164 21.859 13.562 1 98.06 97 SER B CA 1
ATOM 3309 C C . SER B 1 97 ? 6.305 22.688 12.617 1 98.06 97 SER B C 1
ATOM 3311 O O . SER B 1 97 ? 6.824 23.344 11.711 1 98.06 97 SER B O 1
ATOM 3313 N N . THR B 1 98 ? 5.062 22.625 12.828 1 97.94 98 THR B N 1
ATOM 3314 C CA . THR B 1 98 ? 4.102 23.438 12.086 1 97.94 98 THR B CA 1
ATOM 3315 C C . THR B 1 98 ? 3.785 24.734 12.828 1 97.94 98 THR B C 1
ATOM 3317 O O . THR B 1 98 ? 3.289 24.703 13.953 1 97.94 98 THR B O 1
ATOM 3320 N N . PRO B 1 99 ? 4.059 25.859 12.242 1 98.19 99 PRO B N 1
ATOM 3321 C CA . PRO B 1 99 ? 3.605 27.125 12.844 1 98.19 99 PRO B CA 1
ATOM 3322 C C . PRO B 1 99 ? 2.15 27.438 12.508 1 98.19 99 PRO B C 1
ATOM 3324 O O . PRO B 1 99 ? 1.73 27.297 11.359 1 98.19 99 PRO B O 1
ATOM 3327 N N . PHE B 1 100 ? 1.411 27.953 13.492 1 97.56 100 PHE B N 1
ATOM 3328 C CA . PHE B 1 100 ? 0.004 28.281 13.281 1 97.56 100 PHE B CA 1
ATOM 3329 C C . PHE B 1 100 ? -0.229 29.781 13.352 1 97.56 100 PHE B C 1
ATOM 3331 O O . PHE B 1 100 ? -1.368 30.234 13.25 1 97.56 100 PHE B O 1
ATOM 3338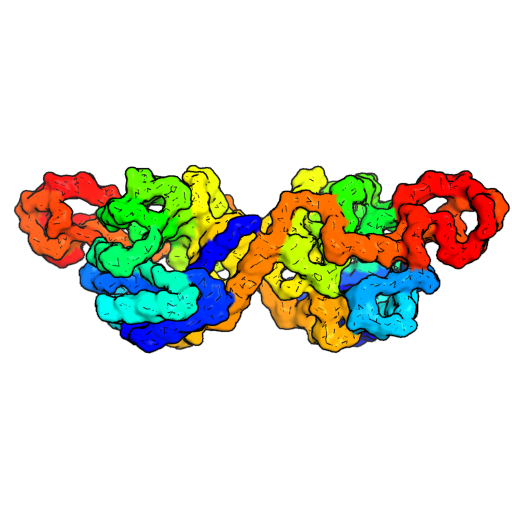 N N . ASP B 1 101 ? 0.824 30.562 13.539 1 96.44 101 ASP B N 1
ATOM 3339 C CA . ASP B 1 101 ? 0.767 32.031 13.531 1 96.44 101 ASP B CA 1
ATOM 3340 C C . ASP B 1 101 ? 2.125 32.625 13.172 1 96.44 101 ASP B C 1
ATOM 3342 O O . ASP B 1 101 ? 3.133 31.922 13.141 1 96.44 101 ASP B O 1
ATOM 3346 N N . ILE B 1 102 ? 2.15 33.844 12.914 1 97.31 102 ILE B N 1
ATOM 3347 C CA . ILE B 1 102 ? 3.342 34.531 12.422 1 97.31 102 ILE B CA 1
ATOM 3348 C C . ILE B 1 102 ? 4.43 34.531 13.492 1 97.31 102 ILE B C 1
ATOM 3350 O O . ILE B 1 102 ? 5.605 34.281 13.188 1 97.31 102 ILE B O 1
ATOM 3354 N N . ASP B 1 103 ? 4.07 34.75 14.758 1 96.62 103 ASP B N 1
ATOM 3355 C CA . ASP B 1 103 ? 5.039 34.688 15.844 1 96.62 103 ASP B CA 1
ATOM 3356 C C . ASP B 1 103 ? 5.715 33.344 15.93 1 96.62 103 ASP B C 1
ATOM 3358 O O . ASP B 1 103 ? 6.934 33.25 16.094 1 96.62 103 ASP B O 1
ATOM 3362 N N . SER B 1 104 ? 4.926 32.281 15.797 1 97.69 104 SER B N 1
ATOM 3363 C CA . SER B 1 104 ? 5.445 30.938 15.836 1 97.69 104 SER B CA 1
ATOM 3364 C C . SER B 1 104 ? 6.336 30.641 14.633 1 97.69 104 SER B C 1
ATOM 3366 O O . SER B 1 104 ? 7.367 29.984 14.758 1 97.69 104 SER B O 1
ATOM 3368 N N . ALA B 1 105 ? 5.949 31.156 13.453 1 98.38 105 ALA B N 1
ATOM 3369 C CA . ALA B 1 105 ? 6.781 31 12.266 1 98.38 105 ALA B CA 1
ATOM 3370 C C . ALA B 1 105 ? 8.141 31.672 12.461 1 98.38 105 ALA B C 1
ATOM 3372 O O . ALA B 1 105 ? 9.18 31.078 12.164 1 98.38 105 ALA B O 1
ATOM 3373 N N . ASN B 1 106 ? 8.086 32.875 12.977 1 97.88 106 ASN B N 1
ATOM 3374 C CA . ASN B 1 106 ? 9.328 33.594 13.227 1 97.88 106 ASN B CA 1
ATOM 3375 C C . ASN B 1 106 ? 10.195 32.875 14.258 1 97.88 106 ASN B C 1
ATOM 3377 O O . ASN B 1 106 ? 11.414 32.781 14.086 1 97.88 106 ASN B O 1
ATOM 3381 N N . LEU B 1 107 ? 9.562 32.406 15.281 1 97.25 107 LEU B N 1
ATOM 3382 C CA . LEU B 1 107 ? 10.289 31.656 16.312 1 97.25 107 LEU B CA 1
ATOM 3383 C C . LEU B 1 107 ? 11.008 30.453 15.703 1 97.25 107 LEU B C 1
ATOM 3385 O O . LEU B 1 107 ? 12.203 30.25 15.945 1 97.25 107 LEU B O 1
ATOM 3389 N N . LEU B 1 108 ? 10.273 29.688 14.938 1 98 108 LEU B N 1
ATOM 3390 C CA . LEU B 1 108 ? 10.836 28.484 14.344 1 98 108 LEU B CA 1
ATOM 3391 C C . LEU B 1 108 ? 11.961 28.828 13.367 1 98 108 LEU B C 1
ATOM 3393 O O . LEU B 1 108 ? 12.953 28.094 13.273 1 98 108 LEU B O 1
ATOM 3397 N N . PHE B 1 109 ? 11.82 29.906 12.641 1 98.06 109 PHE B N 1
ATOM 3398 C CA . PHE B 1 109 ? 12.875 30.375 11.758 1 98.06 109 PHE B CA 1
ATOM 3399 C C . PHE B 1 109 ? 14.133 30.734 12.547 1 98.06 109 PHE B C 1
ATOM 3401 O O . PHE B 1 109 ? 15.242 30.344 12.172 1 98.06 109 PHE B O 1
ATOM 3408 N N . GLU B 1 110 ? 13.938 31.422 13.625 1 97.38 110 GLU B N 1
ATOM 3409 C CA . GLU B 1 110 ? 15.039 31.844 14.484 1 97.38 110 GLU B CA 1
ATOM 3410 C C . GLU B 1 110 ? 15.742 30.641 15.109 1 97.38 110 GLU B C 1
ATOM 3412 O O . GLU B 1 110 ? 16.953 30.672 15.336 1 97.38 110 GLU B O 1
ATOM 3417 N N . LEU B 1 111 ? 14.953 29.625 15.367 1 96.75 111 LEU B N 1
ATOM 3418 C CA . LEU B 1 111 ? 15.492 28.406 15.961 1 96.75 111 LEU B CA 1
ATOM 3419 C C . LEU B 1 111 ? 16.266 27.594 14.93 1 96.75 111 LEU B C 1
ATOM 3421 O O . LEU B 1 111 ? 16.906 26.609 15.273 1 96.75 111 LEU B O 1
ATOM 3425 N N . GLY B 1 112 ? 16.125 27.906 13.609 1 95.75 112 GLY B N 1
ATOM 3426 C CA . GLY B 1 112 ? 16.984 27.344 12.586 1 95.75 112 GLY B CA 1
ATOM 3427 C C . GLY B 1 112 ? 16.359 26.156 11.875 1 95.75 112 GLY B C 1
ATOM 3428 O O . GLY B 1 112 ? 17.078 25.281 11.367 1 95.75 112 GLY B O 1
ATOM 3429 N N . LEU B 1 113 ? 15.094 26.109 11.773 1 96.19 113 LEU B N 1
ATOM 3430 C CA . LEU B 1 113 ? 14.461 25.016 11.047 1 96.19 113 LEU B CA 1
ATOM 3431 C C . LEU B 1 113 ? 14.914 25 9.594 1 96.19 113 LEU B C 1
ATOM 3433 O O . LEU B 1 113 ? 15.039 26.047 8.961 1 96.19 113 LEU B O 1
ATOM 3437 N N . SER B 1 114 ? 15.086 23.812 9.055 1 94.56 114 SER B N 1
ATOM 3438 C CA . SER B 1 114 ? 15.602 23.641 7.699 1 94.56 114 SER B CA 1
ATOM 3439 C C . SER B 1 114 ? 14.469 23.672 6.676 1 94.56 114 SER B C 1
ATOM 3441 O O . SER B 1 114 ? 14.711 23.875 5.484 1 94.56 114 SER B O 1
ATOM 3443 N N . LYS B 1 115 ? 13.266 23.375 7.055 1 97.81 115 LYS B N 1
ATOM 3444 C CA . LYS B 1 115 ? 12.086 23.391 6.191 1 97.81 115 LYS B CA 1
ATOM 3445 C C . LYS B 1 115 ? 10.828 23.688 6.992 1 97.81 115 LYS B C 1
ATOM 3447 O O . LYS B 1 115 ? 10.812 23.547 8.219 1 97.81 115 LYS B O 1
ATOM 3452 N N . PHE B 1 116 ? 9.805 24.188 6.316 1 98.62 116 PHE B N 1
ATOM 3453 C CA . PHE B 1 116 ? 8.586 24.609 6.996 1 98.62 116 PHE B CA 1
ATOM 3454 C C . PHE B 1 116 ? 7.391 23.797 6.516 1 98.62 116 PHE B C 1
ATOM 3456 O O . PHE B 1 116 ? 7.262 23.531 5.316 1 98.62 116 PHE B O 1
ATOM 3463 N N . LYS B 1 117 ? 6.652 23.359 7.461 1 98.75 117 LYS B N 1
ATOM 3464 C CA . LYS B 1 117 ? 5.391 22.672 7.207 1 98.75 117 LYS B CA 1
ATOM 3465 C C . LYS B 1 117 ? 4.203 23.609 7.387 1 98.75 117 LYS B C 1
ATOM 3467 O O . LYS B 1 117 ? 4.102 24.297 8.406 1 98.75 117 LYS B O 1
ATOM 3472 N N . ILE B 1 118 ? 3.344 23.703 6.398 1 98.81 118 ILE B N 1
ATOM 3473 C CA . ILE B 1 118 ? 2.113 24.484 6.48 1 98.81 118 ILE B CA 1
ATOM 3474 C C . ILE B 1 118 ? 0.913 23.531 6.578 1 98.81 118 ILE B C 1
ATOM 3476 O O . ILE B 1 118 ? 0.655 22.75 5.664 1 98.81 118 ILE B O 1
ATOM 3480 N N . PRO B 1 119 ? 0.177 23.641 7.699 1 98.38 119 PRO B N 1
ATOM 3481 C CA . PRO B 1 119 ? -0.953 22.719 7.875 1 98.38 119 PRO B CA 1
ATOM 3482 C C . PRO B 1 119 ? -2.164 23.109 7.031 1 98.38 119 PRO B C 1
ATOM 3484 O O . PRO B 1 119 ? -2.25 24.234 6.555 1 98.38 119 PRO B O 1
ATOM 3487 N N . SER B 1 120 ? -3.07 22.25 6.883 1 98.62 120 SER B N 1
ATOM 3488 C CA . SER B 1 120 ? -4.234 22.406 6.016 1 98.62 120 SER B CA 1
ATOM 3489 C C . SER B 1 120 ? -5.051 23.641 6.414 1 98.62 120 SER B C 1
ATOM 3491 O O . SER B 1 120 ? -5.543 24.359 5.551 1 98.62 120 SER B O 1
ATOM 3493 N N . GLY B 1 121 ? -5.176 23.875 7.648 1 97.75 121 GLY B N 1
ATOM 3494 C CA . GLY B 1 121 ? -5.992 24.984 8.117 1 97.75 121 GLY B CA 1
ATOM 3495 C C . GLY B 1 121 ? -5.43 26.344 7.746 1 97.75 121 GLY B C 1
ATOM 3496 O O . GLY B 1 121 ? -6.16 27.328 7.711 1 97.75 121 GLY B O 1
ATOM 3497 N N . GLU B 1 122 ? -4.16 26.422 7.52 1 98.44 122 GLU B N 1
ATOM 3498 C CA . GLU B 1 122 ? -3.488 27.688 7.262 1 98.44 122 GLU B CA 1
ATOM 3499 C C . GLU B 1 122 ? -3.258 27.891 5.77 1 98.44 122 GLU B C 1
ATOM 3501 O O . GLU B 1 122 ? -2.619 28.875 5.363 1 98.44 122 GLU B O 1
ATOM 3506 N N . LEU B 1 123 ? -3.781 26.969 4.965 1 98.25 123 LEU B N 1
ATOM 3507 C CA . LEU B 1 123 ? -3.646 27.047 3.514 1 98.25 123 LEU B CA 1
ATOM 3508 C C . LEU B 1 123 ? -4.238 28.344 2.977 1 98.25 123 LEU B C 1
ATOM 3510 O O . LEU B 1 123 ? -3.771 28.875 1.966 1 98.25 123 LEU B O 1
ATOM 3514 N N . THR B 1 124 ? -5.223 28.906 3.654 1 98.44 124 THR B N 1
ATOM 3515 C CA . THR B 1 124 ? -5.898 30.109 3.211 1 98.44 124 THR B CA 1
ATOM 3516 C C . THR B 1 124 ? -5.543 31.297 4.113 1 98.44 124 THR B C 1
ATOM 3518 O O . THR B 1 124 ? -6.391 32.156 4.387 1 98.44 124 THR B O 1
ATOM 3521 N N . ASN B 1 125 ? -4.379 31.328 4.617 1 98.75 125 ASN B N 1
ATOM 3522 C CA . ASN B 1 125 ? -3.877 32.375 5.484 1 98.75 125 ASN B CA 1
ATOM 3523 C C . ASN B 1 125 ? -2.777 33.188 4.801 1 98.75 125 ASN B C 1
ATOM 3525 O O . ASN B 1 125 ? -1.592 32.969 5.055 1 98.75 125 ASN B O 1
ATOM 3529 N N . LEU B 1 126 ? -3.174 34.188 4.031 1 98.75 126 LEU B N 1
ATOM 3530 C CA . LEU B 1 126 ? -2.283 34.938 3.148 1 98.75 126 LEU B CA 1
ATOM 3531 C C . LEU B 1 126 ? -1.117 35.531 3.93 1 98.75 126 LEU B C 1
ATOM 3533 O O . LEU B 1 126 ? 0.044 35.344 3.561 1 98.75 126 LEU B O 1
ATOM 3537 N N . PRO B 1 127 ? -1.331 36.25 5.074 1 98.5 127 PRO B N 1
ATOM 3538 C CA . PRO B 1 127 ? -0.197 36.844 5.789 1 98.5 127 PRO B CA 1
ATOM 3539 C C . PRO B 1 127 ? 0.804 35.812 6.277 1 98.5 127 PRO B C 1
ATOM 3541 O O . PRO B 1 127 ? 2.016 36.031 6.219 1 98.5 127 PRO B O 1
ATOM 3544 N N . LEU B 1 128 ? 0.323 34.688 6.742 1 98.69 128 LEU B N 1
ATOM 3545 C CA . LEU B 1 128 ? 1.221 33.656 7.203 1 98.69 128 LEU B CA 1
ATOM 3546 C C . LEU B 1 128 ? 1.998 33.062 6.039 1 98.69 128 LEU B C 1
ATOM 3548 O O . LEU B 1 128 ? 3.209 32.844 6.141 1 98.69 128 LEU B O 1
ATOM 3552 N N . LEU B 1 129 ? 1.271 32.781 4.93 1 98.81 129 LEU B N 1
ATOM 3553 C CA . LEU B 1 129 ? 1.91 32.219 3.742 1 98.81 129 LEU B CA 1
ATOM 3554 C C . LEU B 1 129 ? 3.029 33.125 3.248 1 98.81 129 LEU B C 1
ATOM 3556 O O . LEU B 1 129 ? 4.125 32.656 2.939 1 98.81 129 LEU B O 1
ATOM 3560 N N . ARG B 1 130 ? 2.748 34.406 3.211 1 98.69 130 ARG B N 1
ATOM 3561 C CA . ARG B 1 130 ? 3.744 35.375 2.766 1 98.69 130 ARG B CA 1
ATOM 3562 C C . ARG B 1 130 ? 4.953 35.406 3.695 1 98.69 130 ARG B C 1
ATOM 3564 O O . ARG B 1 130 ? 6.094 35.438 3.234 1 98.69 130 ARG B O 1
ATOM 3571 N N . THR B 1 131 ? 4.672 35.344 4.969 1 98.56 131 THR B N 1
ATOM 3572 C CA . THR B 1 131 ? 5.742 35.344 5.957 1 98.56 131 THR B CA 1
ATOM 3573 C C . THR B 1 131 ? 6.648 34.125 5.77 1 98.56 131 THR B C 1
ATOM 3575 O O . THR B 1 131 ? 7.875 34.281 5.711 1 98.56 131 THR B O 1
ATOM 3578 N N . ILE B 1 132 ? 6.082 32.969 5.621 1 98.69 132 ILE B N 1
ATOM 3579 C CA . ILE B 1 132 ? 6.84 31.734 5.492 1 98.69 132 ILE B CA 1
ATOM 3580 C C . ILE B 1 132 ? 7.609 31.734 4.172 1 98.69 132 ILE B C 1
ATOM 3582 O O . ILE B 1 132 ? 8.766 31.312 4.121 1 98.69 132 ILE B O 1
ATOM 3586 N N . ALA B 1 133 ? 7.004 32.188 3.084 1 98.56 133 ALA B N 1
ATOM 3587 C CA . ALA B 1 133 ? 7.664 32.281 1.782 1 98.56 133 ALA B CA 1
ATOM 3588 C C . ALA B 1 133 ? 8.93 33.125 1.856 1 98.56 133 ALA B C 1
ATOM 3590 O O . ALA B 1 133 ? 9.914 32.844 1.181 1 98.56 133 ALA B O 1
ATOM 3591 N N . LYS B 1 134 ? 8.883 34.094 2.689 1 98.12 134 LYS B N 1
ATOM 3592 C CA . LYS B 1 134 ? 9.992 35.031 2.799 1 98.12 134 LYS B CA 1
ATOM 3593 C C . LYS B 1 134 ? 11.211 34.375 3.438 1 98.12 134 LYS B C 1
ATOM 3595 O O . LYS B 1 134 ? 12.336 34.875 3.303 1 98.12 134 LYS B O 1
ATOM 3600 N N . PHE B 1 135 ? 10.992 33.281 4.188 1 98.25 135 PHE B N 1
ATOM 3601 C CA . PHE B 1 135 ? 12.102 32.594 4.82 1 98.25 135 PHE B CA 1
ATOM 3602 C C . PHE B 1 135 ? 12.969 31.891 3.775 1 98.25 135 PHE B C 1
ATOM 3604 O O . PHE B 1 135 ? 14.109 31.516 4.059 1 98.25 135 PHE B O 1
ATOM 3611 N N . LYS B 1 136 ? 12.445 31.625 2.541 1 97.88 136 LYS B N 1
ATOM 3612 C CA . LYS B 1 136 ? 13.148 31.016 1.419 1 97.88 136 LYS B CA 1
ATOM 3613 C C . LYS B 1 136 ? 13.695 29.641 1.799 1 97.88 136 LYS B C 1
ATOM 3615 O O . LYS B 1 136 ? 14.844 29.328 1.486 1 97.88 136 LYS B O 1
ATOM 3620 N N . LYS B 1 137 ? 12.945 28.922 2.602 1 98.31 137 LYS B N 1
ATOM 3621 C CA . LYS B 1 137 ? 13.25 27.547 2.971 1 98.31 137 LYS B CA 1
ATOM 3622 C C . LYS B 1 137 ? 12.297 26.578 2.287 1 98.31 137 LYS B C 1
ATOM 3624 O O . LYS B 1 137 ? 11.195 26.953 1.881 1 98.31 137 LYS B O 1
ATOM 3629 N N . PRO B 1 138 ? 12.758 25.297 2.096 1 98.62 138 PRO B N 1
ATOM 3630 C CA . PRO B 1 138 ? 11.828 24.297 1.555 1 98.62 138 PRO B CA 1
ATOM 3631 C C . PRO B 1 138 ? 10.523 24.219 2.342 1 98.62 138 PRO B C 1
ATOM 3633 O O . PRO B 1 138 ? 10.523 24.391 3.564 1 98.62 138 PRO B O 1
ATOM 3636 N N . ILE B 1 139 ? 9.406 23.922 1.597 1 98.75 139 ILE B N 1
ATOM 3637 C CA . ILE B 1 139 ? 8.078 23.953 2.195 1 98.75 139 ILE B CA 1
ATOM 3638 C C . ILE B 1 139 ? 7.367 22.625 1.938 1 98.75 139 ILE B C 1
ATOM 3640 O O . ILE B 1 139 ? 7.461 22.062 0.843 1 98.75 139 ILE B O 1
ATOM 3644 N N . ILE B 1 140 ? 6.707 22.141 2.943 1 98.88 140 ILE B N 1
ATOM 3645 C CA . ILE B 1 140 ? 5.734 21.062 2.838 1 98.88 140 ILE B CA 1
ATOM 3646 C C . ILE B 1 140 ? 4.336 21.594 3.139 1 98.88 140 ILE B C 1
ATOM 3648 O O . ILE B 1 140 ? 4.07 22.078 4.242 1 98.88 140 ILE B O 1
ATOM 3652 N N . LEU B 1 141 ? 3.438 21.531 2.158 1 98.88 141 LEU B N 1
ATOM 3653 C CA . LEU B 1 141 ? 2.107 22.125 2.252 1 98.88 141 LEU B CA 1
ATOM 3654 C C . LEU B 1 141 ? 1.034 21.047 2.293 1 98.88 141 LEU B C 1
ATOM 3656 O O . LEU B 1 141 ? 0.917 20.234 1.36 1 98.88 141 LEU B O 1
ATOM 3660 N N . SER B 1 142 ? 0.266 20.984 3.34 1 98.88 142 SER B N 1
ATOM 3661 C CA . SER B 1 142 ? -0.885 20.094 3.395 1 98.88 142 SER B CA 1
ATOM 3662 C C . SER B 1 142 ? -2.135 20.766 2.838 1 98.88 142 SER B C 1
ATOM 3664 O O . SER B 1 142 ? -2.312 21.984 2.982 1 98.88 142 SER B O 1
ATOM 3666 N N . THR B 1 143 ? -3.084 19.922 2.373 1 98.88 143 THR B N 1
ATOM 3667 C CA . THR B 1 143 ? -4.152 20.547 1.597 1 98.88 143 THR B CA 1
ATOM 3668 C C . THR B 1 143 ? -5.512 19.984 2.012 1 98.88 143 THR B C 1
ATOM 3670 O O . THR B 1 143 ? -6.43 19.906 1.194 1 98.88 143 THR B O 1
ATOM 3673 N N . GLY B 1 144 ? -5.648 19.516 3.238 1 98.75 144 GLY B N 1
ATOM 3674 C CA . GLY B 1 144 ? -6.965 19.125 3.723 1 98.75 144 GLY B CA 1
ATOM 3675 C C . GLY B 1 144 ? -8 20.219 3.557 1 98.75 144 GLY B C 1
ATOM 3676 O O . GLY B 1 144 ? -7.691 21.406 3.709 1 98.75 144 GLY B O 1
ATOM 3677 N N . MET B 1 145 ? -9.219 19.859 3.232 1 98.56 145 MET B N 1
ATOM 3678 C CA . MET B 1 145 ? -10.359 20.781 3.145 1 98.56 145 MET B CA 1
ATOM 3679 C C . MET B 1 145 ? -10.25 21.656 1.908 1 98.56 145 MET B C 1
ATOM 3681 O O . MET B 1 145 ? -11.102 22.516 1.684 1 98.56 145 MET B O 1
ATOM 3685 N N . ALA B 1 146 ? -9.305 21.516 1.087 1 98.75 146 ALA B N 1
ATOM 3686 C CA . ALA B 1 146 ? -9.023 22.484 0.04 1 98.75 146 ALA B CA 1
ATOM 3687 C C . ALA B 1 146 ? -9.594 22.031 -1.301 1 98.75 146 ALA B C 1
ATOM 3689 O O . ALA B 1 146 ? -9.727 20.828 -1.551 1 98.75 146 ALA B O 1
ATOM 3690 N N . THR B 1 147 ? -9.953 22.969 -2.141 1 98.5 147 THR B N 1
ATOM 3691 C CA . THR B 1 147 ? -10.141 22.766 -3.57 1 98.5 147 THR B CA 1
ATOM 3692 C C . THR B 1 147 ? -8.82 22.938 -4.32 1 98.5 147 THR B C 1
ATOM 3694 O O . THR B 1 147 ? -7.859 23.484 -3.771 1 98.5 147 THR B O 1
ATOM 3697 N N . MET B 1 148 ? -8.836 22.484 -5.59 1 98.69 148 MET B N 1
ATOM 3698 C CA . MET B 1 148 ? -7.645 22.672 -6.414 1 98.69 148 MET B CA 1
ATOM 3699 C C . MET B 1 148 ? -7.328 24.156 -6.578 1 98.69 148 MET B C 1
ATOM 3701 O O . MET B 1 148 ? -6.16 24.547 -6.555 1 98.69 148 MET B O 1
ATOM 3705 N N . ALA B 1 149 ? -8.344 25 -6.672 1 98.62 149 ALA B N 1
ATOM 3706 C CA . ALA B 1 149 ? -8.164 26.438 -6.84 1 98.62 149 ALA B CA 1
ATOM 3707 C C . ALA B 1 149 ? -7.488 27.047 -5.617 1 98.62 149 ALA B C 1
ATOM 3709 O O . ALA B 1 149 ? -6.602 27.891 -5.75 1 98.62 149 ALA B O 1
ATOM 3710 N N . GLU B 1 150 ? -7.875 26.625 -4.473 1 98.81 150 GLU B N 1
ATOM 3711 C CA . GLU B 1 150 ? -7.277 27.141 -3.244 1 98.81 150 GLU B CA 1
ATOM 3712 C C . GLU B 1 150 ? -5.809 26.734 -3.137 1 98.81 150 GLU B C 1
ATOM 3714 O O . GLU B 1 150 ? -4.988 27.5 -2.629 1 98.81 150 GLU B O 1
ATOM 3719 N N . ILE B 1 151 ? -5.531 25.547 -3.588 1 98.94 151 ILE B N 1
ATOM 3720 C CA . ILE B 1 151 ? -4.141 25.109 -3.594 1 98.94 151 ILE B CA 1
ATOM 3721 C C . ILE B 1 151 ? -3.326 25.969 -4.547 1 98.94 151 ILE B C 1
ATOM 3723 O O . ILE B 1 151 ? -2.211 26.391 -4.219 1 98.94 151 ILE B O 1
ATOM 3727 N N . TRP B 1 152 ? -3.92 26.312 -5.691 1 98.75 152 TRP B N 1
ATOM 3728 C CA . TRP B 1 152 ? -3.258 27.188 -6.648 1 98.75 152 TRP B CA 1
ATOM 3729 C C . TRP B 1 152 ? -2.945 28.547 -6.02 1 98.75 152 TRP B C 1
ATOM 3731 O O . TRP B 1 152 ? -1.848 29.078 -6.191 1 98.75 152 TRP B O 1
ATOM 3741 N N . ASP B 1 153 ? -3.877 29.047 -5.293 1 98.75 153 ASP B N 1
ATOM 3742 C CA . ASP B 1 153 ? -3.682 30.344 -4.656 1 98.75 153 ASP B CA 1
ATOM 3743 C C . ASP B 1 153 ? -2.506 30.312 -3.682 1 98.75 153 ASP B C 1
ATOM 3745 O O . ASP B 1 153 ? -1.622 31.172 -3.732 1 98.75 153 ASP B O 1
ATOM 3749 N N . ALA B 1 154 ? -2.496 29.344 -2.822 1 98.88 154 ALA B N 1
ATOM 3750 C CA . ALA B 1 154 ? -1.417 29.203 -1.847 1 98.88 154 ALA B CA 1
ATOM 3751 C C . ALA B 1 154 ? -0.078 28.969 -2.541 1 98.88 154 ALA B C 1
ATOM 3753 O O . ALA B 1 154 ? 0.93 29.578 -2.184 1 98.88 154 ALA B O 1
ATOM 3754 N N . PHE B 1 155 ? -0.103 28.109 -3.535 1 98.81 155 PHE B N 1
ATOM 3755 C CA . PHE B 1 155 ? 1.094 27.75 -4.293 1 98.81 155 PHE B CA 1
ATOM 3756 C C . PHE B 1 155 ? 1.713 28.984 -4.93 1 98.81 155 PHE B C 1
ATOM 3758 O O . PHE B 1 155 ? 2.928 29.188 -4.867 1 98.81 155 PHE B O 1
ATOM 3765 N N . ASN B 1 156 ? 0.861 29.797 -5.523 1 98.56 156 ASN B N 1
ATOM 3766 C CA . ASN B 1 156 ? 1.342 31 -6.191 1 98.56 156 ASN B CA 1
ATOM 3767 C C . ASN B 1 156 ? 2.014 31.953 -5.207 1 98.56 156 ASN B C 1
ATOM 3769 O O . ASN B 1 156 ? 3.006 32.594 -5.543 1 98.56 156 ASN B O 1
ATOM 3773 N N . ILE B 1 157 ? 1.517 32.031 -4.047 1 98.56 157 ILE B N 1
ATOM 3774 C CA . ILE B 1 157 ? 2.084 32.875 -3.012 1 98.56 157 ILE B CA 1
ATOM 3775 C C . ILE B 1 157 ? 3.449 32.344 -2.588 1 98.56 157 ILE B C 1
ATOM 3777 O O . ILE B 1 157 ? 4.426 33.094 -2.52 1 98.56 157 ILE B O 1
ATOM 3781 N N . LEU B 1 158 ? 3.521 31.047 -2.342 1 98.62 158 LEU B N 1
ATOM 3782 C CA . LEU B 1 158 ? 4.746 30.406 -1.862 1 98.62 158 LEU B CA 1
ATOM 3783 C C . LEU B 1 158 ? 5.828 30.453 -2.936 1 98.62 158 LEU B C 1
ATOM 3785 O O . LEU B 1 158 ? 6.992 30.734 -2.643 1 98.62 158 LEU B O 1
ATOM 3789 N N . ASN B 1 159 ? 5.449 30.219 -4.195 1 97.94 159 ASN B N 1
ATOM 3790 C CA . ASN B 1 159 ? 6.387 30.078 -5.305 1 97.94 159 ASN B CA 1
ATOM 3791 C C . ASN B 1 159 ? 6.949 31.438 -5.73 1 97.94 159 ASN B C 1
ATOM 3793 O O . ASN B 1 159 ? 7.832 31.516 -6.586 1 97.94 159 ASN B O 1
ATOM 3797 N N . THR B 1 160 ? 6.512 32.5 -5.152 1 97.25 160 THR B N 1
ATOM 3798 C CA . THR B 1 160 ? 7.113 33.812 -5.383 1 97.25 160 THR B CA 1
ATOM 3799 C C . THR B 1 160 ? 8.555 33.844 -4.871 1 97.25 160 THR B C 1
ATOM 3801 O O . THR B 1 160 ? 9.406 34.531 -5.441 1 97.25 160 THR B O 1
ATOM 3804 N N . ASN B 1 161 ? 8.789 33.031 -3.762 1 97.31 161 ASN B N 1
ATOM 3805 C CA . ASN B 1 161 ? 10.094 33.125 -3.115 1 97.31 161 ASN B CA 1
ATOM 3806 C C . ASN B 1 161 ? 10.734 31.766 -2.928 1 97.31 161 ASN B C 1
ATOM 3808 O O . ASN B 1 161 ? 11.898 31.656 -2.553 1 97.31 161 ASN B O 1
ATOM 3812 N N . VAL B 1 162 ? 9.977 30.75 -3.094 1 97.81 162 VAL B N 1
ATOM 3813 C CA . VAL B 1 162 ? 10.477 29.391 -2.914 1 97.81 162 VAL B CA 1
ATOM 3814 C C . VAL B 1 162 ? 10.5 28.672 -4.262 1 97.81 162 VAL B C 1
ATOM 3816 O O . VAL B 1 162 ? 9.516 28.703 -5.004 1 97.81 162 VAL B O 1
ATOM 3819 N N . ALA B 1 163 ? 11.625 28.031 -4.562 1 97.44 163 ALA B N 1
ATOM 3820 C CA . ALA B 1 163 ? 11.781 27.328 -5.836 1 97.44 163 ALA B CA 1
ATOM 3821 C C . ALA B 1 163 ? 10.836 26.141 -5.926 1 97.44 163 ALA B C 1
ATOM 3823 O O . ALA B 1 163 ? 10.516 25.516 -4.91 1 97.44 163 ALA B O 1
ATOM 3824 N N . LEU B 1 164 ? 10.469 25.875 -7.125 1 96.94 164 LEU B N 1
ATOM 3825 C CA . LEU B 1 164 ? 9.523 24.797 -7.406 1 96.94 164 LEU B CA 1
ATOM 3826 C C . LEU B 1 164 ? 10 23.484 -6.797 1 96.94 164 LEU B C 1
ATOM 3828 O O . LEU B 1 164 ? 9.211 22.734 -6.211 1 96.94 164 LEU B O 1
ATOM 3832 N N . GLU B 1 165 ? 11.266 23.188 -6.871 1 97 165 GLU B N 1
ATOM 3833 C CA . GLU B 1 165 ? 11.844 21.922 -6.406 1 97 165 GLU B CA 1
ATOM 3834 C C . GLU B 1 165 ? 11.828 21.844 -4.883 1 97 165 GLU B C 1
ATOM 3836 O O . GLU B 1 165 ? 12.008 20.766 -4.312 1 97 165 GLU B O 1
ATOM 3841 N N . ASP B 1 166 ? 11.57 22.984 -4.215 1 98.25 166 ASP B N 1
ATOM 3842 C CA . ASP B 1 166 ? 11.602 23.047 -2.756 1 98.25 166 ASP B CA 1
ATOM 3843 C C . ASP B 1 166 ? 10.188 23.062 -2.178 1 98.25 166 ASP B C 1
ATOM 3845 O O . ASP B 1 166 ? 10.008 23.25 -0.973 1 98.25 166 ASP B O 1
ATOM 3849 N N . ILE B 1 167 ? 9.18 22.875 -3.039 1 98.75 167 ILE B N 1
ATOM 3850 C CA . ILE B 1 167 ? 7.801 22.828 -2.58 1 98.75 167 ILE B CA 1
ATOM 3851 C C . ILE B 1 167 ? 7.258 21.406 -2.746 1 98.75 167 ILE B C 1
ATOM 3853 O O . ILE B 1 167 ? 7.309 20.844 -3.84 1 98.75 167 ILE B O 1
ATOM 3857 N N . THR B 1 168 ? 6.852 20.828 -1.676 1 98.81 168 THR B N 1
ATOM 3858 C CA . THR B 1 168 ? 6.148 19.562 -1.663 1 98.81 168 THR B CA 1
ATOM 3859 C C . THR B 1 168 ? 4.707 19.734 -1.192 1 98.81 168 THR B C 1
ATOM 3861 O O . THR B 1 168 ? 4.457 20.422 -0.192 1 98.81 168 THR B O 1
ATOM 3864 N N . ILE B 1 169 ? 3.768 19.188 -1.905 1 98.94 169 ILE B N 1
ATOM 3865 C CA . ILE B 1 169 ? 2.363 19.328 -1.533 1 98.94 169 ILE B CA 1
ATOM 3866 C C . ILE B 1 169 ? 1.817 17.984 -1.073 1 98.94 169 ILE B C 1
ATOM 3868 O O . ILE B 1 169 ? 1.938 16.984 -1.784 1 98.94 169 ILE B O 1
ATOM 3872 N N . LEU B 1 170 ? 1.287 17.938 0.097 1 98.94 170 LEU B N 1
ATOM 3873 C CA . LEU B 1 170 ? 0.681 16.734 0.648 1 98.94 170 LEU B CA 1
ATOM 3874 C C . LEU B 1 170 ? -0.837 16.781 0.516 1 98.94 170 LEU B C 1
ATOM 3876 O O . LEU B 1 170 ? -1.481 17.703 1.018 1 98.94 170 LEU B O 1
ATOM 3880 N N . HIS B 1 171 ? -1.374 15.766 -0.15 1 98.94 171 HIS B N 1
ATOM 3881 C CA . HIS B 1 171 ? -2.807 15.539 0.002 1 98.94 171 HIS B CA 1
ATOM 3882 C C . HIS B 1 171 ? -3.152 15.133 1.433 1 98.94 171 HIS B C 1
ATOM 3884 O O . HIS B 1 171 ? -2.336 14.523 2.123 1 98.94 171 HIS B O 1
ATOM 3890 N N . ALA B 1 172 ? -4.34 15.57 1.864 1 98.62 172 ALA B N 1
ATOM 3891 C CA . ALA B 1 172 ? -4.777 15.281 3.227 1 98.62 172 ALA B CA 1
ATOM 3892 C C . ALA B 1 172 ? -6.289 15.422 3.361 1 98.62 172 ALA B C 1
ATOM 3894 O O . ALA B 1 172 ? -6.938 16.047 2.52 1 98.62 172 ALA B O 1
ATOM 3895 N N . ASN B 1 173 ? -6.832 14.766 4.289 1 98.5 173 ASN B N 1
ATOM 3896 C CA . ASN B 1 173 ? -8.195 14.945 4.773 1 98.5 173 ASN B CA 1
ATOM 3897 C C . ASN B 1 173 ? -8.219 15.336 6.25 1 98.5 173 ASN B C 1
ATOM 3899 O O . ASN B 1 173 ? -7.605 14.664 7.082 1 98.5 173 ASN B O 1
ATOM 3903 N N . THR B 1 174 ? -8.898 16.422 6.555 1 97.81 174 THR B N 1
ATOM 3904 C CA . THR B 1 174 ? -8.898 16.953 7.91 1 97.81 174 THR B CA 1
ATOM 3905 C C . THR B 1 174 ? -10.047 16.359 8.727 1 97.81 174 THR B C 1
ATOM 3907 O O . THR B 1 174 ? -10.977 17.078 9.109 1 97.81 174 THR B O 1
ATOM 3910 N N . GLU B 1 175 ? -10.117 15.164 8.93 1 97.25 175 GLU B N 1
ATOM 3911 C CA . GLU B 1 175 ? -10.961 14.391 9.828 1 97.25 175 GLU B CA 1
ATOM 3912 C C . GLU B 1 175 ? -10.148 13.352 10.594 1 97.25 175 GLU B C 1
ATOM 3914 O O . GLU B 1 175 ? -9.266 12.703 10.031 1 97.25 175 GLU B O 1
ATOM 3919 N N . TYR B 1 176 ? -10.477 13.234 11.945 1 94.56 176 TYR B N 1
ATOM 3920 C CA . TYR B 1 176 ? -9.641 12.43 12.828 1 94.56 176 TYR B CA 1
ATOM 3921 C C . TYR B 1 176 ? -10.469 11.398 13.586 1 94.56 176 TYR B C 1
ATOM 3923 O O . TYR B 1 176 ? -11.023 11.703 14.648 1 94.56 176 TYR B O 1
ATOM 3931 N N . PRO B 1 177 ? -10.586 10.195 13.094 1 96.56 177 PRO B N 1
ATOM 3932 C CA . PRO B 1 177 ? -9.891 9.672 11.922 1 96.56 177 PRO B CA 1
ATOM 3933 C C . PRO B 1 177 ? -10.641 9.945 10.617 1 96.56 177 PRO B C 1
ATOM 3935 O O . PRO B 1 177 ? -11.859 10.133 10.633 1 96.56 177 PRO B O 1
ATOM 3938 N N . THR B 1 178 ? -9.875 9.922 9.523 1 98.25 178 THR B N 1
ATOM 3939 C CA . THR B 1 178 ? -10.461 10.016 8.195 1 98.25 178 THR B CA 1
ATOM 3940 C C . THR B 1 178 ? -11.102 8.695 7.793 1 98.25 178 THR B C 1
ATOM 3942 O O . THR B 1 178 ? -10.453 7.648 7.828 1 98.25 178 THR B O 1
ATOM 3945 N N . PRO B 1 179 ? -12.445 8.758 7.398 1 98.31 179 PRO B N 1
ATOM 3946 C CA . PRO B 1 179 ? -12.992 7.547 6.777 1 98.31 179 PRO B CA 1
ATOM 3947 C C . PRO B 1 179 ? -12.273 7.172 5.484 1 98.31 179 PRO B C 1
ATOM 3949 O O . PRO B 1 179 ? -11.914 8.055 4.695 1 98.31 179 PRO B O 1
ATOM 3952 N N . PHE B 1 180 ? -12.125 5.883 5.285 1 98.5 180 PHE B N 1
ATOM 3953 C CA . PHE B 1 180 ? -11.367 5.43 4.125 1 98.5 180 PHE B CA 1
ATOM 3954 C C . PHE B 1 180 ? -11.984 5.949 2.834 1 98.5 180 PHE B C 1
ATOM 3956 O O . PHE B 1 180 ? -11.266 6.348 1.913 1 98.5 180 PHE B O 1
ATOM 3963 N N . CYS B 1 181 ? -13.289 6 2.713 1 98.25 181 CYS B N 1
ATOM 3964 C CA . CYS B 1 181 ? -13.977 6.395 1.488 1 98.25 181 CYS B CA 1
ATOM 3965 C C . CYS B 1 181 ? -13.766 7.875 1.198 1 98.25 181 CYS B C 1
ATOM 3967 O O . CYS B 1 181 ? -14.047 8.344 0.093 1 98.25 181 CYS B O 1
ATOM 3969 N N . ASP B 1 182 ? -13.188 8.664 2.174 1 98.62 182 ASP B N 1
ATOM 3970 C CA . ASP B 1 182 ? -13 10.102 2.008 1 98.62 182 ASP B CA 1
ATOM 3971 C C . ASP B 1 182 ? -11.531 10.43 1.749 1 98.62 182 ASP B C 1
ATOM 3973 O O . ASP B 1 182 ? -11.164 11.602 1.649 1 98.62 182 ASP B O 1
ATOM 3977 N N . VAL B 1 183 ? -10.711 9.43 1.645 1 98.75 183 VAL B N 1
ATOM 3978 C CA . VAL B 1 183 ? -9.266 9.625 1.506 1 98.75 183 VAL B CA 1
ATOM 3979 C C . VAL B 1 183 ? -8.953 10.203 0.128 1 98.75 183 VAL B C 1
ATOM 3981 O O . VAL B 1 183 ? -8.359 11.273 0.02 1 98.75 183 VAL B O 1
ATOM 3984 N N . ASN B 1 184 ? -9.359 9.508 -0.943 1 98.62 184 ASN B N 1
ATOM 3985 C CA . ASN B 1 184 ? -9.164 9.906 -2.332 1 98.62 184 ASN B CA 1
ATOM 3986 C C . ASN B 1 184 ? -7.68 10.031 -2.672 1 98.62 184 ASN B C 1
ATOM 3988 O O . ASN B 1 184 ? -7.23 11.078 -3.133 1 98.62 184 ASN B O 1
ATOM 3992 N N . LEU B 1 185 ? -6.93 8.938 -2.582 1 98.75 185 LEU B N 1
ATOM 3993 C CA . LEU B 1 185 ? -5.488 8.93 -2.812 1 98.75 185 LEU B CA 1
ATOM 3994 C C . LEU B 1 185 ? -5.16 9.383 -4.23 1 98.75 185 LEU B C 1
ATOM 3996 O O . LEU B 1 185 ? -4.098 9.961 -4.469 1 98.75 185 LEU B O 1
ATOM 4000 N N . LYS B 1 186 ? -6.047 9.195 -5.129 1 98.69 186 LYS B N 1
ATOM 4001 C CA . LYS B 1 186 ? -5.793 9.617 -6.504 1 98.69 186 LYS B CA 1
ATOM 4002 C C . LYS B 1 186 ? -5.68 11.141 -6.598 1 98.69 186 LYS B C 1
ATOM 4004 O O . LYS B 1 186 ? -5.023 11.664 -7.5 1 98.69 186 LYS B O 1
ATOM 4009 N N . ALA B 1 187 ? -6.281 11.852 -5.668 1 98.88 187 ALA B N 1
ATOM 4010 C CA . ALA B 1 187 ? -6.137 13.297 -5.629 1 98.88 187 ALA B CA 1
ATOM 4011 C C . ALA B 1 187 ? -4.691 13.695 -5.34 1 98.88 187 ALA B C 1
ATOM 4013 O O . ALA B 1 187 ? -4.215 14.727 -5.832 1 98.88 187 ALA B O 1
ATOM 4014 N N . MET B 1 188 ? -4.004 12.883 -4.578 1 98.88 188 MET B N 1
ATOM 4015 C CA . MET B 1 188 ? -2.582 13.102 -4.32 1 98.88 188 MET B CA 1
ATOM 4016 C C . MET B 1 188 ? -1.792 13.148 -5.621 1 98.88 188 MET B C 1
ATOM 4018 O O . MET B 1 188 ? -0.997 14.062 -5.836 1 98.88 188 MET B O 1
ATOM 4022 N N . VAL B 1 189 ? -2.074 12.234 -6.477 1 98.75 189 VAL B N 1
ATOM 4023 C CA . VAL B 1 189 ? -1.396 12.133 -7.762 1 98.75 189 VAL B CA 1
ATOM 4024 C C . VAL B 1 189 ? -1.78 13.32 -8.641 1 98.75 189 VAL B C 1
ATOM 4026 O O . VAL B 1 189 ? -0.923 13.914 -9.297 1 98.75 189 VAL B O 1
ATOM 4029 N N . SER B 1 190 ? -3.074 13.695 -8.648 1 98.81 190 SER B N 1
ATOM 4030 C CA . SER B 1 190 ? -3.559 14.836 -9.414 1 98.81 190 SER B CA 1
ATOM 4031 C C . SER B 1 190 ? -2.84 16.109 -9.016 1 98.81 190 SER B C 1
ATOM 4033 O O . SER B 1 190 ? -2.488 16.938 -9.867 1 98.81 190 SER B O 1
ATOM 4035 N N . ILE B 1 191 ? -2.658 16.266 -7.723 1 98.88 191 ILE B N 1
ATOM 4036 C CA . ILE B 1 191 ? -1.982 17.453 -7.203 1 98.88 191 ILE B CA 1
ATOM 4037 C C . ILE B 1 191 ? -0.554 17.516 -7.742 1 98.88 191 ILE B C 1
ATOM 4039 O O . ILE B 1 191 ? -0.109 18.547 -8.242 1 98.88 191 ILE B O 1
ATOM 4043 N N . GLY B 1 192 ? 0.168 16.391 -7.672 1 98.38 192 GLY B N 1
ATOM 4044 C CA . GLY B 1 192 ? 1.52 16.344 -8.203 1 98.38 192 GLY B CA 1
ATOM 4045 C C . GLY B 1 192 ? 1.593 16.703 -9.672 1 98.38 192 GLY B C 1
ATOM 4046 O O . GLY B 1 192 ? 2.455 17.469 -10.086 1 98.38 192 GLY B O 1
ATOM 4047 N N . ALA B 1 193 ? 0.665 16.172 -10.422 1 98.25 193 ALA B N 1
ATOM 4048 C CA . ALA B 1 193 ? 0.644 16.406 -11.867 1 98.25 193 ALA B CA 1
ATOM 4049 C C . ALA B 1 193 ? 0.327 17.859 -12.188 1 98.25 193 ALA B C 1
ATOM 4051 O O . ALA B 1 193 ? 0.906 18.438 -13.109 1 98.25 193 ALA B O 1
ATOM 4052 N N . GLU B 1 194 ? -0.594 18.375 -11.438 1 98.44 194 GLU B N 1
ATOM 4053 C CA . GLU B 1 194 ? -1.068 19.734 -11.68 1 98.44 194 GLU B CA 1
ATOM 4054 C C . GLU B 1 194 ? 0.032 20.766 -11.414 1 98.44 194 GLU B C 1
ATOM 4056 O O . GLU B 1 194 ? 0.208 21.703 -12.188 1 98.44 194 GLU B O 1
ATOM 4061 N N . PHE B 1 195 ? 0.83 20.578 -10.414 1 98.5 195 PHE B N 1
ATOM 4062 C CA . PHE B 1 195 ? 1.739 21.625 -9.961 1 98.5 195 PHE B CA 1
ATOM 4063 C C . PHE B 1 195 ? 3.174 21.312 -10.367 1 98.5 195 PHE B C 1
ATOM 4065 O O . PHE B 1 195 ? 4.047 22.188 -10.305 1 98.5 195 PHE B O 1
ATOM 4072 N N . GLY B 1 196 ? 3.422 20.031 -10.781 1 97.62 196 GLY B N 1
ATOM 4073 C CA . GLY B 1 196 ? 4.766 19.641 -11.172 1 97.62 196 GLY B CA 1
ATOM 4074 C C . GLY B 1 196 ? 5.754 19.656 -10.023 1 97.62 196 GLY B C 1
ATOM 4075 O O . GLY B 1 196 ? 6.91 20.047 -10.195 1 97.62 196 GLY B O 1
ATOM 4076 N N . VAL B 1 197 ? 5.297 19.359 -8.82 1 97.94 197 VAL B N 1
ATOM 4077 C CA . VAL B 1 197 ? 6.125 19.359 -7.621 1 97.94 197 VAL B CA 1
ATOM 4078 C C . VAL B 1 197 ? 6.117 17.953 -6.996 1 97.94 197 VAL B C 1
ATOM 4080 O O . VAL B 1 197 ? 5.316 17.109 -7.379 1 97.94 197 VAL B O 1
ATOM 4083 N N . LYS B 1 198 ? 7.051 17.719 -6.059 1 98.12 198 LYS B N 1
ATOM 4084 C CA . LYS B 1 198 ? 6.945 16.547 -5.203 1 98.12 198 LYS B CA 1
ATOM 4085 C C . LYS B 1 198 ? 5.625 16.547 -4.434 1 98.12 198 LYS B C 1
ATOM 4087 O O . LYS B 1 198 ? 5.113 17.594 -4.062 1 98.12 198 LYS B O 1
ATOM 4092 N N . PHE B 1 199 ? 5.078 15.383 -4.293 1 98.81 199 PHE B N 1
ATOM 4093 C CA . PHE B 1 199 ? 3.812 15.273 -3.572 1 98.81 199 PHE B CA 1
ATOM 4094 C C . PHE B 1 199 ? 3.844 14.102 -2.598 1 98.81 199 PHE B C 1
ATOM 4096 O O . PHE B 1 199 ? 4.746 13.266 -2.648 1 98.81 199 PHE B O 1
ATOM 4103 N N . GLY B 1 200 ? 2.959 14.086 -1.665 1 98.88 200 GLY B N 1
ATOM 4104 C CA . GLY B 1 200 ? 2.816 13.039 -0.667 1 98.88 200 GLY B CA 1
ATOM 4105 C C . GLY B 1 200 ? 1.465 13.047 0.019 1 98.88 200 GLY B C 1
ATOM 4106 O O . GLY B 1 200 ? 0.491 13.578 -0.521 1 98.88 200 GLY B O 1
ATOM 4107 N N . TYR B 1 201 ? 1.472 12.422 1.144 1 98.94 201 TYR B N 1
ATOM 4108 C CA . TYR B 1 201 ? 0.194 12.25 1.826 1 98.94 201 TYR B CA 1
ATOM 4109 C C . TYR B 1 201 ? 0.344 12.461 3.328 1 98.94 201 TYR B C 1
ATOM 4111 O O . TYR B 1 201 ? 1.248 11.898 3.953 1 98.94 201 TYR B O 1
ATOM 4119 N N . SER B 1 202 ? -0.431 13.359 3.912 1 98.88 202 SER B N 1
ATOM 4120 C CA . SER B 1 202 ? -0.605 13.5 5.355 1 98.88 202 SER B CA 1
ATOM 4121 C C . SER B 1 202 ? -1.803 12.695 5.848 1 98.88 202 SER B C 1
ATOM 4123 O O . SER B 1 202 ? -2.951 13.062 5.598 1 98.88 202 SER B O 1
ATOM 4125 N N . ASP B 1 203 ? -1.55 11.672 6.605 1 98.56 203 ASP B N 1
ATOM 4126 C CA . ASP B 1 203 ? -2.545 10.625 6.801 1 98.56 203 ASP B CA 1
ATOM 4127 C C . ASP B 1 203 ? -3.182 10.719 8.188 1 98.56 203 ASP B C 1
ATOM 4129 O O . ASP B 1 203 ? -2.477 10.836 9.195 1 98.56 203 ASP B O 1
ATOM 4133 N N . HIS B 1 204 ? -4.539 10.609 8.18 1 98.19 204 HIS B N 1
ATOM 4134 C CA . HIS B 1 204 ? -5.293 10.586 9.43 1 98.19 204 HIS B CA 1
ATOM 4135 C C . HIS B 1 204 ? -6.191 9.359 9.508 1 98.19 204 HIS B C 1
ATOM 4137 O O . HIS B 1 204 ? -7.129 9.328 10.312 1 98.19 204 HIS B O 1
ATOM 4143 N N . THR B 1 205 ? -6.012 8.398 8.617 1 98.25 205 THR B N 1
ATOM 4144 C CA . THR B 1 205 ? -6.766 7.148 8.68 1 98.25 205 THR B CA 1
ATOM 4145 C C . THR B 1 205 ? -6.219 6.238 9.773 1 98.25 205 THR B C 1
ATOM 4147 O O . THR B 1 205 ? -5.129 6.477 10.297 1 98.25 205 THR B O 1
ATOM 4150 N N . LEU B 1 206 ? -7.039 5.211 10.078 1 97.25 206 LEU B N 1
ATOM 4151 C CA . LEU B 1 206 ? -6.555 4.191 11.008 1 97.25 206 LEU B CA 1
ATOM 4152 C C . LEU B 1 206 ? -5.656 3.191 10.289 1 97.25 206 LEU B C 1
ATOM 4154 O O . LEU B 1 206 ? -5.91 2.836 9.133 1 97.25 206 LEU B O 1
ATOM 4158 N N . GLY B 1 207 ? -4.609 2.812 10.984 1 97.19 207 GLY B N 1
ATOM 4159 C CA . GLY B 1 207 ? -3.764 1.752 10.461 1 97.19 207 GLY B CA 1
ATOM 4160 C C . GLY B 1 207 ? -2.682 2.26 9.523 1 97.19 207 GLY B C 1
ATOM 4161 O O . GLY B 1 207 ? -2.367 3.451 9.516 1 97.19 207 GLY B O 1
ATOM 4162 N N . ILE B 1 208 ? -2.016 1.305 8.781 1 98.5 208 ILE B N 1
ATOM 4163 C CA . ILE B 1 208 ? -0.819 1.678 8.031 1 98.5 208 ILE B CA 1
ATOM 4164 C C . ILE B 1 208 ? -1.027 1.393 6.547 1 98.5 208 ILE B C 1
ATOM 4166 O O . ILE B 1 208 ? -0.12 1.595 5.738 1 98.5 208 ILE B O 1
ATOM 4170 N N . ALA B 1 209 ? -2.234 0.944 6.109 1 98.75 209 ALA B N 1
ATOM 4171 C CA . ALA B 1 209 ? -2.486 0.533 4.73 1 98.75 209 ALA B CA 1
ATOM 4172 C C . ALA B 1 209 ? -2.4 1.723 3.781 1 98.75 209 ALA B C 1
ATOM 4174 O O . ALA B 1 209 ? -1.779 1.634 2.719 1 98.75 209 ALA B O 1
ATOM 4175 N N . VAL B 1 210 ? -2.957 2.863 4.168 1 98.88 210 VAL B N 1
ATOM 4176 C CA . VAL B 1 210 ? -3.1 4.004 3.273 1 98.88 210 VAL B CA 1
ATOM 4177 C C . VAL B 1 210 ? -1.73 4.633 3.014 1 98.88 210 VAL B C 1
ATOM 4179 O O . VAL B 1 210 ? -1.38 4.918 1.866 1 98.88 210 VAL B O 1
ATOM 4182 N N . PRO B 1 211 ? -0.891 4.801 4.082 1 98.88 211 PRO B N 1
ATOM 4183 C CA . PRO B 1 211 ? 0.458 5.293 3.797 1 98.88 211 PRO B CA 1
ATOM 4184 C C . PRO B 1 211 ? 1.225 4.391 2.83 1 98.88 211 PRO B C 1
ATOM 4186 O O . PRO B 1 211 ? 1.929 4.887 1.946 1 98.88 211 PRO B O 1
ATOM 4189 N N . ILE B 1 212 ? 1.106 3.129 2.971 1 98.81 212 ILE B N 1
ATOM 4190 C CA . ILE B 1 212 ? 1.792 2.18 2.1 1 98.81 212 ILE B CA 1
ATOM 4191 C C . ILE B 1 212 ? 1.287 2.338 0.666 1 98.81 212 ILE B C 1
ATOM 4193 O O . ILE B 1 212 ? 2.082 2.422 -0.273 1 98.81 212 ILE B O 1
ATOM 4197 N N . ALA B 1 213 ? 0.004 2.404 0.51 1 98.88 213 ALA B N 1
ATOM 4198 C CA . ALA B 1 213 ? -0.611 2.594 -0.802 1 98.88 213 ALA B CA 1
ATOM 4199 C C . ALA B 1 213 ? -0.174 3.916 -1.428 1 98.88 213 ALA B C 1
ATOM 4201 O O . ALA B 1 213 ? 0.07 3.986 -2.635 1 98.88 213 ALA B O 1
ATOM 4202 N N . ALA B 1 214 ? -0.091 4.941 -0.589 1 98.94 214 ALA B N 1
ATOM 4203 C CA . ALA B 1 214 ? 0.325 6.254 -1.08 1 98.94 214 ALA B CA 1
ATOM 4204 C C . ALA B 1 214 ? 1.717 6.191 -1.702 1 98.94 214 ALA B C 1
ATOM 4206 O O . ALA B 1 214 ? 1.962 6.789 -2.752 1 98.94 214 ALA B O 1
ATOM 4207 N N . VAL B 1 215 ? 2.607 5.508 -1.083 1 98.88 215 VAL B N 1
ATOM 4208 C CA . VAL B 1 215 ? 3.973 5.375 -1.58 1 98.88 215 VAL B CA 1
ATOM 4209 C C . VAL B 1 215 ? 3.969 4.633 -2.914 1 98.88 215 VAL B C 1
ATOM 4211 O O . VAL B 1 215 ? 4.695 5.004 -3.842 1 98.88 215 VAL B O 1
ATOM 4214 N N . ALA B 1 216 ? 3.125 3.613 -3.014 1 98.75 216 ALA B N 1
ATOM 4215 C CA . ALA B 1 216 ? 3.004 2.889 -4.277 1 98.75 216 ALA B CA 1
ATOM 4216 C C . ALA B 1 216 ? 2.57 3.82 -5.402 1 98.75 216 ALA B C 1
ATOM 4218 O O . ALA B 1 216 ? 2.98 3.646 -6.555 1 98.75 216 ALA B O 1
ATOM 4219 N N . LEU B 1 217 ? 1.786 4.832 -5.035 1 98.62 217 LEU B N 1
ATOM 4220 C CA . LEU B 1 217 ? 1.244 5.762 -6.023 1 98.62 217 LEU B CA 1
ATOM 4221 C C . LEU B 1 217 ? 2.201 6.926 -6.258 1 98.62 217 LEU B C 1
ATOM 4223 O O . LEU B 1 217 ? 1.878 7.863 -6.988 1 98.62 217 LEU B O 1
ATOM 4227 N N . GLY B 1 218 ? 3.324 6.969 -5.566 1 98.38 218 GLY B N 1
ATOM 4228 C CA . GLY B 1 218 ? 4.367 7.914 -5.926 1 98.38 218 GLY B CA 1
ATOM 4229 C C . GLY B 1 218 ? 4.648 8.938 -4.84 1 98.38 218 GLY B C 1
ATOM 4230 O O . GLY B 1 218 ? 5.426 9.875 -5.047 1 98.38 218 GLY B O 1
ATOM 4231 N N . ALA B 1 219 ? 4.062 8.766 -3.662 1 98.81 219 ALA B N 1
ATOM 4232 C CA . ALA B 1 219 ? 4.301 9.719 -2.58 1 98.81 219 ALA B CA 1
ATOM 4233 C C . ALA B 1 219 ? 5.785 9.789 -2.225 1 98.81 219 ALA B C 1
ATOM 4235 O O . ALA B 1 219 ? 6.43 8.75 -2.031 1 98.81 219 ALA B O 1
ATOM 4236 N N . SER B 1 220 ? 6.301 10.992 -2.127 1 98.62 220 SER B N 1
ATOM 4237 C CA . SER B 1 220 ? 7.688 11.188 -1.712 1 98.62 220 SER B CA 1
ATOM 4238 C C . SER B 1 220 ? 7.777 11.531 -0.23 1 98.62 220 SER B C 1
ATOM 4240 O O . SER B 1 220 ? 8.859 11.469 0.363 1 98.62 220 SER B O 1
ATOM 4242 N N . VAL B 1 221 ? 6.629 11.93 0.381 1 98.88 221 VAL B N 1
ATOM 4243 C CA . VAL B 1 221 ? 6.551 12.266 1.797 1 98.88 221 VAL B CA 1
ATOM 4244 C C . VAL B 1 221 ? 5.309 11.625 2.416 1 98.88 221 VAL B C 1
ATOM 4246 O O . VAL B 1 221 ? 4.227 11.664 1.829 1 98.88 221 VAL B O 1
ATOM 4249 N N . ILE B 1 222 ? 5.512 10.977 3.498 1 98.94 222 ILE B N 1
ATOM 4250 C CA . ILE B 1 222 ? 4.398 10.477 4.301 1 98.94 222 ILE B CA 1
ATOM 4251 C C . ILE B 1 222 ? 4.438 11.117 5.688 1 98.94 222 ILE B C 1
ATOM 4253 O O . ILE B 1 222 ? 5.48 11.133 6.34 1 98.94 222 ILE B O 1
ATOM 4257 N N . GLU B 1 223 ? 3.377 11.719 6.035 1 98.94 223 GLU B N 1
ATOM 4258 C CA . GLU B 1 223 ? 3.188 12.219 7.395 1 98.94 223 GLU B CA 1
ATOM 4259 C C . GLU B 1 223 ? 2.068 11.469 8.109 1 98.94 223 GLU B C 1
ATOM 4261 O O . GLU B 1 223 ? 0.987 11.273 7.551 1 98.94 223 GLU B O 1
ATOM 4266 N N . LYS B 1 224 ? 2.316 10.992 9.312 1 98.75 224 LYS B N 1
ATOM 4267 C CA . LYS B 1 224 ? 1.362 10.195 10.078 1 98.75 224 LYS B CA 1
ATOM 4268 C C . LYS B 1 224 ? 1.393 10.562 11.555 1 98.75 224 LYS B C 1
ATOM 4270 O O . LYS B 1 224 ? 2.467 10.664 12.156 1 98.75 224 LYS B O 1
ATOM 4275 N N . HIS B 1 225 ? 0.192 10.781 12.125 1 98.19 225 HIS B N 1
ATOM 4276 C CA . HIS B 1 225 ? 0.104 11.023 13.562 1 98.19 225 HIS B CA 1
ATOM 4277 C C . HIS B 1 225 ? 0.568 9.805 14.352 1 98.19 225 HIS B C 1
ATOM 4279 O O . HIS B 1 225 ? 0.269 8.664 13.984 1 98.19 225 HIS B O 1
ATOM 4285 N N . PHE B 1 226 ? 1.271 10.133 15.398 1 96.19 226 PHE B N 1
ATOM 4286 C CA . PHE B 1 226 ? 1.74 9.047 16.25 1 96.19 226 PHE B CA 1
ATOM 4287 C C . PHE B 1 226 ? 1.703 9.461 17.719 1 96.19 226 PHE B C 1
ATOM 4289 O O . PHE B 1 226 ? 1.721 10.656 18.031 1 96.19 226 PHE B O 1
ATOM 4296 N N . THR B 1 227 ? 1.524 8.484 18.594 1 97.94 227 THR B N 1
ATOM 4297 C CA . THR B 1 227 ? 1.382 8.664 20.031 1 97.94 227 THR B CA 1
ATOM 4298 C C . THR B 1 227 ? 2.076 7.535 20.781 1 97.94 227 THR B C 1
ATOM 4300 O O . THR B 1 227 ? 2.463 6.527 20.188 1 97.94 227 THR B O 1
ATOM 4303 N N . LEU B 1 228 ? 2.312 7.781 22.078 1 97.69 228 LEU B N 1
ATOM 4304 C CA . LEU B 1 228 ? 2.842 6.719 22.922 1 97.69 228 LEU B CA 1
ATOM 4305 C C . LEU B 1 228 ? 1.745 5.734 23.312 1 97.69 228 LEU B C 1
ATOM 4307 O O . LEU B 1 228 ? 2.016 4.551 23.531 1 97.69 228 LEU B O 1
ATOM 4311 N N . ASP B 1 229 ? 0.541 6.312 23.391 1 95.69 229 ASP B N 1
ATOM 4312 C CA . ASP B 1 229 ? -0.622 5.547 23.844 1 95.69 229 ASP B CA 1
ATOM 4313 C C . ASP B 1 229 ? -1.915 6.145 23.297 1 95.69 229 ASP B C 1
ATOM 4315 O O . ASP B 1 229 ? -2.291 7.262 23.656 1 95.69 229 ASP B O 1
ATOM 4319 N N . LYS B 1 230 ? -2.703 5.309 22.594 1 94 230 LYS B N 1
ATOM 4320 C CA . LYS B 1 230 ? -3.895 5.793 21.906 1 94 230 LYS B CA 1
ATOM 4321 C C . LYS B 1 230 ? -5.02 6.094 22.891 1 94 230 LYS B C 1
ATOM 4323 O O . LYS B 1 230 ? -5.98 6.789 22.547 1 94 230 LYS B O 1
ATOM 4328 N N . THR B 1 231 ? -4.883 5.633 24.016 1 91.81 231 THR B N 1
ATOM 4329 C CA . THR B 1 231 ? -5.984 5.738 24.969 1 91.81 231 THR B CA 1
ATOM 4330 C C . THR B 1 231 ? -5.859 7.008 25.812 1 91.81 231 THR B C 1
ATOM 4332 O O . THR B 1 231 ? -6.758 7.34 26.578 1 91.81 231 THR B O 1
ATOM 4335 N N . GLN B 1 232 ? -4.812 7.746 25.688 1 91 232 GLN B N 1
ATOM 4336 C CA . GLN B 1 232 ? -4.625 8.984 26.438 1 91 232 GLN B CA 1
ATOM 4337 C C . GLN B 1 232 ? -5.641 10.039 26.016 1 91 232 GLN B C 1
ATOM 4339 O O . GLN B 1 232 ? -6.129 10.023 24.875 1 91 232 GLN B O 1
ATOM 4344 N N . PRO B 1 233 ? -5.941 10.883 26.906 1 88.56 233 PRO B N 1
ATOM 4345 C CA . PRO B 1 233 ? -6.812 11.992 26.516 1 88.56 233 PRO B CA 1
ATOM 4346 C C . PRO B 1 233 ? -6.105 13.023 25.641 1 88.56 233 PRO B C 1
ATOM 4348 O O . PRO B 1 233 ? -4.918 13.297 25.828 1 88.56 233 PRO B O 1
ATOM 4351 N N . GLY B 1 234 ? -6.844 13.523 24.688 1 88.44 234 GLY B N 1
ATOM 4352 C CA . GLY B 1 234 ? -6.328 14.508 23.75 1 88.44 234 GLY B CA 1
ATOM 4353 C C . GLY B 1 234 ? -6.945 14.391 22.375 1 88.44 234 GLY B C 1
ATOM 4354 O O . GLY B 1 234 ? -7.562 13.375 22.047 1 88.44 234 GLY B O 1
ATOM 4355 N N . PRO B 1 235 ? -6.773 15.336 21.609 1 85.19 235 PRO B N 1
ATOM 4356 C CA . PRO B 1 235 ? -7.543 15.43 20.375 1 85.19 235 PRO B CA 1
ATOM 4357 C C . PRO B 1 235 ? -7.059 14.445 19.312 1 85.19 235 PRO B C 1
ATOM 4359 O O . PRO B 1 235 ? -7.852 13.977 18.484 1 85.19 235 PRO B O 1
ATOM 4362 N N . ASP B 1 236 ? -5.82 14.086 19.328 1 89.19 236 ASP B N 1
ATOM 4363 C CA . ASP B 1 236 ? -5.277 13.438 18.141 1 89.19 236 ASP B CA 1
ATOM 4364 C C . ASP B 1 236 ? -4.848 12.008 18.438 1 89.19 236 ASP B C 1
ATOM 4366 O O . ASP B 1 236 ? -4.441 11.273 17.531 1 89.19 236 ASP B O 1
ATOM 4370 N N . HIS B 1 237 ? -4.953 11.547 19.641 1 89.5 237 HIS B N 1
ATOM 4371 C CA . HIS B 1 237 ? -4.395 10.258 20.047 1 89.5 237 HIS B CA 1
ATOM 4372 C C . HIS B 1 237 ? -5.09 9.109 19.328 1 89.5 237 HIS B C 1
ATOM 4374 O O . HIS B 1 237 ? -4.43 8.188 18.859 1 89.5 237 HIS B O 1
ATOM 4380 N N . LYS B 1 238 ? -6.352 9.195 19.219 1 88.06 238 LYS B N 1
ATOM 4381 C CA . LYS B 1 238 ? -7.145 8.086 18.703 1 88.06 238 LYS B CA 1
ATOM 4382 C C . LYS B 1 238 ? -6.82 7.816 17.234 1 88.06 238 LYS B C 1
ATOM 4384 O O . LYS B 1 238 ? -6.895 6.672 16.766 1 88.06 238 LYS B O 1
ATOM 4389 N N . ALA B 1 239 ? -6.453 8.797 16.562 1 90.62 239 ALA B N 1
ATOM 4390 C CA . ALA B 1 239 ? -6.156 8.672 15.133 1 90.62 239 ALA B CA 1
ATOM 4391 C C . ALA B 1 239 ? -4.66 8.453 14.898 1 90.62 239 ALA B C 1
ATOM 4393 O O . ALA B 1 239 ? -4.191 8.492 13.758 1 90.62 239 ALA B O 1
ATOM 4394 N N . SER B 1 240 ? -3.92 8.188 15.93 1 96.88 240 SER B N 1
ATOM 4395 C CA . SER B 1 240 ? -2.465 8.102 15.867 1 96.88 240 SER B CA 1
ATOM 4396 C C . SER B 1 240 ? -1.997 6.648 15.875 1 96.88 240 SER B C 1
ATOM 4398 O O . SER B 1 240 ? -2.736 5.754 16.297 1 96.88 240 SER B O 1
ATOM 4400 N N . LEU B 1 241 ? -0.846 6.406 15.375 1 98.31 241 LEU B N 1
ATOM 4401 C CA . LEU B 1 241 ? -0.175 5.117 15.508 1 98.31 241 LEU B CA 1
ATOM 4402 C C . LEU B 1 241 ? 0.574 5.027 16.844 1 98.31 241 LEU B C 1
ATOM 4404 O O . LEU B 1 241 ? 1.144 6.02 17.297 1 98.31 241 LEU B O 1
ATOM 4408 N N . GLU B 1 242 ? 0.64 3.881 17.406 1 98.38 242 GLU B N 1
ATOM 4409 C CA . GLU B 1 242 ? 1.573 3.617 18.484 1 98.38 242 GLU B CA 1
ATOM 4410 C C . GLU B 1 242 ? 2.955 3.248 17.953 1 98.38 242 GLU B C 1
ATOM 4412 O O . GLU B 1 242 ? 3.127 3.039 16.75 1 98.38 242 GLU B O 1
ATOM 4417 N N . PRO B 1 243 ? 3.973 3.191 18.812 1 98.44 243 PRO B N 1
ATOM 4418 C CA . PRO B 1 243 ? 5.355 3.047 18.359 1 98.44 243 PRO B CA 1
ATOM 4419 C C . PRO B 1 243 ? 5.562 1.806 17.5 1 98.44 243 PRO B C 1
ATOM 4421 O O . PRO B 1 243 ? 6.207 1.881 16.453 1 98.44 243 PRO B O 1
ATOM 4424 N N . ASN B 1 244 ? 5.008 0.707 17.875 1 97.94 244 ASN B N 1
ATOM 4425 C CA . ASN B 1 244 ? 5.16 -0.514 17.094 1 97.94 244 ASN B CA 1
ATOM 4426 C C . ASN B 1 244 ? 4.492 -0.389 15.727 1 97.94 244 ASN B C 1
ATOM 4428 O O . ASN B 1 244 ? 5.02 -0.885 14.727 1 97.94 244 ASN B O 1
ATOM 4432 N N . GLU B 1 245 ? 3.348 0.214 15.688 1 98.19 245 GLU B N 1
ATOM 4433 C CA . GLU B 1 245 ? 2.65 0.432 14.422 1 98.19 245 GLU B CA 1
ATOM 4434 C C . GLU B 1 245 ? 3.439 1.366 13.508 1 98.19 245 GLU B C 1
ATOM 4436 O O . GLU B 1 245 ? 3.492 1.16 12.297 1 98.19 245 GLU B O 1
ATOM 4441 N N . LEU B 1 246 ? 4.02 2.383 14.164 1 98.81 246 LEU B N 1
ATOM 4442 C CA . LEU B 1 246 ? 4.855 3.291 13.391 1 98.81 246 LEU B CA 1
ATOM 4443 C C . LEU B 1 246 ? 6.039 2.549 12.773 1 98.81 246 LEU B C 1
ATOM 4445 O O . LEU B 1 246 ? 6.363 2.754 11.602 1 98.81 246 LEU B O 1
ATOM 4449 N N . ALA B 1 247 ? 6.645 1.707 13.523 1 98.81 247 ALA B N 1
ATOM 4450 C CA . ALA B 1 247 ? 7.758 0.907 13.023 1 98.81 247 ALA B CA 1
ATOM 4451 C C . ALA B 1 247 ? 7.32 0.024 11.859 1 98.81 247 ALA B C 1
ATOM 4453 O O . ALA B 1 247 ? 8.047 -0.117 10.875 1 98.81 247 ALA B O 1
ATOM 4454 N N . GLN B 1 248 ? 6.176 -0.545 11.977 1 98.5 248 GLN B N 1
ATOM 4455 C CA . GLN B 1 248 ? 5.629 -1.377 10.906 1 98.5 248 GLN B CA 1
ATOM 4456 C C . GLN B 1 248 ? 5.371 -0.556 9.648 1 98.5 248 GLN B C 1
ATOM 4458 O O . GLN B 1 248 ? 5.633 -1.02 8.539 1 98.5 248 GLN B O 1
ATOM 4463 N N . MET B 1 249 ? 4.836 0.6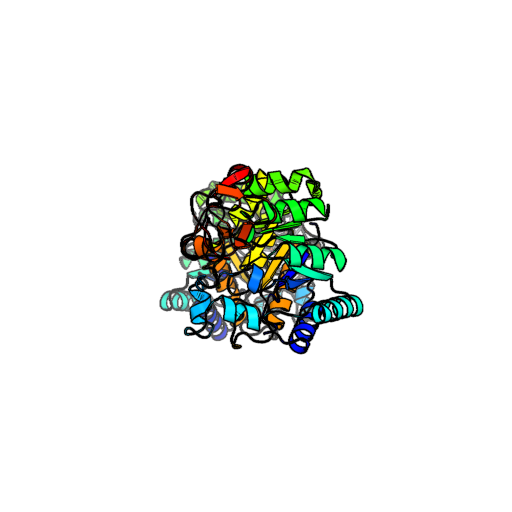41 9.867 1 98.75 249 MET B N 1
ATOM 4464 C CA . MET B 1 249 ? 4.598 1.521 8.727 1 98.75 249 MET B CA 1
ATOM 4465 C C . MET B 1 249 ? 5.902 1.848 8.008 1 98.75 249 MET B C 1
ATOM 4467 O O . MET B 1 249 ? 5.98 1.756 6.781 1 98.75 249 MET B O 1
ATOM 4471 N N . VAL B 1 250 ? 6.91 2.184 8.781 1 98.88 250 VAL B N 1
ATOM 4472 C CA . VAL B 1 250 ? 8.211 2.531 8.219 1 98.88 250 VAL B CA 1
ATOM 4473 C C . VAL B 1 250 ? 8.773 1.34 7.453 1 98.88 250 VAL B C 1
ATOM 4475 O O . VAL B 1 250 ? 9.219 1.485 6.309 1 98.88 250 VAL B O 1
ATOM 4478 N N . ALA B 1 251 ? 8.695 0.202 8.055 1 98.75 251 ALA B N 1
ATOM 4479 C CA . ALA B 1 251 ? 9.195 -1.005 7.402 1 98.75 251 ALA B CA 1
ATOM 4480 C C . ALA B 1 251 ? 8.453 -1.281 6.102 1 98.75 251 ALA B C 1
ATOM 4482 O O . ALA B 1 251 ? 9.062 -1.651 5.098 1 98.75 251 ALA B O 1
ATOM 4483 N N . GLY B 1 252 ? 7.164 -1.176 6.133 1 98.69 252 GLY B N 1
ATOM 4484 C CA . GLY B 1 252 ? 6.363 -1.355 4.934 1 98.69 252 GLY B CA 1
ATOM 4485 C C . GLY B 1 252 ? 6.73 -0.393 3.818 1 98.69 252 GLY B C 1
ATOM 4486 O O . GLY B 1 252 ? 6.852 -0.794 2.66 1 98.69 252 GLY B O 1
ATOM 4487 N N . ILE B 1 253 ? 6.902 0.865 4.207 1 98.81 253 ILE B N 1
ATOM 4488 C CA . ILE B 1 253 ? 7.254 1.894 3.232 1 98.81 253 ILE B CA 1
ATOM 4489 C C . ILE B 1 253 ? 8.617 1.576 2.615 1 98.81 253 ILE B C 1
ATOM 4491 O O . ILE B 1 253 ? 8.781 1.653 1.396 1 98.81 253 ILE B O 1
ATOM 4495 N N . ARG B 1 254 ? 9.609 1.213 3.451 1 98.81 254 ARG B N 1
ATOM 4496 C CA . ARG B 1 254 ? 10.93 0.854 2.949 1 98.81 254 ARG B CA 1
ATOM 4497 C C . ARG B 1 254 ? 10.852 -0.345 2.01 1 98.81 254 ARG B C 1
ATOM 4499 O O . ARG B 1 254 ? 11.547 -0.386 0.991 1 98.81 254 ARG B O 1
ATOM 4506 N N . ALA B 1 255 ? 10.016 -1.297 2.307 1 98.62 255 ALA B N 1
ATOM 4507 C CA . ALA B 1 255 ? 9.812 -2.457 1.443 1 98.62 255 ALA B CA 1
ATOM 4508 C C . ALA B 1 255 ? 9.281 -2.037 0.076 1 98.62 255 ALA B C 1
ATOM 4510 O O . ALA B 1 255 ? 9.742 -2.529 -0.955 1 98.62 255 ALA B O 1
ATOM 4511 N N . ILE B 1 256 ? 8.336 -1.129 0.063 1 98.75 256 ILE B N 1
ATOM 4512 C CA . ILE B 1 256 ? 7.715 -0.71 -1.19 1 98.75 256 ILE B CA 1
ATOM 4513 C C . ILE B 1 256 ? 8.727 0.078 -2.025 1 98.75 256 ILE B C 1
ATOM 4515 O O . ILE B 1 256 ? 8.75 -0.042 -3.252 1 98.75 256 ILE B O 1
ATOM 4519 N N . GLU B 1 257 ? 9.594 0.854 -1.338 1 98.56 257 GLU B N 1
ATOM 4520 C CA . GLU B 1 257 ? 10.672 1.539 -2.055 1 98.56 257 GLU B CA 1
ATOM 4521 C C . GLU B 1 257 ? 11.477 0.563 -2.91 1 98.56 257 GLU B C 1
ATOM 4523 O O . GLU B 1 257 ? 11.812 0.868 -4.055 1 98.56 257 GLU B O 1
ATOM 4528 N N . LEU B 1 258 ? 11.664 -0.53 -2.381 1 98.31 258 LEU B N 1
ATOM 4529 C CA . LEU B 1 258 ? 12.461 -1.544 -3.062 1 98.31 258 LEU B CA 1
ATOM 4530 C C . LEU B 1 258 ? 11.617 -2.305 -4.078 1 98.31 258 LEU B C 1
ATOM 4532 O O . LEU B 1 258 ? 12.125 -2.709 -5.129 1 98.31 258 LEU B O 1
ATOM 4536 N N . ALA B 1 259 ? 10.367 -2.461 -3.859 1 98.69 259 ALA B N 1
ATOM 4537 C CA . ALA B 1 259 ? 9.531 -3.438 -4.547 1 98.69 259 ALA B CA 1
ATOM 4538 C C . ALA B 1 259 ? 8.961 -2.859 -5.836 1 98.69 259 ALA B C 1
ATOM 4540 O O . ALA B 1 259 ? 8.461 -3.6 -6.688 1 98.69 259 ALA B O 1
ATOM 4541 N N . LEU B 1 260 ? 8.93 -1.588 -6.051 1 98.62 260 LEU B N 1
ATOM 4542 C CA . LEU B 1 260 ? 8.281 -0.968 -7.199 1 98.62 260 LEU B CA 1
ATOM 4543 C C . LEU B 1 260 ? 8.953 -1.398 -8.5 1 98.62 260 LEU B C 1
ATOM 4545 O O . LEU B 1 260 ? 8.289 -1.9 -9.414 1 98.62 260 LEU B O 1
ATOM 4549 N N . GLY B 1 261 ? 10.328 -1.263 -8.523 1 97.88 261 GLY B N 1
ATOM 4550 C CA . GLY B 1 261 ? 11.102 -1.742 -9.648 1 97.88 261 GLY B CA 1
ATOM 4551 C C . GLY B 1 261 ? 10.992 -0.852 -10.875 1 97.88 261 GLY B C 1
ATOM 4552 O O . GLY B 1 261 ? 10.57 0.302 -10.773 1 97.88 261 GLY B O 1
ATOM 4553 N N . ASP B 1 262 ? 11.406 -1.325 -12.078 1 97.56 262 ASP B N 1
ATOM 4554 C CA . ASP B 1 262 ? 11.562 -0.503 -13.273 1 97.56 262 ASP B CA 1
ATOM 4555 C C . ASP B 1 262 ? 10.445 -0.777 -14.281 1 97.56 262 ASP B C 1
ATOM 4557 O O . ASP B 1 262 ? 10.359 -0.109 -15.312 1 97.56 262 ASP B O 1
ATOM 4561 N N . GLY B 1 263 ? 9.625 -1.783 -14.055 1 98.31 263 GLY B N 1
ATOM 4562 C CA . GLY B 1 263 ? 8.469 -2.057 -14.898 1 98.31 263 GLY B CA 1
ATOM 4563 C C . GLY B 1 263 ? 8.797 -2.947 -16.078 1 98.31 263 GLY B C 1
ATOM 4564 O O . GLY B 1 263 ? 7.906 -3.322 -16.844 1 98.31 263 GLY B O 1
ATOM 4565 N N . ILE B 1 264 ? 10.039 -3.344 -16.219 1 98.44 264 ILE B N 1
ATOM 4566 C CA . ILE B 1 264 ? 10.438 -4.23 -17.297 1 98.44 264 ILE B CA 1
ATOM 4567 C C . ILE B 1 264 ? 10.305 -5.688 -16.859 1 98.44 264 ILE B C 1
ATOM 4569 O O . ILE B 1 264 ? 11.039 -6.137 -15.977 1 98.44 264 ILE B O 1
ATOM 4573 N N . LYS B 1 265 ? 9.461 -6.395 -17.484 1 98.69 265 LYS B N 1
ATOM 4574 C CA . LYS B 1 265 ? 9.203 -7.785 -17.109 1 98.69 265 LYS B CA 1
ATOM 4575 C C . LYS B 1 265 ? 10.32 -8.703 -17.594 1 98.69 265 LYS B C 1
ATOM 4577 O O . LYS B 1 265 ? 10.578 -8.789 -18.797 1 98.69 265 LYS B O 1
ATOM 4582 N N . SER B 1 266 ? 10.984 -9.32 -16.719 1 98.44 266 SER B N 1
ATOM 4583 C CA . SER B 1 266 ? 12.039 -10.297 -16.953 1 98.44 266 SER B CA 1
ATOM 4584 C C . SER B 1 266 ? 12.328 -11.117 -15.703 1 98.44 266 SER B C 1
ATOM 4586 O O . SER B 1 266 ? 11.984 -10.711 -14.594 1 98.44 266 SER B O 1
ATOM 4588 N N . PRO B 1 267 ? 12.898 -12.328 -15.883 1 98.62 267 PRO B N 1
ATOM 4589 C CA . PRO B 1 267 ? 13.297 -13.062 -14.68 1 98.62 267 PRO B CA 1
ATOM 4590 C C . PRO B 1 267 ? 14.281 -12.273 -13.812 1 98.62 267 PRO B C 1
ATOM 4592 O O . PRO B 1 267 ? 15.227 -11.68 -14.336 1 98.62 267 PRO B O 1
ATOM 4595 N N . SER B 1 268 ? 14.039 -12.242 -12.555 1 98.31 268 SER B N 1
ATOM 4596 C CA . SER B 1 268 ? 14.914 -11.539 -11.625 1 98.31 268 SER B CA 1
ATOM 4597 C C . SER B 1 268 ? 16.078 -12.414 -11.195 1 98.31 268 SER B C 1
ATOM 4599 O O . SER B 1 268 ? 16.078 -13.625 -11.438 1 98.31 268 SER B O 1
ATOM 4601 N N . PRO B 1 269 ? 17.094 -11.82 -10.492 1 97.88 269 PRO B N 1
ATOM 4602 C CA . PRO B 1 269 ? 18.25 -12.586 -10.023 1 97.88 269 PRO B CA 1
ATOM 4603 C C . PRO B 1 269 ? 17.875 -13.703 -9.047 1 97.88 269 PRO B C 1
ATOM 4605 O O . PRO B 1 269 ? 18.453 -14.789 -9.086 1 97.88 269 PRO B O 1
ATOM 4608 N N . SER B 1 270 ? 16.844 -13.469 -8.312 1 97.69 270 SER B N 1
ATOM 4609 C CA . SER B 1 270 ? 16.5 -14.438 -7.273 1 97.69 270 SER B CA 1
ATOM 4610 C C . SER B 1 270 ? 15.781 -15.648 -7.859 1 97.69 270 SER B C 1
ATOM 4612 O O . SER B 1 270 ? 15.812 -16.734 -7.281 1 97.69 270 SER B O 1
ATOM 4614 N N . GLU B 1 271 ? 15.102 -15.445 -9.047 1 98.06 271 GLU B N 1
ATOM 4615 C CA . GLU B 1 271 ? 14.242 -16.531 -9.484 1 98.06 271 GLU B CA 1
ATOM 4616 C C . GLU B 1 271 ? 14.812 -17.219 -10.727 1 98.06 271 GLU B C 1
ATOM 4618 O O . GLU B 1 271 ? 14.305 -18.266 -11.156 1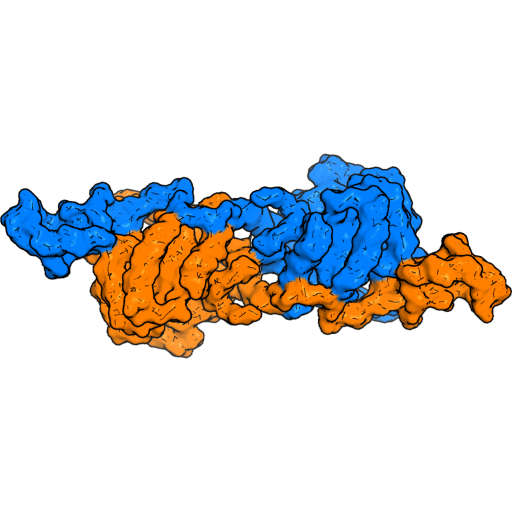 98.06 271 GLU B O 1
ATOM 4623 N N . ILE B 1 272 ? 15.938 -16.719 -11.281 1 97.69 272 ILE B N 1
ATOM 4624 C CA . ILE B 1 272 ? 16.5 -17.281 -12.508 1 97.69 272 ILE B CA 1
ATOM 4625 C C . ILE B 1 272 ? 16.906 -18.734 -12.273 1 97.69 272 ILE B C 1
ATOM 4627 O O . ILE B 1 272 ? 16.734 -19.578 -13.156 1 97.69 272 ILE B O 1
ATOM 4631 N N . LYS B 1 273 ? 17.438 -19.062 -11.102 1 95.5 273 LYS B N 1
ATOM 4632 C CA . LYS B 1 273 ? 17.891 -20.406 -10.766 1 95.5 273 LYS B CA 1
ATOM 4633 C C . LYS B 1 273 ? 16.719 -21.391 -10.734 1 95.5 273 LYS B C 1
ATOM 4635 O O . LYS B 1 273 ? 16.922 -22.609 -10.859 1 95.5 273 LYS B O 1
ATOM 4640 N N . ASN B 1 274 ? 15.516 -20.906 -10.609 1 96.38 274 ASN B N 1
ATOM 4641 C CA . ASN B 1 274 ? 14.352 -21.766 -10.445 1 96.38 274 ASN B CA 1
ATOM 4642 C C . ASN B 1 274 ? 13.711 -22.109 -11.797 1 96.38 274 ASN B C 1
ATOM 4644 O O . ASN B 1 274 ? 12.859 -22.984 -11.875 1 96.38 274 ASN B O 1
ATOM 4648 N N . ILE B 1 275 ? 14.125 -21.469 -12.891 1 97.12 275 ILE B N 1
ATOM 4649 C CA . ILE B 1 275 ? 13.531 -21.656 -14.211 1 97.12 275 ILE B CA 1
ATOM 4650 C C . ILE B 1 275 ? 13.656 -23.125 -14.625 1 97.12 275 ILE B C 1
ATOM 4652 O O . ILE B 1 275 ? 12.656 -23.766 -14.938 1 97.12 275 ILE B O 1
ATOM 4656 N N . ASN B 1 276 ? 14.844 -23.688 -14.43 1 93.5 276 ASN B N 1
ATOM 4657 C CA . ASN B 1 276 ? 15.094 -25.047 -14.891 1 93.5 276 ASN B CA 1
ATOM 4658 C C . ASN B 1 276 ? 14.508 -26.094 -13.945 1 93.5 276 ASN B C 1
ATOM 4660 O O . ASN B 1 276 ? 14.383 -27.266 -14.297 1 93.5 276 ASN B O 1
ATOM 4664 N N . ILE B 1 277 ? 14.18 -25.625 -12.781 1 93.56 277 ILE B N 1
ATOM 4665 C CA . ILE B 1 277 ? 13.648 -26.547 -11.773 1 93.56 277 ILE B CA 1
ATOM 4666 C C . ILE B 1 277 ? 12.125 -26.609 -11.883 1 93.56 277 ILE B C 1
ATOM 4668 O O . ILE B 1 277 ? 11.531 -27.688 -11.742 1 93.56 277 ILE B O 1
ATOM 4672 N N . ALA B 1 278 ? 11.555 -25.469 -12.188 1 94.75 278 ALA B N 1
ATOM 4673 C CA . ALA B 1 278 ? 10.102 -25.344 -12.117 1 94.75 278 ALA B CA 1
ATOM 4674 C C . ALA B 1 278 ? 9.461 -25.609 -13.477 1 94.75 278 ALA B C 1
ATOM 4676 O O . ALA B 1 278 ? 8.305 -26.031 -13.547 1 94.75 278 ALA B O 1
ATOM 4677 N N . ARG B 1 279 ? 10.156 -25.422 -14.547 1 97.31 279 ARG B N 1
ATOM 4678 C CA . ARG B 1 279 ? 9.602 -25.594 -15.891 1 97.31 279 ARG B CA 1
ATOM 4679 C C . ARG B 1 279 ? 9.812 -27.031 -16.375 1 97.31 279 ARG B C 1
ATOM 4681 O O . ARG B 1 279 ? 10.695 -27.734 -15.883 1 97.31 279 ARG B O 1
ATOM 4688 N N . LYS B 1 280 ? 9.062 -27.406 -17.328 1 97.81 280 LYS B N 1
ATOM 4689 C CA . LYS B 1 280 ? 9.055 -28.797 -17.766 1 97.81 280 LYS B CA 1
ATOM 4690 C C . LYS B 1 280 ? 9.758 -28.953 -19.125 1 97.81 280 LYS B C 1
ATOM 4692 O O . LYS B 1 280 ? 9.969 -27.969 -19.828 1 97.81 280 LYS B O 1
ATOM 4697 N N . SER B 1 281 ? 10.148 -30.172 -19.359 1 97.69 281 SER B N 1
ATOM 4698 C CA . SER B 1 281 ? 10.719 -30.609 -20.625 1 97.69 281 SER B CA 1
ATOM 4699 C C . SER B 1 281 ? 9.875 -31.719 -21.25 1 97.69 281 SER B C 1
ATOM 4701 O O . SER B 1 281 ? 9.062 -32.344 -20.578 1 97.69 281 SER B O 1
ATOM 4703 N N . ILE B 1 282 ? 10.07 -31.844 -22.484 1 98 282 ILE B N 1
ATOM 4704 C CA . ILE B 1 282 ? 9.414 -32.969 -23.156 1 98 282 ILE B CA 1
ATOM 4705 C C . ILE B 1 282 ? 10.148 -34.25 -22.828 1 98 282 ILE B C 1
ATOM 4707 O O . ILE B 1 282 ? 11.367 -34.344 -22.984 1 98 282 ILE B O 1
ATOM 4711 N N . VAL B 1 283 ? 9.406 -35.219 -22.375 1 97.62 283 VAL B N 1
ATOM 4712 C CA . VAL B 1 283 ? 9.984 -36.531 -22 1 97.62 283 VAL B CA 1
ATOM 4713 C C . VAL B 1 283 ? 9.156 -37.656 -22.609 1 97.62 283 VAL B C 1
ATOM 4715 O O . VAL B 1 283 ? 8.023 -37.438 -23.047 1 97.62 283 VAL B O 1
ATOM 4718 N N . ALA B 1 284 ? 9.781 -38.812 -22.609 1 97.31 284 ALA B N 1
ATOM 4719 C CA . ALA B 1 284 ? 9.055 -40 -23.047 1 97.31 284 ALA B CA 1
ATOM 4720 C C . ALA B 1 284 ? 8.016 -40.406 -22 1 97.31 284 ALA B C 1
ATOM 4722 O O . ALA B 1 284 ? 8.328 -40.562 -20.828 1 97.31 284 ALA B O 1
ATOM 4723 N N . LYS B 1 285 ? 6.805 -40.5 -22.516 1 96.56 285 LYS B N 1
ATOM 4724 C CA . LYS B 1 285 ? 5.734 -40.969 -21.641 1 96.56 285 LYS B CA 1
ATOM 4725 C C . LYS B 1 285 ? 5.852 -42.469 -21.422 1 96.56 285 LYS B C 1
ATOM 4727 O O . LYS B 1 285 ? 5.562 -42.969 -20.328 1 96.56 285 LYS B O 1
ATOM 4732 N N . PHE B 1 286 ? 6.188 -43.125 -22.469 1 95.62 286 PHE B N 1
ATOM 4733 C CA . PHE B 1 286 ? 6.492 -44.562 -22.5 1 95.62 286 PHE B CA 1
ATOM 4734 C C . PHE B 1 286 ? 7.828 -44.812 -23.188 1 95.62 286 PHE B C 1
ATOM 4736 O O . PHE B 1 286 ? 8.43 -43.875 -23.734 1 95.62 286 PHE B O 1
ATOM 4743 N N . ASP B 1 287 ? 8.227 -46.125 -23.109 1 97.44 287 ASP B N 1
ATOM 4744 C CA . ASP B 1 287 ? 9.391 -46.469 -23.906 1 97.44 287 ASP B CA 1
ATOM 4745 C C . ASP B 1 287 ? 9.133 -46.219 -25.391 1 97.44 287 ASP B C 1
ATOM 4747 O O . ASP B 1 287 ? 8.047 -46.531 -25.891 1 97.44 287 ASP B O 1
ATOM 4751 N N . ILE B 1 288 ? 10.109 -45.594 -26.047 1 98.06 288 ILE B N 1
ATOM 4752 C CA . ILE B 1 288 ? 10.008 -45.281 -27.469 1 98.06 288 ILE B CA 1
ATOM 4753 C C . ILE B 1 288 ? 11.203 -45.844 -28.219 1 98.06 288 ILE B C 1
ATOM 4755 O O . ILE B 1 288 ? 12.352 -45.656 -27.828 1 98.06 288 ILE B O 1
ATOM 4759 N N . LYS B 1 289 ? 10.906 -46.531 -29.203 1 97.94 289 LYS B N 1
ATOM 4760 C CA . LYS B 1 289 ? 11.977 -47.156 -29.984 1 97.94 289 LYS B CA 1
ATOM 4761 C C . LYS B 1 289 ? 12.523 -46.156 -31.031 1 97.94 289 LYS B C 1
ATOM 4763 O O . LYS B 1 289 ? 11.797 -45.312 -31.516 1 97.94 289 LYS B O 1
ATOM 4768 N N . LYS B 1 290 ? 13.828 -46.406 -31.281 1 97.81 290 LYS B N 1
ATOM 4769 C CA . LYS B 1 290 ? 14.414 -45.625 -32.375 1 97.81 290 LYS B CA 1
ATOM 4770 C C . LYS B 1 290 ? 13.562 -45.719 -33.625 1 97.81 290 LYS B C 1
ATOM 4772 O O . LYS B 1 290 ? 13.109 -46.812 -34 1 97.81 290 LYS B O 1
ATOM 4777 N N . GLY B 1 291 ? 13.289 -44.594 -34.219 1 97.88 291 GLY B N 1
ATOM 4778 C CA . GLY B 1 291 ? 12.531 -44.562 -35.438 1 97.88 291 GLY B CA 1
ATOM 4779 C C . GLY B 1 291 ? 11.039 -44.375 -35.25 1 97.88 291 GLY B C 1
ATOM 4780 O O . GLY B 1 291 ? 10.305 -44.031 -36.156 1 97.88 291 GLY B O 1
ATOM 4781 N N . GLU B 1 292 ? 10.555 -44.688 -34.062 1 98.12 292 GLU B N 1
ATOM 4782 C CA . GLU B 1 292 ? 9.141 -44.5 -33.719 1 98.12 292 GLU B CA 1
ATOM 4783 C C . GLU B 1 292 ? 8.766 -43.031 -33.75 1 98.12 292 GLU B C 1
ATOM 4785 O O . GLU B 1 292 ? 9.531 -42.188 -33.312 1 98.12 292 GLU B O 1
ATOM 4790 N N . ILE B 1 293 ? 7.57 -42.688 -34.25 1 98.38 293 ILE B N 1
ATOM 4791 C CA . ILE B 1 293 ? 7.113 -41.312 -34.406 1 98.38 293 ILE B CA 1
ATOM 4792 C C . ILE B 1 293 ? 6.629 -40.781 -33.031 1 98.38 293 ILE B C 1
ATOM 4794 O O . ILE B 1 293 ? 5.898 -41.469 -32.312 1 98.38 293 ILE B O 1
ATOM 4798 N N . PHE B 1 294 ? 7.145 -39.625 -32.656 1 98.38 294 PHE B N 1
ATOM 4799 C CA . PHE B 1 294 ? 6.625 -38.969 -31.469 1 98.38 294 PHE B CA 1
ATOM 4800 C C . PHE B 1 294 ? 5.172 -38.562 -31.672 1 98.38 294 PHE B C 1
ATOM 4802 O O . PHE B 1 294 ? 4.832 -37.938 -32.688 1 98.38 294 PHE B O 1
ATOM 4809 N N . THR B 1 295 ? 4.293 -38.906 -30.797 1 97.94 295 THR B N 1
ATOM 4810 C CA . THR B 1 295 ? 2.875 -38.562 -30.828 1 97.94 295 THR B CA 1
ATOM 4811 C C . THR B 1 295 ? 2.432 -38 -29.469 1 97.94 295 THR B C 1
ATOM 4813 O O . THR B 1 295 ? 3.174 -38.094 -28.484 1 97.94 295 THR B O 1
ATOM 4816 N N . ASP B 1 296 ? 1.229 -37.469 -29.469 1 97.06 296 ASP B N 1
ATOM 4817 C CA . ASP B 1 296 ? 0.652 -37 -28.219 1 97.06 296 ASP B CA 1
ATOM 4818 C C . ASP B 1 296 ? 0.516 -38.125 -27.203 1 97.06 296 ASP B C 1
ATOM 4820 O O . ASP B 1 296 ? 0.384 -37.844 -26 1 97.06 296 ASP B O 1
ATOM 4824 N N . ASP B 1 297 ? 0.672 -39.312 -27.688 1 96.19 297 ASP B N 1
ATOM 4825 C CA . ASP B 1 297 ? 0.396 -40.469 -26.828 1 96.19 297 ASP B CA 1
ATOM 4826 C C . ASP B 1 297 ? 1.682 -41 -26.203 1 96.19 297 ASP B C 1
ATOM 4828 O O . ASP B 1 297 ? 1.646 -41.656 -25.172 1 96.19 297 ASP B O 1
ATOM 4832 N N . ASN B 1 298 ? 2.781 -40.75 -26.844 1 97.25 298 ASN B N 1
ATOM 4833 C CA . ASN B 1 298 ? 3.963 -41.469 -26.359 1 97.25 298 ASN B CA 1
ATOM 4834 C C . ASN B 1 298 ? 4.984 -40.5 -25.766 1 97.25 298 ASN B C 1
ATOM 4836 O O . ASN B 1 298 ? 6.035 -40.906 -25.281 1 97.25 298 ASN B O 1
ATOM 4840 N N . ILE B 1 299 ? 4.695 -39.156 -25.781 1 97.69 299 ILE B N 1
ATOM 4841 C CA . ILE B 1 299 ? 5.527 -38.188 -25.078 1 97.69 299 ILE B CA 1
ATOM 4842 C C . ILE B 1 299 ? 4.672 -37.375 -24.109 1 97.69 299 ILE B C 1
ATOM 4844 O O . ILE B 1 299 ? 3.439 -37.438 -24.172 1 97.69 299 ILE B O 1
ATOM 4848 N N . THR B 1 300 ? 5.25 -36.75 -23.156 1 97.75 300 THR B N 1
ATOM 4849 C CA . THR B 1 300 ? 4.602 -35.906 -22.141 1 97.75 300 THR B CA 1
ATOM 4850 C C . THR B 1 300 ? 5.57 -34.844 -21.594 1 97.75 300 THR B C 1
ATOM 4852 O O . THR B 1 300 ? 6.645 -34.656 -22.156 1 97.75 300 THR B O 1
ATOM 4855 N N . THR B 1 301 ? 5.145 -34.094 -20.672 1 97.88 301 THR B N 1
ATOM 4856 C CA . THR B 1 301 ? 5.977 -33.031 -20.109 1 97.88 301 THR B CA 1
ATOM 4857 C C . THR B 1 301 ? 6.211 -33.281 -18.625 1 97.88 301 THR B C 1
ATOM 4859 O O . THR B 1 301 ? 5.285 -33.625 -17.891 1 97.88 301 THR B O 1
ATOM 4862 N N . LYS B 1 302 ? 7.445 -33.188 -18.125 1 97.38 302 LYS B N 1
ATOM 4863 C CA . LYS B 1 302 ? 7.805 -33.312 -16.719 1 97.38 302 LYS B CA 1
ATOM 4864 C C . LYS B 1 302 ? 8.945 -32.375 -16.359 1 97.38 302 LYS B C 1
ATOM 4866 O O . LYS B 1 302 ? 9.672 -31.891 -17.234 1 97.38 302 LYS B O 1
ATOM 4871 N N . ARG B 1 303 ? 9.039 -32.031 -15.086 1 96.38 303 ARG B N 1
ATOM 4872 C CA . ARG B 1 303 ? 10.242 -31.344 -14.602 1 96.38 303 ARG B CA 1
ATOM 4873 C C . ARG B 1 303 ? 11.453 -32.281 -14.688 1 96.38 303 ARG B C 1
ATOM 4875 O O . ARG B 1 303 ? 11.391 -33.438 -14.273 1 96.38 303 ARG B O 1
ATOM 4882 N N . THR B 1 304 ? 12.461 -31.75 -15.227 1 94.25 304 THR B N 1
ATOM 4883 C CA . THR B 1 304 ? 13.672 -32.562 -15.391 1 94.25 304 THR B CA 1
ATOM 4884 C C . THR B 1 304 ? 14.906 -31.75 -15.016 1 94.25 304 THR B C 1
ATOM 4886 O O . THR B 1 304 ? 14.891 -30.516 -15.055 1 94.25 304 THR B O 1
ATOM 4889 N N . THR B 1 305 ? 15.914 -32.469 -14.602 1 91.19 305 THR B N 1
ATOM 4890 C CA . THR B 1 305 ? 17.266 -31.922 -14.461 1 91.19 305 THR B CA 1
ATOM 4891 C C . THR B 1 305 ? 18.281 -32.781 -15.18 1 91.19 305 THR B C 1
ATOM 4893 O O . THR B 1 305 ? 18.453 -33.969 -14.852 1 91.19 305 THR B O 1
ATOM 4896 N N . PRO B 1 306 ? 18.984 -32.281 -16.078 1 92.81 306 PRO B N 1
ATOM 4897 C CA . PRO B 1 306 ? 18.938 -30.922 -16.625 1 92.81 306 PRO B CA 1
ATOM 4898 C C . PRO B 1 306 ? 17.672 -30.656 -17.453 1 92.81 306 PRO B C 1
ATOM 4900 O O . PRO B 1 306 ? 16.906 -31.594 -17.734 1 92.81 306 PRO B O 1
ATOM 4903 N N . ALA B 1 307 ? 17.531 -29.453 -17.844 1 94 307 ALA B N 1
ATOM 4904 C CA . ALA B 1 307 ? 16.391 -29.078 -18.672 1 94 307 ALA B CA 1
ATOM 4905 C C . ALA B 1 307 ? 16.547 -29.609 -20.094 1 94 307 ALA B C 1
ATOM 4907 O O . ALA B 1 307 ? 17.656 -29.609 -20.641 1 94 307 ALA B O 1
ATOM 4908 N N . GLY B 1 308 ? 15.422 -30.062 -20.672 1 95.75 308 GLY B N 1
ATOM 4909 C CA . GLY B 1 308 ? 15.391 -30.5 -22.062 1 95.75 308 GLY B CA 1
ATOM 4910 C C . GLY B 1 308 ? 14.664 -29.531 -22.969 1 95.75 308 GLY B C 1
ATOM 4911 O O . GLY B 1 308 ? 14.734 -28.312 -22.766 1 95.75 308 GLY B O 1
ATOM 4912 N N . ILE B 1 309 ? 14.062 -30.109 -23.984 1 97.25 309 ILE B N 1
ATOM 4913 C CA . ILE B 1 309 ? 13.328 -29.297 -24.953 1 97.25 309 ILE B CA 1
ATOM 4914 C C . ILE B 1 309 ? 12.078 -28.719 -24.297 1 97.25 309 ILE B C 1
ATOM 4916 O O . ILE B 1 309 ? 11.328 -29.438 -23.641 1 97.25 309 ILE B O 1
ATOM 4920 N N . SER B 1 310 ? 11.867 -27.406 -24.516 1 98.12 310 SER B N 1
ATOM 4921 C CA . SER B 1 310 ? 10.672 -26.75 -24 1 98.12 310 SER B CA 1
ATOM 4922 C C . SER B 1 310 ? 9.398 -27.344 -24.594 1 98.12 310 SER B C 1
ATOM 4924 O O . SER B 1 310 ? 9.328 -27.609 -25.797 1 98.12 310 SER B O 1
ATOM 4926 N N . PRO B 1 311 ? 8.391 -27.5 -23.719 1 98.62 311 PRO B N 1
ATOM 4927 C CA . PRO B 1 311 ? 7.098 -27.953 -24.234 1 98.62 311 PRO B CA 1
ATOM 4928 C C . PRO B 1 311 ? 6.504 -27.016 -25.281 1 98.62 311 PRO B C 1
ATOM 4930 O O . PRO B 1 311 ? 5.602 -27.406 -26.016 1 98.62 311 PRO B O 1
ATOM 4933 N N . MET B 1 312 ? 7.016 -25.828 -25.359 1 98.56 312 MET B N 1
ATOM 4934 C CA . MET B 1 312 ? 6.516 -24.859 -26.344 1 98.56 312 MET B CA 1
ATOM 4935 C C . MET B 1 312 ? 6.891 -25.297 -27.766 1 98.56 312 MET B C 1
ATOM 4937 O O . MET B 1 312 ? 6.316 -24.797 -28.734 1 98.56 312 MET B O 1
ATOM 4941 N N . LYS B 1 313 ? 7.809 -26.172 -27.875 1 98.31 313 LYS B N 1
ATOM 4942 C CA . LYS B 1 313 ? 8.227 -26.719 -29.156 1 98.31 313 LYS B CA 1
ATOM 4943 C C . LYS B 1 313 ? 7.496 -28.016 -29.484 1 98.31 313 LYS B C 1
ATOM 4945 O O . LYS B 1 313 ? 7.945 -28.797 -30.328 1 98.31 313 LYS B O 1
ATOM 4950 N N . TRP B 1 314 ? 6.441 -28.234 -28.812 1 98.56 314 TRP B N 1
ATOM 4951 C CA . TRP B 1 314 ? 5.672 -29.469 -28.891 1 98.56 314 TRP B CA 1
ATOM 4952 C C . TRP B 1 314 ? 5.344 -29.828 -30.344 1 98.56 314 TRP B C 1
ATOM 4954 O O . TRP B 1 314 ? 5.598 -30.938 -30.797 1 98.56 314 TRP B O 1
ATOM 4964 N N . ASP B 1 315 ? 4.906 -28.859 -31.094 1 98.25 315 ASP B N 1
ATOM 4965 C CA . ASP B 1 315 ? 4.43 -29.078 -32.469 1 98.25 315 ASP B CA 1
ATOM 4966 C C . ASP B 1 315 ? 5.594 -29.359 -33.406 1 98.25 315 ASP B C 1
ATOM 4968 O O . ASP B 1 315 ? 5.406 -29.969 -34.469 1 98.25 315 ASP B O 1
ATOM 4972 N N . GLU B 1 316 ? 6.77 -28.906 -33.031 1 98.12 316 GLU B N 1
ATOM 4973 C CA . GLU B 1 316 ? 7.961 -29.188 -33.812 1 98.12 316 GLU B CA 1
ATOM 4974 C C . GLU B 1 316 ? 8.422 -30.625 -33.656 1 98.12 316 GLU B C 1
ATOM 4976 O O . GLU B 1 316 ? 9.086 -31.172 -34.531 1 98.12 316 GLU B O 1
ATOM 4981 N N . ILE B 1 317 ? 8.055 -31.203 -32.531 1 97.94 317 ILE B N 1
ATOM 4982 C CA . ILE B 1 317 ? 8.539 -32.531 -32.156 1 97.94 317 ILE B CA 1
ATOM 4983 C C . ILE B 1 317 ? 7.543 -33.594 -32.656 1 97.94 317 ILE B C 1
ATOM 4985 O O . ILE B 1 317 ? 7.934 -34.625 -33.188 1 97.94 317 ILE B O 1
ATOM 4989 N N . ILE B 1 318 ? 6.273 -33.312 -32.5 1 98.19 318 ILE B N 1
ATOM 4990 C CA . ILE B 1 318 ? 5.223 -34.219 -32.906 1 98.19 318 ILE B CA 1
ATOM 4991 C C . ILE B 1 318 ? 5.352 -34.562 -34.375 1 98.19 318 ILE B C 1
ATOM 4993 O O . ILE B 1 318 ? 5.543 -33.656 -35.219 1 98.19 318 ILE B O 1
ATOM 4997 N N . GLY B 1 319 ? 5.32 -35.812 -34.719 1 98.06 319 GLY B N 1
ATOM 4998 C CA . GLY B 1 319 ? 5.379 -36.219 -36.094 1 98.06 319 GLY B CA 1
ATOM 4999 C C . GLY B 1 319 ? 6.785 -36.562 -36.562 1 98.06 319 GLY B C 1
ATOM 5000 O O . GLY B 1 319 ? 6.977 -37.094 -37.656 1 98.06 319 GLY B O 1
ATOM 5001 N N . THR B 1 320 ? 7.82 -36.312 -35.75 1 98.12 320 THR B N 1
ATOM 5002 C CA . THR B 1 320 ? 9.203 -36.625 -36.094 1 98.12 320 THR B CA 1
ATOM 5003 C C . THR B 1 320 ? 9.617 -37.969 -35.5 1 98.12 320 THR B C 1
ATOM 5005 O O . THR B 1 320 ? 9.039 -38.438 -34.531 1 98.12 320 THR B O 1
ATOM 5008 N N . PRO B 1 321 ? 10.516 -38.625 -36.062 1 97.94 321 PRO B N 1
ATOM 5009 C CA . PRO B 1 321 ? 10.953 -39.938 -35.562 1 97.94 321 PRO B CA 1
ATOM 5010 C C . PRO B 1 321 ? 11.953 -39.812 -34.406 1 97.94 321 PRO B C 1
ATOM 5012 O O . PRO B 1 321 ? 12.797 -38.906 -34.406 1 97.94 321 PRO B O 1
ATOM 5015 N N . ALA B 1 322 ? 11.914 -40.75 -33.531 1 97.94 322 ALA B N 1
ATOM 5016 C CA . ALA B 1 322 ? 12.883 -40.844 -32.438 1 97.94 322 ALA B CA 1
ATOM 5017 C C . ALA B 1 322 ? 14.273 -41.156 -32.969 1 97.94 322 ALA B C 1
ATOM 5019 O O . ALA B 1 322 ? 14.438 -42.062 -33.781 1 97.94 322 ALA B O 1
ATOM 5020 N N . GLN B 1 323 ? 15.211 -40.469 -32.438 1 96.5 323 GLN B N 1
ATOM 5021 C CA . GLN B 1 323 ? 16.578 -40.625 -32.938 1 96.5 323 GLN B CA 1
ATOM 5022 C C . GLN B 1 323 ? 17.297 -41.75 -32.188 1 96.5 323 GLN B C 1
ATOM 5024 O O . GLN B 1 323 ? 18.344 -42.219 -32.625 1 96.5 323 GLN B O 1
ATOM 5029 N N . LYS B 1 324 ? 16.812 -42.156 -31.094 1 97.69 324 LYS B N 1
ATOM 5030 C CA . LYS B 1 324 ? 17.297 -43.25 -30.266 1 97.69 324 LYS B CA 1
ATOM 5031 C C . LYS B 1 324 ? 16.172 -43.906 -29.469 1 97.69 324 LYS B C 1
ATOM 5033 O O . LYS B 1 324 ? 15.008 -43.5 -29.594 1 97.69 324 LYS B O 1
ATOM 5038 N N . ASN B 1 325 ? 16.547 -44.969 -28.812 1 98 325 ASN B N 1
ATOM 5039 C CA . ASN B 1 325 ? 15.594 -45.5 -27.859 1 98 325 ASN B CA 1
ATOM 5040 C C . ASN B 1 325 ? 15.461 -44.594 -26.625 1 98 325 ASN B C 1
ATOM 5042 O O . ASN B 1 325 ? 16.453 -44.031 -26.156 1 98 325 ASN B O 1
ATOM 5046 N N . TYR B 1 326 ? 14.266 -44.344 -26.266 1 97.31 326 TYR B N 1
ATOM 5047 C CA . TYR B 1 326 ? 13.992 -43.625 -25.031 1 97.31 326 TYR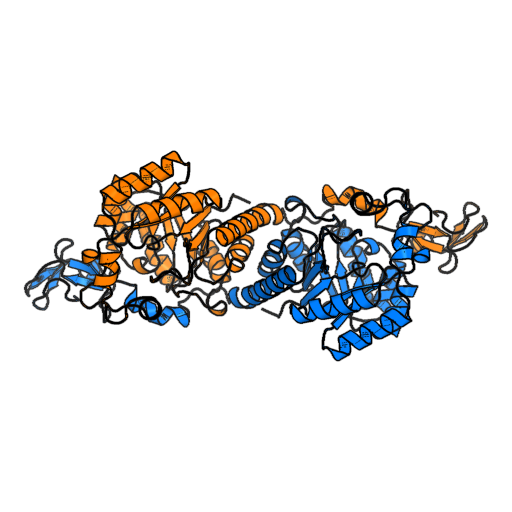 B CA 1
ATOM 5048 C C . TYR B 1 326 ? 13.258 -44.5 -24.031 1 97.31 326 TYR B C 1
ATOM 5050 O O . TYR B 1 326 ? 12.352 -45.25 -24.391 1 97.31 326 TYR B O 1
ATOM 5058 N N . LYS B 1 327 ? 13.711 -44.438 -22.781 1 96.56 327 LYS B N 1
ATOM 5059 C CA . LYS B 1 327 ? 12.945 -45 -21.688 1 96.56 327 LYS B CA 1
ATOM 5060 C C . LYS B 1 327 ? 11.938 -44 -21.125 1 96.56 327 LYS B C 1
ATOM 5062 O O . LYS B 1 327 ? 12.062 -42.812 -21.344 1 96.56 327 LYS B O 1
ATOM 5067 N N . LYS B 1 328 ? 10.953 -44.531 -20.453 1 95.12 328 LYS B N 1
ATOM 5068 C CA . LYS B 1 328 ? 10 -43.656 -19.781 1 95.12 328 LYS B CA 1
ATOM 5069 C C . LYS B 1 328 ? 10.719 -42.594 -18.953 1 95.12 328 LYS B C 1
ATOM 5071 O O . LYS B 1 328 ? 11.695 -42.906 -18.266 1 95.12 328 LYS B O 1
ATOM 5076 N N . ASP B 1 329 ? 10.383 -41.344 -19.094 1 94.38 329 ASP B N 1
ATOM 5077 C CA . ASP B 1 329 ? 10.828 -40.188 -18.328 1 94.38 329 ASP B CA 1
ATOM 5078 C C . ASP B 1 329 ? 12.148 -39.656 -18.859 1 94.38 329 ASP B C 1
ATOM 5080 O O . ASP B 1 329 ? 12.648 -38.625 -18.391 1 94.38 329 ASP B O 1
ATOM 5084 N N . GLU B 1 330 ? 12.656 -40.344 -19.859 1 95.69 330 GLU B N 1
ATOM 5085 C CA . GLU B 1 330 ? 13.883 -39.812 -20.453 1 95.69 330 GLU B CA 1
ATOM 5086 C C . GLU B 1 330 ? 13.609 -38.531 -21.266 1 95.69 330 GLU B C 1
ATOM 5088 O O . GLU B 1 330 ? 12.609 -38.469 -21.969 1 95.69 330 GLU B O 1
ATOM 5093 N N . ILE B 1 331 ? 14.477 -37.625 -21.172 1 96.06 331 ILE B N 1
ATOM 5094 C CA . ILE B 1 331 ? 14.375 -36.344 -21.891 1 96.06 331 ILE B CA 1
ATOM 5095 C C . ILE B 1 331 ? 14.469 -36.594 -23.391 1 96.06 331 ILE B C 1
ATOM 5097 O O . ILE B 1 331 ? 15.352 -37.344 -23.844 1 96.06 331 ILE B O 1
ATOM 5101 N N . ILE B 1 332 ? 13.555 -36.094 -24.094 1 96.44 332 ILE B N 1
ATOM 5102 C CA . ILE B 1 332 ? 13.57 -36.188 -25.547 1 96.44 332 ILE B CA 1
ATOM 5103 C C . ILE B 1 332 ? 14.57 -35.156 -26.109 1 96.44 332 ILE B C 1
ATOM 5105 O O . ILE B 1 332 ? 14.625 -34.031 -25.656 1 96.44 332 ILE B O 1
#

Nearest PDB structures (foldseek):
  6ppw-assembly1_A  TM=8.569E-01  e=3.277E-33  Neisseria meningitidis serogroup B
  4ipj-assembly1_A-2  TM=8.563E-01  e=2.013E-33  Neisseria meningitidis
  2wqp-assembly1_A-2  TM=8.584E-01  e=9.809E-33  Neisseria meningitidis serogroup B
  4ipi-assembly1_A-2  TM=8.395E-01  e=1.330E-32  Neisseria meningitidis
  8h2c-assembly1_B  TM=7.943E-01  e=1.615E-31  Campylobacter jejuni

Radius of gyration: 30.69 Å; Cα contacts (8 Å, |Δi|>4): 1553; chains: 2; bounding box: 43×102×65 Å

pLDDT: mean 96.27, std 4.36, range [68.0, 98.94]

Organism: NCBI:txid3161138

Sequence (664 aa):
MQKVYIIAEAGVNHNGDLNTAKKLIDEAKKAGADAVKFQTFKAENLASKTALKATYQKQTTDSKQSQYEMLKALELSIKSYTKLIEHTKNIGIEFLSTPFDIDSANLLFELGLSKFKIPSGELTNLPLLRTIAKFKKPIILSTGMATMAEIWDAFNILNTNVALEDITILHANTEYPTPFCDVNLKAMVSIGAEFGVKFGYSDHTLGIAVPIAAVALGASVIEKHFTLDKTQPGPDHKASLEPNELAQMVAGIRAIELALGDGIKSPSPSEIKNINIARKSIVAKFDIKKGEIFTDDNITTKRTTPAGISPMKWDEIIGTPAQKNYKKDEIIMQKVYIIAEAGVNHNGDLNTAKKLIDEAKKAGADAVKFQTFKAENLASKTALKATYQKQTTDSKQSQYEMLKALELSIKSYTKLIEHTKNIGIEFLSTPFDIDSANLLFELGLSKFKIPSGELTNLPLLRTIAKFKKPIILSTGMATMAEIWDAFNILNTNVALEDITILHANTEYPTPFCDVNLKAMVSIGAEFGVKFGYSDHTLGIAVPIAAVALGASVIEKHFTLDKTQPGPDHKASLEPNELAQMVAGIRAIELALGDGIKSPSPSEIKNINIARKSIVAKFDIKKGEIFTDDNITTKRTTPAGISPMKWDEIIGTPAQKNYKKDEII

Solvent-accessible surface area (backbone atoms only — not comparable to full-atom values): 32688 Å² total; per-residue (Å²): 120,80,80,61,45,34,32,33,28,37,45,62,64,32,65,48,33,68,67,48,41,51,50,50,49,52,43,35,46,73,27,61,38,53,25,38,25,36,61,36,52,49,39,83,52,39,33,24,94,57,19,57,62,46,72,53,37,42,73,35,39,68,68,93,55,50,38,35,58,55,42,50,58,42,44,68,54,73,68,52,51,53,50,49,46,51,51,26,59,72,74,69,34,42,68,41,47,29,42,64,37,60,70,34,41,51,50,45,54,74,74,59,55,76,50,43,40,40,49,32,45,52,48,56,29,41,70,50,44,50,54,54,20,71,67,56,46,38,35,40,36,33,40,20,56,33,40,61,67,52,48,49,55,39,47,55,54,32,53,73,52,26,56,64,92,38,36,30,44,21,34,36,47,59,27,72,53,31,57,45,69,56,55,23,51,37,20,29,48,44,51,22,65,72,69,71,31,54,22,15,38,41,49,25,40,78,81,51,47,63,65,36,20,40,44,59,67,60,30,43,34,40,32,34,37,33,28,89,47,51,83,51,83,37,64,58,22,72,29,25,35,36,50,69,53,43,25,50,38,42,51,35,41,56,42,48,56,35,19,36,55,87,31,73,58,49,52,37,87,77,16,52,77,34,46,48,45,54,26,44,11,30,17,23,58,34,71,38,49,56,62,41,61,39,40,88,80,43,35,43,61,24,16,29,55,72,71,52,43,52,27,67,47,45,77,75,45,46,76,37,59,32,89,44,71,37,49,57,61,33,69,90,121,80,81,62,45,34,32,33,27,38,45,62,65,32,65,48,35,66,68,48,41,50,49,52,48,50,43,36,46,72,28,60,38,54,24,37,26,36,60,35,52,50,39,84,50,37,33,24,94,56,19,55,62,46,71,51,38,42,73,35,38,68,68,91,54,50,38,36,59,54,42,49,58,42,44,70,53,72,68,51,51,54,52,49,48,52,50,27,60,72,74,70,33,42,66,42,47,28,43,65,37,59,69,33,42,51,49,44,53,72,73,58,56,76,48,43,40,41,48,33,45,52,48,58,29,42,70,51,44,49,54,56,21,70,67,54,46,36,35,38,36,35,42,20,55,33,39,60,66,52,50,49,54,40,47,56,53,32,51,72,52,25,57,64,92,38,37,31,43,21,34,37,47,59,26,73,53,31,56,44,67,56,55,24,53,38,21,28,47,44,50,23,67,71,70,71,31,54,21,16,38,40,49,25,41,78,81,51,47,62,65,36,21,40,45,58,66,60,30,41,34,41,33,36,39,32,27,89,48,50,80,50,83,37,65,59,21,72,28,25,32,36,51,69,55,43,25,50,37,42,51,33,42,56,42,47,58,36,19,37,57,87,31,72,57,50,51,36,86,78,18,51,77,36,46,49,44,53,26,45,12,30,17,22,57,35,70,38,49,54,60,41,62,40,38,88,80,43,36,42,59,25,17,29,54,71,68,52,43,52,26,68,48,44,75,76,45,46,74,38,58,32,91,45,71,36,48,58,59,34,69,91

Secondary structure (DSSP, 8-state):
-PPPEEEEEEETTTTT-HHHHHHHHHHHHHHT-SEEEEEE--HHHHB-TTPPPPHHHHHHS-TTS-HHHHHHHHPPPHHHHHHHHHHHHHHT-EEEEEESSHHHHHHHHHTT-SSEEE-GGGTT-HHHHHHHHHT---EEEE-TT--HHHHHHHHHHHTTTS-GGGEEEEEE--SSSPPGGGT-HHHHHHHHHHHTSEEEEEE-SSSSHHHHHHHHTT-SEEEEEB-S-TTSSSSSGGGSBPHHHHHHHHHHHHHHHHHS--S-----TTTGGGHHHHSEEEEESS-B-TTPBP-TTTEEEEE-SS--S-GGGHHHHTTPBPSS-B-TT-B-/-PPPEEEEEEETTTTT-HHHHHHHHHHHHHHT-SEEEEEE--HHHHB-TTPPPPHHHHHHS-TTS-HHHHHHHHPPPHHHHHHHHHHHHHHT-EEEEEESSHHHHHHHHHTT-SSEEE-GGGTT-HHHHHHHHHT---EEEE-TT--HHHHHHHHHHHTTTS-GGGEEEEEE--SSSPPGGGT-HHHHHHHHHHHTSEEEEEE-SSSSHHHHHHHHTT-SEEEEEB-S-TTSSSSSGGGSBPHHHHHHHHHHHHHHHHHS--S-----TTTGGGHHHHSEEEEESS-B-TTPBP-TTTEEEEE-SS--S-GGGHHHHTTPBPSS-B-TT-B-

Foldseek 3Di:
DPAFQEEAEQELQLQQPLVQLLVSLVLCVVLPHQAYEYEAEDLPFQDDPPDADDPLQCVQAPVVDGPSRQVNRSHYDLVSVLVSCVSCVVVPHAYHYAYRDLVRLVSVVVSPHQEYEHEQVCLQPLVNLLSNLVSQHQYEYEHAPHDPVSNVVSCVSNVVRYPQASYEYAYEHPDQQDDPVRRPLVVQVVSCVVSVYAYAHEHQHPAQVVRLVSVLSPHRYYYFYAHCALNDGDRRSVSHHHSVRSSVNSVSSVVSVVVNDDPDDDDDPVCPVCCLQPAWAKAFQAKAAFFGFDAPPGIDIDRDPGHAHHCVCVVVRGGDGHHHIGHHGHGD/DPAFQEEAEQELQLQQPLVQLLVSLVLCVVLPHQAYEYEAEDLPFQDDPPDADDPLQCVQAPVVDGPSRQVNSSHYDLVSVLVSCVSCVVSPHAYHYAYRDLVRLVSVVVSPHQEYEHEQVCLQPLVNLLSNLVSQHQYEYEHAPHDPVSNVVSCVNNVVRYPQASYEYAYEHPDQQDDPVRRPLVVQVVSCVVSVYAYAHEHQHPAQVVRLVSVLSPHRYYYFYAHCALNDGDRRSVSHHHSVRSSVNSVSSVVSVVVNDDPDDDDDPVCPVCCLQPAWAKAFQAKAAFFGFDAPPGIDIDRDPGHAHHCVCVVVRGGDGHHHIGHHGHGD

InterPro domains:
  IPR006190 Antifreeze-like/N-acetylneuraminic acid synthase, SAF domain [PS50844] (281-332)
  IPR013132 PseI/NeuA/B-like [PF03102] (24-265)
  IPR013785 Aldolase-type TIM barrel [G3DSA:3.20.20.70] (1-263)
  IPR013974 SAF domain [PF08666] (280-332)
  IPR020007 NeuB/NeuA acid synthase [TIGR03569] (4-332)
  IPR036732 Antifreeze-like/N-acetylneuraminic acid synthase C-terminal domain superfamily [SSF51269] (271-332)
  IPR051690 PseI/Nans/NeuA/B acid synthases [PTHR42966] (2-332)
  IPR057736 PseI/NeuA/NeuB, SAF domain [cd11615] (279-332)